Protein AF-A0A835EKC5-F1 (afdb_monomer)

Mean predicted aligned error: 11.79 Å

Structure (mmCIF, N/CA/C/O backbone):
data_AF-A0A835EKC5-F1
#
_entry.id   AF-A0A835EKC5-F1
#
loop_
_atom_site.group_PDB
_atom_site.id
_atom_site.type_symbol
_atom_site.label_atom_id
_atom_site.label_alt_id
_atom_site.label_comp_id
_atom_site.label_asym_id
_atom_site.label_entity_id
_atom_site.label_seq_id
_atom_site.pdbx_PDB_ins_code
_atom_site.Cartn_x
_atom_site.Cartn_y
_atom_site.Cartn_z
_atom_site.occupancy
_atom_site.B_iso_or_equiv
_atom_site.auth_seq_id
_atom_site.auth_comp_id
_atom_site.auth_asym_id
_atom_site.auth_atom_id
_atom_site.pdbx_PDB_model_num
ATOM 1 N N . MET A 1 1 ? -8.102 -3.819 18.911 1.00 23.02 1 MET A N 1
ATOM 2 C CA . MET A 1 1 ? -7.148 -2.745 19.316 1.00 23.02 1 MET A CA 1
ATOM 3 C C . MET A 1 1 ? -5.673 -3.006 18.945 1.00 23.02 1 MET A C 1
ATOM 5 O O . MET A 1 1 ? -4.869 -2.101 19.130 1.00 23.02 1 MET A O 1
ATOM 9 N N . ALA A 1 2 ? -5.313 -4.150 18.342 1.00 20.81 2 ALA A N 1
ATOM 10 C CA . ALA A 1 2 ? -3.938 -4.463 17.910 1.00 20.81 2 ALA A CA 1
ATOM 11 C C . ALA A 1 2 ? -3.620 -4.135 16.427 1.00 20.81 2 ALA A C 1
ATOM 13 O O . ALA A 1 2 ? -2.479 -4.239 16.007 1.00 20.81 2 ALA A O 1
ATOM 14 N N . LEU A 1 3 ? -4.588 -3.659 15.632 1.00 22.91 3 LEU A N 1
ATOM 15 C CA . LEU A 1 3 ? -4.399 -3.320 14.205 1.00 22.91 3 LEU A CA 1
ATOM 16 C C . LEU A 1 3 ? -4.210 -1.813 13.921 1.00 22.91 3 LEU A C 1
ATOM 18 O O . LEU A 1 3 ? -4.180 -1.390 12.771 1.00 22.91 3 LEU A O 1
ATOM 22 N N . ARG A 1 4 ? -4.051 -0.975 14.957 1.00 25.53 4 ARG A N 1
ATOM 23 C CA . ARG A 1 4 ? -3.939 0.497 14.828 1.00 25.53 4 ARG A CA 1
ATOM 24 C C . ARG A 1 4 ? -2.505 1.039 14.668 1.00 25.53 4 ARG A C 1
ATOM 26 O O . ARG A 1 4 ? -2.326 2.252 14.730 1.00 25.53 4 ARG A O 1
ATOM 33 N N . ARG A 1 5 ? -1.469 0.202 14.490 1.00 25.64 5 ARG A N 1
ATOM 34 C CA . ARG A 1 5 ? -0.061 0.672 14.544 1.00 25.64 5 ARG A CA 1
ATOM 35 C C . ARG A 1 5 ? 0.897 0.247 13.416 1.00 25.64 5 ARG A C 1
ATOM 37 O O . ARG A 1 5 ? 2.046 0.669 13.476 1.00 25.64 5 ARG A O 1
ATOM 44 N N . ALA A 1 6 ? 0.468 -0.465 12.369 1.00 24.34 6 ALA A N 1
ATOM 45 C CA . ALA A 1 6 ? 1.415 -1.104 11.433 1.00 24.34 6 ALA A CA 1
ATOM 46 C C . ALA A 1 6 ? 1.415 -0.637 9.955 1.00 24.34 6 ALA A C 1
ATOM 48 O O . ALA A 1 6 ? 2.063 -1.283 9.141 1.00 24.34 6 ALA A O 1
ATOM 49 N N . ALA A 1 7 ? 0.765 0.467 9.569 1.00 26.02 7 ALA A N 1
ATOM 50 C CA . ALA A 1 7 ? 0.668 0.854 8.148 1.00 26.02 7 ALA A CA 1
ATOM 51 C C . ALA A 1 7 ? 1.047 2.322 7.871 1.00 26.02 7 ALA A C 1
ATOM 53 O O . ALA A 1 7 ? 0.206 3.108 7.450 1.00 26.02 7 ALA A O 1
ATOM 54 N N . ALA A 1 8 ? 2.303 2.703 8.134 1.00 26.72 8 ALA A N 1
ATOM 55 C CA . ALA A 1 8 ? 2.851 3.999 7.703 1.00 26.72 8 ALA A CA 1
ATOM 56 C C . ALA A 1 8 ? 4.394 4.008 7.644 1.00 26.72 8 ALA A C 1
ATOM 58 O O . ALA A 1 8 ? 5.026 4.897 8.204 1.00 26.72 8 ALA A O 1
ATOM 59 N N . THR A 1 9 ? 5.019 3.016 6.998 1.00 27.28 9 THR A N 1
ATOM 60 C CA . THR A 1 9 ? 6.425 3.137 6.567 1.00 27.28 9 THR A CA 1
ATOM 61 C C . THR A 1 9 ? 6.725 2.162 5.429 1.00 27.28 9 THR A C 1
ATOM 63 O O . THR A 1 9 ? 7.163 1.052 5.685 1.00 27.28 9 THR A O 1
ATOM 66 N N . LEU A 1 10 ? 6.461 2.544 4.178 1.00 26.44 10 LEU A N 1
ATOM 67 C CA . LEU A 1 10 ? 7.114 2.039 2.955 1.00 26.44 10 LEU A CA 1
ATOM 68 C C . LEU A 1 10 ? 6.325 2.573 1.763 1.00 26.44 10 LEU A C 1
ATOM 70 O O . LEU A 1 10 ? 5.223 2.100 1.531 1.00 26.44 10 LEU A O 1
ATOM 74 N N . LEU A 1 11 ? 6.892 3.549 1.051 1.00 26.02 11 LEU A N 1
ATOM 75 C CA . LEU A 1 11 ? 6.817 3.741 -0.406 1.00 26.02 11 LEU A CA 1
ATOM 76 C C . LEU A 1 11 ? 7.426 5.113 -0.732 1.00 26.02 11 LEU A C 1
ATOM 78 O O . LEU A 1 11 ? 6.771 6.144 -0.713 1.00 26.02 11 LEU A O 1
ATOM 82 N N . LEU A 1 12 ? 8.734 5.138 -0.990 1.00 23.80 12 LEU A N 1
ATOM 83 C CA . LEU A 1 12 ? 9.409 6.295 -1.582 1.00 23.80 12 LEU A CA 1
ATOM 84 C C . LEU A 1 12 ? 10.747 5.824 -2.150 1.00 23.80 12 LEU A C 1
ATOM 86 O O . LEU A 1 12 ? 11.750 5.790 -1.440 1.00 23.80 12 LEU A O 1
ATOM 90 N N . ARG A 1 13 ? 10.757 5.428 -3.429 1.00 24.80 13 ARG A N 1
ATOM 91 C CA . ARG A 1 13 ? 11.954 5.433 -4.289 1.00 24.80 13 ARG A CA 1
ATOM 92 C C . ARG A 1 13 ? 11.572 5.259 -5.762 1.00 24.80 13 ARG A C 1
ATOM 94 O O . ARG A 1 13 ? 11.389 4.152 -6.249 1.00 24.80 13 ARG A O 1
ATOM 101 N N . SER A 1 14 ? 11.594 6.362 -6.503 1.00 23.20 14 SER A N 1
ATOM 102 C CA . SER A 1 14 ? 11.829 6.348 -7.947 1.00 23.20 14 SER A CA 1
ATOM 103 C C . SER A 1 14 ? 13.008 7.270 -8.278 1.00 23.20 14 SER A C 1
ATOM 105 O O . SER A 1 14 ? 12.929 8.485 -8.142 1.00 23.20 14 SER A O 1
ATOM 107 N N . ARG A 1 15 ? 14.118 6.618 -8.645 1.00 27.42 15 ARG A N 1
ATOM 108 C CA . ARG A 1 15 ? 15.220 7.004 -9.550 1.00 27.42 15 ARG A CA 1
ATOM 109 C C . ARG A 1 15 ? 15.561 8.492 -9.735 1.00 27.42 15 ARG A C 1
ATOM 111 O O . ARG A 1 15 ? 14.814 9.215 -10.375 1.00 27.42 15 ARG A O 1
ATOM 118 N N . LEU A 1 16 ? 16.820 8.843 -9.442 1.00 25.20 16 LEU A N 1
ATOM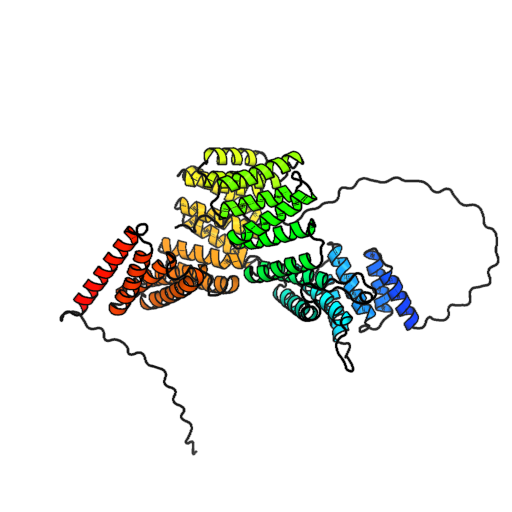 119 C CA . LEU A 1 16 ? 17.586 9.848 -10.197 1.00 25.20 16 LEU A CA 1
ATOM 120 C C . LEU A 1 16 ? 19.064 9.415 -10.306 1.00 25.20 16 LEU A C 1
ATOM 122 O O . LEU A 1 16 ? 19.808 9.459 -9.330 1.00 25.20 16 LEU A O 1
ATOM 126 N N . ARG A 1 17 ? 19.501 9.002 -11.505 1.00 25.27 17 ARG A N 1
ATOM 127 C CA . ARG A 1 17 ? 20.916 9.038 -11.924 1.00 25.27 17 ARG A CA 1
ATOM 128 C C . ARG A 1 17 ? 21.059 10.214 -12.889 1.00 25.27 17 ARG A C 1
ATOM 130 O O . ARG A 1 17 ? 20.517 10.159 -13.986 1.00 25.27 17 ARG A O 1
ATOM 137 N N . GLY A 1 18 ? 21.772 11.259 -12.477 1.00 24.95 18 GLY A N 1
ATOM 138 C CA . GLY A 1 18 ? 22.271 12.306 -13.372 1.00 24.95 18 GLY A CA 1
ATOM 139 C C . GLY A 1 18 ? 23.716 12.001 -13.798 1.00 24.95 18 GLY A C 1
ATOM 140 O O . GLY A 1 18 ? 24.465 11.443 -12.991 1.00 24.95 18 GLY A O 1
ATOM 141 N N . PRO A 1 19 ? 24.129 12.321 -15.037 1.00 28.84 19 PRO A N 1
ATOM 142 C CA . PRO A 1 19 ? 25.491 12.085 -15.501 1.00 28.84 19 PRO A CA 1
ATOM 143 C C . PRO A 1 19 ? 26.436 13.219 -15.075 1.00 28.84 19 PRO A C 1
ATOM 145 O O . PRO A 1 19 ? 26.101 14.398 -15.166 1.00 28.84 19 PRO A O 1
ATOM 148 N N . VAL A 1 20 ? 27.648 12.852 -14.652 1.00 28.61 20 VAL A N 1
ATOM 149 C CA . VAL A 1 20 ? 28.776 13.774 -14.461 1.00 28.61 20 VAL A CA 1
ATOM 150 C C . VAL A 1 20 ? 29.514 13.915 -15.792 1.00 28.61 20 VAL A C 1
ATOM 152 O O . VAL A 1 20 ? 29.957 12.926 -16.371 1.00 28.61 20 VAL A O 1
ATOM 155 N N . SER A 1 21 ? 29.647 15.150 -16.270 1.00 29.41 21 SER A N 1
ATOM 156 C CA . SER A 1 21 ? 30.457 15.535 -17.429 1.00 29.41 21 SER A CA 1
ATOM 157 C C . SER A 1 21 ? 31.794 16.137 -16.994 1.00 29.41 21 SER A C 1
ATOM 159 O O . SER A 1 21 ? 31.787 16.989 -16.108 1.00 29.41 21 SER A O 1
ATOM 161 N N . THR A 1 22 ? 32.887 15.823 -17.697 1.00 27.86 22 THR A N 1
ATOM 162 C CA . THR A 1 22 ? 34.096 16.669 -17.843 1.00 27.86 22 THR A CA 1
ATOM 163 C C . THR A 1 22 ? 34.898 16.270 -19.102 1.00 27.86 22 THR A C 1
ATOM 165 O O . THR A 1 22 ? 34.665 15.191 -19.647 1.00 27.86 22 THR A O 1
ATOM 168 N N . PRO A 1 23 ? 35.763 17.156 -19.647 1.00 30.92 23 PRO A N 1
ATOM 169 C CA . PRO A 1 23 ? 35.868 17.339 -21.097 1.00 30.92 23 PRO A CA 1
ATOM 170 C C . PRO A 1 23 ? 37.191 16.907 -21.767 1.00 30.92 23 PRO A C 1
ATOM 172 O O . PRO A 1 23 ? 38.254 16.885 -21.162 1.00 30.92 23 PRO A O 1
ATOM 175 N N . ALA A 1 24 ? 37.057 16.656 -23.075 1.00 29.17 24 ALA A N 1
ATOM 176 C CA . ALA A 1 24 ? 37.929 16.971 -24.217 1.00 29.17 24 ALA A CA 1
ATOM 177 C C . ALA A 1 24 ? 39.470 16.941 -24.086 1.00 29.17 24 ALA A C 1
ATOM 179 O O . ALA A 1 24 ? 40.084 17.842 -23.520 1.00 29.17 24 ALA A O 1
ATOM 180 N N . HIS A 1 25 ? 40.091 16.064 -24.887 1.00 30.17 25 HIS A N 1
ATOM 181 C CA . HIS A 1 25 ? 41.407 16.307 -25.484 1.00 30.17 25 HIS A CA 1
ATOM 182 C C . HIS A 1 25 ? 41.301 16.397 -27.014 1.00 30.17 25 HIS A C 1
ATOM 184 O O . HIS A 1 25 ? 40.893 15.458 -27.692 1.00 30.17 25 HIS A O 1
ATOM 190 N N . ARG A 1 26 ? 41.678 17.571 -27.538 1.00 32.38 26 ARG A N 1
ATOM 191 C CA . ARG A 1 26 ? 41.994 17.841 -28.946 1.00 32.38 26 ARG A CA 1
ATOM 192 C C . ARG A 1 26 ? 43.358 17.237 -29.280 1.00 32.38 26 ARG A C 1
ATOM 194 O O . ARG A 1 26 ? 44.332 17.567 -28.608 1.00 32.38 26 ARG A O 1
ATOM 201 N N . THR A 1 27 ? 43.458 16.513 -30.388 1.00 32.75 27 THR A N 1
ATOM 202 C CA . THR A 1 27 ? 44.716 16.358 -31.131 1.00 32.75 27 THR A CA 1
ATOM 203 C C . THR A 1 27 ? 44.482 16.652 -32.609 1.00 32.75 27 THR A C 1
ATOM 205 O O . THR A 1 27 ? 43.459 16.309 -33.195 1.00 32.75 27 THR A O 1
ATOM 208 N N . LEU A 1 28 ? 45.414 17.430 -33.154 1.00 32.53 28 LEU A N 1
ATOM 209 C CA . LEU A 1 28 ? 45.394 18.078 -34.458 1.00 32.53 28 LEU A CA 1
ATOM 210 C C . LEU A 1 28 ? 45.849 17.109 -35.559 1.00 32.53 28 LEU A C 1
ATOM 212 O O . LEU A 1 28 ? 46.846 16.409 -35.398 1.00 32.53 28 LEU A O 1
ATOM 216 N N . ASN A 1 29 ? 45.150 17.134 -36.695 1.00 33.31 29 ASN A N 1
ATOM 217 C CA . ASN A 1 29 ? 45.580 16.522 -37.955 1.00 33.31 29 ASN A CA 1
ATOM 218 C C . ASN A 1 29 ? 46.836 17.213 -38.521 1.00 33.31 29 ASN A C 1
ATOM 220 O O . ASN A 1 29 ? 46.896 18.446 -38.498 1.00 33.31 29 ASN A O 1
ATOM 224 N N . PRO A 1 30 ? 47.752 16.481 -39.179 1.00 36.19 30 PRO A N 1
ATOM 225 C CA . PRO A 1 30 ? 48.613 17.034 -40.215 1.00 36.19 30 PRO A CA 1
ATOM 226 C C . PRO A 1 30 ? 47.963 16.936 -41.611 1.00 36.19 30 PRO A C 1
ATOM 228 O O . PRO A 1 30 ? 47.250 15.988 -41.935 1.00 36.19 30 PRO A O 1
ATOM 231 N N . LEU A 1 31 ? 48.230 17.962 -42.420 1.00 37.78 31 LEU A N 1
ATOM 232 C CA . LEU A 1 31 ? 47.764 18.203 -43.792 1.00 37.78 31 LEU A CA 1
ATOM 233 C C . LEU A 1 31 ? 48.396 17.255 -44.847 1.00 37.78 31 LEU A C 1
ATOM 235 O O . LEU A 1 31 ? 49.420 16.629 -44.575 1.00 37.78 31 LEU A O 1
ATOM 239 N N . PRO A 1 32 ? 47.796 17.149 -46.054 1.00 38.78 32 PRO A N 1
ATOM 240 C CA . PRO A 1 32 ? 47.990 16.036 -46.986 1.00 38.78 32 PRO A CA 1
ATOM 241 C C . PRO A 1 32 ? 49.146 16.231 -47.983 1.00 38.78 32 PRO A C 1
ATOM 243 O O . PRO A 1 32 ? 49.516 17.350 -48.333 1.00 38.78 32 PRO A O 1
ATOM 246 N N . ALA A 1 33 ? 49.656 15.114 -48.511 1.00 38.44 33 ALA A N 1
ATOM 247 C CA . ALA A 1 33 ? 50.572 15.070 -49.654 1.00 38.44 33 ALA A CA 1
ATOM 248 C C . ALA A 1 33 ? 49.804 15.071 -51.005 1.00 38.44 33 ALA A C 1
ATOM 250 O O . ALA A 1 33 ? 48.680 14.566 -51.067 1.00 38.44 33 ALA A O 1
ATOM 251 N N . PRO A 1 34 ? 50.380 15.623 -52.095 1.00 39.25 34 PRO A N 1
ATOM 252 C CA . PRO A 1 34 ? 49.678 15.892 -53.356 1.00 39.25 34 PRO A CA 1
ATOM 253 C C . PRO A 1 34 ? 49.490 14.643 -54.250 1.00 39.25 34 PRO A C 1
ATOM 255 O O . PRO A 1 34 ? 50.179 13.634 -54.075 1.00 39.25 34 PRO A O 1
ATOM 258 N N . PRO A 1 35 ? 48.556 14.682 -55.225 1.00 38.09 35 PRO A N 1
ATOM 259 C CA . PRO A 1 35 ? 47.919 13.485 -55.765 1.00 38.09 35 PRO A CA 1
ATOM 260 C C . PRO A 1 35 ? 48.728 12.821 -56.885 1.00 38.09 35 PRO A C 1
ATOM 262 O O . PRO A 1 35 ? 49.204 13.477 -57.813 1.00 38.09 35 PRO A O 1
ATOM 265 N N . ARG A 1 36 ? 48.789 11.485 -56.866 1.00 34.16 36 ARG A N 1
ATOM 266 C CA . ARG A 1 36 ? 49.178 10.681 -58.033 1.00 34.16 36 ARG A CA 1
ATOM 267 C C . ARG A 1 36 ? 47.942 10.400 -58.885 1.00 34.16 36 ARG A C 1
ATOM 269 O O . ARG A 1 36 ? 46.983 9.783 -58.432 1.00 34.16 36 ARG A O 1
ATOM 276 N N . ARG A 1 37 ? 47.967 10.885 -60.128 1.00 37.31 37 ARG A N 1
ATOM 277 C CA . ARG A 1 37 ? 46.933 10.655 -61.145 1.00 37.31 37 ARG A CA 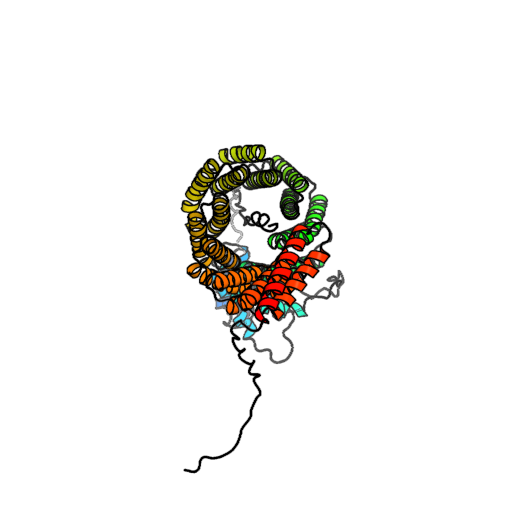1
ATOM 278 C C . ARG A 1 37 ? 46.941 9.183 -61.568 1.00 37.31 37 ARG A C 1
ATOM 280 O O . ARG A 1 37 ? 47.795 8.779 -62.350 1.00 37.31 37 ARG A O 1
ATOM 287 N N . HIS A 1 38 ? 45.966 8.414 -61.097 1.00 36.97 38 HIS A N 1
ATOM 288 C CA . HIS A 1 38 ? 45.602 7.130 -61.690 1.00 36.97 38 HIS A CA 1
ATOM 289 C C . HIS A 1 38 ? 44.312 7.306 -62.493 1.00 36.97 38 HIS A C 1
ATOM 291 O O . HIS A 1 38 ? 43.262 7.647 -61.950 1.00 36.97 38 HIS A O 1
ATOM 297 N N . PHE A 1 39 ? 44.408 7.108 -63.808 1.00 38.94 39 PHE A N 1
ATOM 298 C CA . PHE A 1 39 ? 43.257 7.016 -64.699 1.00 38.94 39 PHE A CA 1
ATOM 299 C C . PHE A 1 39 ? 42.424 5.793 -64.303 1.00 38.94 39 PHE A C 1
ATOM 301 O O . PHE A 1 39 ? 42.841 4.660 -64.522 1.00 38.94 39 PHE A O 1
ATOM 308 N N . SER A 1 40 ? 41.253 6.034 -63.715 1.00 39.66 40 SER A N 1
ATOM 309 C CA . SER A 1 40 ? 40.219 5.015 -63.524 1.00 39.66 40 SER A CA 1
ATOM 310 C C . SER A 1 40 ? 39.203 5.132 -64.666 1.00 39.66 40 SER A C 1
ATOM 312 O O . SER A 1 40 ? 38.829 6.256 -65.020 1.00 39.66 40 SER A O 1
ATOM 314 N N . PRO A 1 41 ? 38.758 4.022 -65.279 1.00 40.50 41 PRO A N 1
ATOM 315 C CA . PRO A 1 41 ? 37.732 4.065 -66.313 1.00 40.50 41 PRO A CA 1
ATOM 316 C C . PRO A 1 41 ? 36.420 4.599 -65.725 1.00 40.50 41 PRO A C 1
ATOM 318 O O . PRO A 1 41 ? 36.080 4.308 -64.579 1.00 40.50 41 PRO A O 1
ATOM 321 N N . ARG A 1 42 ? 35.698 5.411 -66.511 1.00 37.91 42 ARG A N 1
ATOM 322 C CA . ARG A 1 42 ? 34.397 5.997 -66.140 1.00 37.91 42 ARG A CA 1
ATOM 323 C C . ARG A 1 42 ? 33.484 4.930 -65.511 1.00 37.91 42 ARG A C 1
ATOM 325 O O . ARG A 1 42 ? 33.310 3.879 -66.134 1.00 37.91 42 ARG A O 1
ATOM 332 N N . PRO A 1 43 ? 32.858 5.188 -64.347 1.00 42.34 43 PRO A N 1
ATOM 333 C CA . PRO A 1 43 ? 31.826 4.297 -63.844 1.00 42.34 43 PRO A CA 1
ATOM 334 C C . PRO A 1 43 ? 30.677 4.266 -64.856 1.00 42.34 43 PRO A C 1
ATOM 336 O O . PRO A 1 43 ? 30.271 5.300 -65.396 1.00 42.34 43 PRO A O 1
ATOM 339 N N . ARG A 1 44 ? 30.184 3.060 -65.147 1.00 42.50 44 ARG A N 1
ATOM 340 C CA . ARG A 1 44 ? 28.929 2.878 -65.882 1.00 42.50 44 ARG A CA 1
ATOM 341 C C . ARG A 1 44 ? 27.818 3.627 -65.128 1.00 42.50 44 ARG A C 1
ATOM 343 O O . ARG A 1 44 ? 27.865 3.656 -63.897 1.00 42.50 44 ARG A O 1
ATOM 350 N N . PRO A 1 45 ? 26.837 4.228 -65.824 1.00 39.66 45 PRO A N 1
ATOM 351 C CA . PRO A 1 45 ? 25.682 4.806 -65.146 1.00 39.66 45 PRO A CA 1
ATOM 352 C C . PRO A 1 45 ? 25.031 3.720 -64.273 1.00 39.66 45 PRO A C 1
ATOM 354 O O . PRO A 1 45 ? 24.966 2.568 -64.719 1.00 39.66 45 PRO A O 1
ATOM 357 N N . PRO A 1 46 ? 24.605 4.033 -63.036 1.00 44.53 46 PRO A N 1
ATOM 358 C CA . PRO A 1 46 ? 23.984 3.038 -62.180 1.00 44.53 46 PRO A CA 1
ATOM 359 C C . PRO A 1 46 ? 22.724 2.525 -62.876 1.00 44.53 46 PRO A C 1
ATOM 361 O O . PRO A 1 46 ? 21.860 3.301 -63.286 1.00 44.53 46 PRO A O 1
ATOM 364 N N . VAL A 1 47 ? 22.650 1.206 -63.043 1.00 49.25 47 VAL A N 1
ATOM 365 C CA . VAL A 1 47 ? 21.399 0.526 -63.379 1.00 49.25 47 VAL A CA 1
ATOM 366 C C . VAL A 1 47 ? 20.406 0.910 -62.276 1.00 49.25 47 VAL A C 1
ATOM 368 O O . VAL A 1 47 ? 20.800 0.845 -61.108 1.00 49.25 47 VAL A O 1
ATOM 371 N N . PRO A 1 48 ? 19.173 1.355 -62.583 1.00 48.53 48 PRO A N 1
ATOM 372 C CA . PRO A 1 48 ? 18.193 1.622 -61.541 1.00 48.53 48 PRO A CA 1
ATOM 373 C C . PRO A 1 48 ? 18.038 0.348 -60.710 1.00 48.53 48 PRO A C 1
ATOM 375 O O . PRO A 1 48 ? 17.693 -0.707 -61.244 1.00 48.53 48 PRO A O 1
ATOM 378 N N . ALA A 1 49 ? 18.394 0.433 -59.427 1.00 60.91 49 ALA A N 1
ATOM 379 C CA . ALA A 1 49 ? 18.243 -0.675 -58.501 1.00 60.91 49 ALA A CA 1
ATOM 380 C C . ALA A 1 49 ? 16.778 -1.127 -58.539 1.00 60.91 49 ALA A C 1
ATOM 382 O O . ALA A 1 49 ? 15.868 -0.293 -58.560 1.00 60.91 49 ALA A O 1
ATOM 383 N N . SER A 1 50 ? 16.542 -2.438 -58.601 1.00 77.00 50 SER A N 1
ATOM 384 C CA . SER A 1 50 ? 15.183 -2.963 -58.484 1.00 77.00 50 SER A CA 1
ATOM 385 C C . SER A 1 50 ? 14.578 -2.486 -57.159 1.00 77.00 50 SER A C 1
ATOM 387 O O . SER A 1 50 ? 15.303 -2.290 -56.184 1.00 77.00 50 SER A O 1
ATOM 389 N N . ALA A 1 51 ? 13.256 -2.308 -57.098 1.00 77.69 51 ALA A N 1
ATOM 390 C CA . ALA A 1 51 ? 12.585 -1.885 -55.864 1.00 77.69 51 ALA A CA 1
ATOM 391 C C . ALA A 1 51 ? 12.956 -2.779 -54.659 1.00 77.69 51 ALA A C 1
ATOM 393 O O . ALA A 1 51 ? 13.144 -2.277 -53.557 1.00 77.69 51 ALA A O 1
ATOM 394 N N . ALA A 1 52 ? 13.173 -4.079 -54.897 1.00 81.38 52 ALA A N 1
ATOM 395 C CA . ALA A 1 52 ? 13.674 -5.021 -53.897 1.00 81.38 52 ALA A CA 1
ATOM 396 C C . ALA A 1 52 ? 15.091 -4.679 -53.400 1.00 81.38 52 ALA A C 1
ATOM 398 O O . ALA A 1 52 ? 15.314 -4.630 -52.199 1.00 81.38 52 ALA A O 1
ATOM 399 N N . ALA A 1 53 ? 16.029 -4.355 -54.296 1.00 85.81 53 ALA A N 1
ATOM 400 C CA . ALA A 1 53 ? 17.385 -3.969 -53.903 1.00 85.81 53 ALA A CA 1
ATOM 401 C C . ALA A 1 53 ? 17.420 -2.631 -53.139 1.00 85.81 53 ALA A C 1
ATOM 403 O O . ALA A 1 53 ? 18.258 -2.443 -52.260 1.00 85.81 53 ALA A O 1
ATOM 404 N N . VAL A 1 54 ? 16.506 -1.702 -53.451 1.00 87.69 54 VAL A N 1
ATOM 405 C CA . VAL A 1 54 ? 16.342 -0.452 -52.687 1.00 87.69 54 VAL A CA 1
ATOM 406 C C . VAL A 1 54 ? 15.802 -0.739 -51.283 1.00 87.69 54 VAL A C 1
ATOM 408 O O . VAL A 1 54 ? 16.298 -0.160 -50.319 1.00 87.69 54 VAL A O 1
ATOM 411 N N . ALA A 1 55 ? 14.831 -1.648 -51.161 1.00 87.19 55 ALA A N 1
ATOM 412 C CA . ALA A 1 55 ? 14.293 -2.091 -49.879 1.00 87.19 55 ALA A CA 1
ATOM 413 C C . ALA A 1 55 ? 15.345 -2.815 -49.020 1.00 87.19 55 ALA A C 1
ATOM 415 O O . ALA A 1 55 ? 15.492 -2.482 -47.847 1.00 87.19 55 ALA A O 1
ATOM 416 N N . ASP A 1 56 ? 16.113 -3.743 -49.604 1.00 90.19 56 ASP A N 1
ATOM 417 C CA . ASP A 1 56 ? 17.186 -4.476 -48.914 1.00 90.19 56 ASP A CA 1
ATOM 418 C C . ASP A 1 56 ? 18.270 -3.511 -48.403 1.00 90.19 56 ASP A C 1
ATOM 420 O O . ASP A 1 56 ? 18.663 -3.565 -47.240 1.00 90.19 56 ASP A O 1
ATOM 424 N N . ALA A 1 57 ? 18.697 -2.555 -49.237 1.00 90.75 57 ALA A N 1
ATOM 425 C CA . ALA A 1 57 ? 19.686 -1.553 -48.843 1.00 90.75 57 ALA A CA 1
ATOM 426 C C . ALA A 1 57 ? 19.166 -0.595 -47.755 1.00 90.75 57 ALA A C 1
ATOM 428 O O . ALA A 1 57 ? 19.930 -0.147 -46.897 1.00 90.75 57 ALA A O 1
ATOM 429 N N . ALA A 1 58 ? 17.875 -0.248 -47.786 1.00 90.56 58 ALA A N 1
ATOM 430 C CA . ALA A 1 58 ? 17.266 0.599 -46.765 1.00 90.56 58 ALA A CA 1
ATOM 431 C C . ALA A 1 58 ? 17.135 -0.128 -45.416 1.00 90.56 58 ALA A C 1
ATOM 433 O O . ALA A 1 58 ? 17.366 0.483 -44.373 1.00 90.56 58 ALA A O 1
ATOM 434 N N . GLU A 1 59 ? 16.811 -1.422 -45.440 1.00 92.88 59 GLU A N 1
ATOM 435 C CA . GLU A 1 59 ? 16.777 -2.287 -44.259 1.00 92.88 59 GLU A CA 1
ATOM 436 C C . GLU A 1 59 ? 18.176 -2.454 -43.657 1.00 92.88 59 GLU A C 1
ATOM 438 O O . GLU A 1 59 ? 18.358 -2.208 -42.468 1.00 92.88 59 GLU A O 1
ATOM 443 N N . GLU A 1 60 ? 19.190 -2.752 -44.475 1.00 92.56 60 GLU A N 1
ATOM 444 C CA . GLU A 1 60 ? 20.582 -2.863 -44.023 1.00 92.56 60 GLU A CA 1
ATOM 445 C C . GLU A 1 60 ? 21.081 -1.550 -43.392 1.00 92.56 60 GLU A C 1
ATOM 447 O O . GLU A 1 60 ? 21.705 -1.551 -42.327 1.00 92.56 60 GLU A O 1
ATOM 452 N N . ALA A 1 61 ? 20.747 -0.406 -44.001 1.00 91.50 61 ALA A N 1
ATOM 453 C CA . ALA A 1 61 ? 21.082 0.907 -43.457 1.00 91.50 61 ALA A CA 1
ATOM 454 C C . ALA A 1 61 ? 20.398 1.186 -42.107 1.00 91.50 61 ALA A C 1
ATOM 456 O O . ALA A 1 61 ? 20.993 1.843 -41.249 1.00 91.50 61 ALA A O 1
ATOM 457 N N . PHE A 1 62 ? 19.164 0.710 -41.915 1.00 94.56 62 PHE A N 1
ATOM 458 C CA . PHE A 1 62 ? 18.461 0.806 -40.637 1.00 94.56 62 PHE A CA 1
ATOM 459 C C . PHE A 1 62 ? 19.063 -0.133 -39.587 1.00 94.56 62 PHE A C 1
ATOM 461 O O . PHE A 1 62 ? 19.295 0.273 -38.448 1.00 94.56 62 PHE A O 1
ATOM 468 N N . GLU A 1 63 ? 19.403 -1.362 -39.969 1.00 91.69 63 GLU A N 1
ATOM 469 C CA . GLU A 1 63 ? 20.026 -2.334 -39.074 1.00 91.69 63 GLU A CA 1
ATOM 470 C C . GLU A 1 63 ? 21.407 -1.886 -38.574 1.00 91.69 63 GLU A C 1
ATOM 472 O O . GLU A 1 63 ? 21.747 -2.105 -37.405 1.00 91.69 63 GLU A O 1
ATOM 477 N N . ALA A 1 64 ? 22.165 -1.187 -39.423 1.00 92.31 64 ALA A N 1
ATOM 478 C CA . ALA A 1 64 ? 23.471 -0.625 -39.097 1.00 92.31 64 ALA A CA 1
ATOM 479 C C . ALA A 1 64 ? 23.414 0.636 -38.211 1.00 92.31 64 ALA A C 1
ATOM 481 O O . ALA A 1 64 ? 24.430 1.009 -37.614 1.00 92.31 64 ALA A O 1
ATOM 482 N N . ALA A 1 65 ? 22.261 1.304 -38.108 1.00 92.25 65 ALA A N 1
ATOM 483 C CA . ALA A 1 65 ? 22.131 2.543 -37.352 1.00 92.25 65 ALA A CA 1
ATOM 484 C C . ALA A 1 65 ? 22.312 2.312 -35.839 1.00 92.25 65 ALA A C 1
ATOM 486 O O . ALA A 1 65 ? 21.751 1.388 -35.250 1.00 92.25 65 ALA A O 1
ATOM 487 N N . ARG A 1 66 ? 23.108 3.173 -35.189 1.00 87.38 66 ARG A N 1
ATOM 488 C CA . ARG A 1 66 ? 23.422 3.073 -33.747 1.00 87.38 66 ARG A CA 1
ATOM 489 C C . ARG A 1 66 ? 22.960 4.272 -32.930 1.00 87.38 66 ARG A C 1
ATOM 491 O O . ARG A 1 66 ? 22.749 4.134 -31.729 1.00 87.38 66 ARG A O 1
ATOM 498 N N . THR A 1 67 ? 22.812 5.439 -33.554 1.00 90.50 67 THR A N 1
ATOM 499 C CA . THR A 1 67 ? 22.318 6.644 -32.879 1.00 90.50 67 THR A CA 1
ATOM 500 C C . THR A 1 67 ? 20.835 6.846 -33.160 1.00 90.50 67 THR A C 1
ATOM 502 O O . THR A 1 67 ? 20.330 6.430 -34.202 1.00 90.50 67 THR A O 1
ATOM 505 N N . THR A 1 68 ? 20.132 7.537 -32.260 1.00 90.25 68 THR A N 1
ATOM 506 C CA . THR A 1 68 ? 18.706 7.848 -32.440 1.00 90.25 68 THR A CA 1
ATOM 507 C C . THR A 1 68 ? 18.450 8.606 -33.745 1.00 90.25 68 THR A C 1
ATOM 509 O O . THR A 1 68 ? 17.510 8.286 -34.466 1.00 90.25 68 THR A O 1
ATOM 512 N N . ASN A 1 69 ? 19.305 9.574 -34.090 1.00 90.81 69 ASN A N 1
ATOM 513 C CA . ASN A 1 69 ? 19.155 10.362 -35.316 1.00 90.81 69 ASN A CA 1
ATOM 514 C C . ASN A 1 69 ? 19.360 9.508 -36.573 1.00 90.81 69 ASN A C 1
ATOM 516 O O . ASN A 1 69 ? 18.589 9.633 -37.524 1.00 90.81 69 ASN A O 1
ATOM 520 N N . ASP A 1 70 ? 20.351 8.613 -36.560 1.00 92.38 70 ASP A N 1
ATOM 521 C CA . ASP A 1 70 ? 20.605 7.714 -37.687 1.00 92.38 70 ASP A CA 1
ATOM 522 C C . ASP A 1 70 ? 19.469 6.706 -37.856 1.00 92.38 70 ASP A C 1
ATOM 524 O O . ASP A 1 70 ? 19.041 6.460 -38.983 1.00 92.38 70 ASP A O 1
ATOM 528 N N . MET A 1 71 ? 18.939 6.162 -36.753 1.00 91.94 71 MET A N 1
ATOM 529 C CA . MET A 1 71 ? 17.790 5.252 -36.781 1.00 91.94 71 MET A CA 1
ATOM 530 C C . MET A 1 71 ? 16.548 5.949 -37.331 1.00 91.94 71 MET A C 1
ATOM 532 O O . MET A 1 71 ? 15.862 5.391 -38.175 1.00 91.94 71 MET A O 1
ATOM 536 N N . LEU A 1 72 ? 16.277 7.191 -36.921 1.00 92.50 72 LEU A N 1
ATOM 537 C CA . LEU A 1 72 ? 15.157 7.969 -37.455 1.00 92.50 72 LEU A CA 1
ATOM 538 C C . LEU A 1 72 ? 15.317 8.262 -38.952 1.00 92.50 72 LEU A C 1
ATOM 540 O O . LEU A 1 72 ? 14.371 8.087 -39.717 1.00 92.50 72 LEU A O 1
ATOM 544 N N . ALA A 1 73 ? 16.512 8.674 -39.381 1.00 93.88 73 ALA A N 1
ATOM 545 C CA . ALA A 1 73 ? 16.781 8.988 -40.781 1.00 93.88 73 ALA A CA 1
ATOM 546 C C . ALA A 1 73 ? 16.720 7.744 -41.683 1.00 93.88 73 ALA A C 1
ATOM 548 O O . ALA A 1 73 ? 16.174 7.804 -42.784 1.00 93.88 73 ALA A O 1
ATOM 549 N N . SER A 1 74 ? 17.280 6.620 -41.233 1.00 95.06 74 SER A N 1
ATOM 550 C CA . SER A 1 74 ? 17.216 5.342 -41.952 1.00 95.06 74 SER A CA 1
ATOM 551 C C . SER A 1 74 ? 15.805 4.748 -41.943 1.00 95.06 74 SER A C 1
ATOM 553 O O . SER A 1 74 ? 15.371 4.253 -42.978 1.00 95.06 74 SER A O 1
ATOM 555 N N . PHE A 1 75 ? 15.044 4.905 -40.854 1.00 95.00 75 PHE A N 1
ATOM 556 C CA . PHE A 1 75 ? 13.637 4.507 -40.783 1.00 95.00 75 PHE A CA 1
ATOM 557 C C . PHE A 1 75 ? 12.786 5.238 -41.827 1.00 95.00 75 PHE A C 1
ATOM 559 O O . PHE A 1 75 ? 12.048 4.591 -42.562 1.00 95.00 75 PHE A O 1
ATOM 566 N N . SER A 1 76 ? 12.938 6.561 -41.973 1.00 94.62 76 SER A N 1
ATOM 567 C CA . SER A 1 76 ? 12.239 7.321 -43.023 1.00 94.62 76 SER A CA 1
ATOM 568 C C . SER A 1 76 ? 12.589 6.851 -44.439 1.00 94.62 76 SER A C 1
ATOM 570 O O . SER A 1 76 ? 11.740 6.880 -45.327 1.00 94.62 76 SER A O 1
ATOM 572 N N . ARG A 1 77 ? 13.834 6.412 -44.673 1.00 93.75 77 ARG A N 1
ATOM 573 C CA . ARG A 1 77 ? 14.238 5.853 -45.974 1.00 93.75 77 ARG A CA 1
ATOM 574 C C . ARG A 1 77 ? 13.618 4.483 -46.215 1.00 93.75 77 ARG A C 1
ATOM 576 O O . ARG A 1 77 ? 13.151 4.239 -47.321 1.00 93.75 77 ARG A O 1
ATOM 583 N N . LEU A 1 78 ? 13.602 3.620 -45.199 1.00 93.94 78 LEU A N 1
ATOM 584 C CA . LEU A 1 78 ? 12.958 2.311 -45.274 1.00 93.94 78 LEU A CA 1
ATOM 585 C C . LEU A 1 78 ? 11.460 2.462 -45.538 1.00 93.94 78 LEU A C 1
ATOM 587 O O . LEU A 1 78 ? 10.945 1.844 -46.460 1.00 93.94 78 LEU A O 1
ATOM 591 N N . GLU A 1 79 ? 10.791 3.354 -44.812 1.00 93.88 79 GLU A N 1
ATOM 592 C CA . GLU A 1 79 ? 9.374 3.673 -44.999 1.00 93.88 79 GLU A CA 1
ATOM 593 C C . GLU A 1 79 ? 9.047 4.151 -46.422 1.00 93.88 79 GLU A C 1
ATOM 595 O O . GLU A 1 79 ? 7.997 3.808 -46.955 1.00 93.88 79 GLU A O 1
ATOM 600 N N . ALA A 1 80 ? 9.947 4.903 -47.060 1.00 93.69 80 ALA A N 1
ATOM 601 C CA . ALA A 1 80 ? 9.785 5.320 -48.451 1.00 93.69 80 ALA A CA 1
ATOM 602 C C . ALA A 1 80 ? 10.086 4.201 -49.470 1.00 93.69 80 ALA A C 1
ATOM 604 O O . ALA A 1 80 ? 9.668 4.300 -50.624 1.00 93.69 80 ALA A O 1
ATOM 605 N N . ALA A 1 81 ? 10.834 3.169 -49.070 1.00 92.75 81 ALA A N 1
ATOM 606 C CA . ALA A 1 81 ? 11.307 2.098 -49.945 1.00 92.75 81 ALA A CA 1
ATOM 607 C C . ALA A 1 81 ? 10.375 0.876 -49.994 1.00 92.75 81 ALA A C 1
ATOM 609 O O . ALA A 1 81 ? 10.441 0.118 -50.963 1.00 92.75 81 ALA A O 1
ATOM 610 N N . VAL A 1 82 ? 9.521 0.673 -48.983 1.00 91.75 82 VAL A N 1
ATOM 611 C CA . VAL A 1 82 ? 8.671 -0.524 -48.852 1.00 91.75 82 VAL A CA 1
ATOM 612 C C . VAL A 1 82 ? 7.176 -0.191 -48.758 1.00 91.75 82 VAL A C 1
ATOM 614 O O . VAL A 1 82 ? 6.811 0.893 -48.301 1.00 91.75 82 VAL A O 1
ATOM 617 N N . PRO A 1 83 ? 6.273 -1.107 -49.164 1.00 89.88 83 PRO A N 1
ATOM 618 C CA . PRO A 1 83 ? 4.838 -0.950 -48.937 1.00 89.88 83 PRO A CA 1
ATOM 619 C C . PRO A 1 83 ? 4.482 -0.799 -47.451 1.00 89.88 83 PRO A C 1
ATOM 621 O O . PRO A 1 83 ? 5.150 -1.339 -46.574 1.00 89.88 83 PRO A O 1
ATOM 624 N N . ALA A 1 84 ? 3.354 -0.146 -47.157 1.00 87.56 84 ALA A N 1
ATOM 625 C CA . ALA A 1 84 ? 2.916 0.102 -45.778 1.00 87.56 84 ALA A CA 1
ATOM 626 C C . ALA A 1 84 ? 2.678 -1.175 -44.940 1.00 87.56 84 ALA A C 1
ATOM 628 O O . ALA A 1 84 ? 2.779 -1.114 -43.718 1.00 87.56 84 ALA A O 1
ATOM 629 N N . ASN A 1 85 ? 2.398 -2.309 -45.594 1.00 86.88 85 ASN A N 1
ATOM 630 C CA . ASN A 1 85 ? 2.153 -3.611 -44.962 1.00 86.88 85 ASN A CA 1
ATOM 631 C C . ASN A 1 85 ? 3.380 -4.543 -45.023 1.00 86.88 85 ASN A C 1
ATOM 633 O O . ASN A 1 85 ? 3.245 -5.751 -44.845 1.00 86.88 85 ASN A O 1
ATOM 637 N N . ASP A 1 86 ? 4.564 -4.012 -45.335 1.00 89.81 86 ASP A N 1
ATOM 638 C CA . ASP A 1 86 ? 5.785 -4.809 -45.424 1.00 89.81 86 ASP A CA 1
ATOM 639 C C . ASP A 1 86 ? 6.296 -5.218 -44.033 1.00 89.81 86 ASP A C 1
ATOM 641 O O . ASP A 1 86 ? 6.378 -4.410 -43.105 1.00 89.81 86 ASP A O 1
ATOM 645 N N . ARG A 1 87 ? 6.691 -6.486 -43.889 1.00 88.94 87 ARG A N 1
ATOM 646 C CA . ARG A 1 87 ? 7.197 -7.044 -42.630 1.00 88.94 87 ARG A CA 1
ATOM 647 C C . ARG A 1 87 ? 8.448 -6.324 -42.116 1.00 88.94 87 ARG A C 1
ATOM 649 O O . ARG A 1 87 ? 8.589 -6.159 -40.904 1.00 88.94 87 ARG A O 1
ATOM 656 N N . ARG A 1 88 ? 9.344 -5.876 -42.998 1.00 91.69 88 ARG A N 1
ATOM 657 C CA . ARG A 1 88 ? 10.588 -5.179 -42.612 1.00 91.69 88 ARG A CA 1
ATOM 658 C C . ARG A 1 88 ? 10.278 -3.883 -41.880 1.00 91.69 88 ARG A C 1
ATOM 660 O O . ARG A 1 88 ? 10.907 -3.553 -40.879 1.00 91.69 88 ARG A O 1
ATOM 667 N N . LEU A 1 89 ? 9.236 -3.189 -42.337 1.00 93.06 89 LEU A N 1
ATOM 668 C CA . LEU A 1 89 ? 8.733 -1.980 -41.700 1.00 93.06 89 LEU A CA 1
ATOM 669 C C . LEU A 1 89 ? 8.171 -2.271 -40.304 1.00 93.06 89 LEU A C 1
ATOM 671 O O . LEU A 1 89 ? 8.405 -1.489 -39.386 1.00 93.06 89 LEU A O 1
ATOM 675 N N . ALA A 1 90 ? 7.492 -3.407 -40.111 1.00 92.81 90 ALA A N 1
ATOM 676 C CA . ALA A 1 90 ? 7.005 -3.822 -38.795 1.00 92.81 90 ALA A CA 1
ATOM 677 C C . ALA A 1 90 ? 8.152 -4.060 -37.800 1.00 92.81 90 ALA A C 1
ATOM 679 O O . ALA A 1 90 ? 8.109 -3.556 -36.676 1.00 92.81 90 ALA A O 1
ATOM 680 N N . LEU A 1 91 ? 9.193 -4.788 -38.212 1.00 92.69 91 LEU A N 1
ATOM 681 C CA . LEU A 1 91 ? 10.365 -5.050 -37.369 1.00 92.69 91 LEU A CA 1
ATOM 682 C C . LEU A 1 91 ? 11.158 -3.766 -37.092 1.00 92.69 91 LEU A C 1
ATOM 684 O O . LEU A 1 91 ? 11.593 -3.540 -35.961 1.00 92.69 91 LEU A O 1
ATOM 688 N N . ALA A 1 92 ? 11.256 -2.873 -38.080 1.00 94.69 92 ALA A N 1
ATOM 689 C CA . ALA A 1 92 ? 11.859 -1.562 -37.895 1.00 94.69 92 ALA A CA 1
ATOM 690 C C . ALA A 1 92 ? 11.069 -0.687 -36.909 1.00 94.69 92 ALA A C 1
ATOM 692 O O . ALA A 1 92 ? 11.670 -0.025 -36.063 1.00 94.69 92 ALA A O 1
ATOM 693 N N . CYS A 1 93 ? 9.730 -0.724 -36.953 1.00 95.69 93 CYS A N 1
ATOM 694 C CA . CYS A 1 93 ? 8.871 -0.064 -35.968 1.00 95.69 93 CYS A CA 1
ATOM 695 C C . CYS A 1 93 ? 9.138 -0.578 -34.550 1.00 95.69 93 CYS A C 1
ATOM 697 O O . CYS A 1 93 ? 9.292 0.231 -33.634 1.00 95.69 93 CYS A O 1
ATOM 699 N N . LEU A 1 94 ? 9.226 -1.902 -34.374 1.00 94.69 94 LEU A N 1
ATOM 700 C CA . LEU A 1 94 ? 9.519 -2.521 -33.082 1.00 94.69 94 LEU A CA 1
ATOM 701 C C . LEU A 1 94 ? 10.890 -2.086 -32.553 1.00 94.69 94 LEU A C 1
ATOM 703 O O . LEU A 1 94 ? 10.983 -1.578 -31.436 1.00 94.69 94 LEU A O 1
ATOM 707 N N . LYS A 1 95 ? 11.943 -2.229 -33.365 1.00 94.25 95 LYS A N 1
ATOM 708 C CA . LYS A 1 95 ? 13.320 -1.901 -32.972 1.00 94.25 95 LYS A CA 1
ATOM 709 C C . LYS A 1 95 ? 13.493 -0.417 -32.658 1.00 94.25 95 LYS A C 1
ATOM 711 O O . LYS A 1 95 ? 14.088 -0.069 -31.639 1.00 94.25 95 LYS A O 1
ATOM 716 N N . LEU A 1 96 ? 12.942 0.462 -33.499 1.00 94.25 96 LEU A N 1
ATOM 717 C CA . LEU A 1 96 ? 12.962 1.901 -33.247 1.00 94.25 96 LEU A CA 1
ATOM 718 C C . LEU A 1 96 ? 12.201 2.234 -31.961 1.00 94.25 96 LEU A C 1
ATOM 720 O O . LEU A 1 96 ? 12.705 2.987 -31.137 1.00 94.25 96 LEU A O 1
ATOM 724 N N . GLY A 1 97 ? 11.015 1.657 -31.764 1.00 93.88 97 GLY A N 1
ATOM 725 C CA . GLY A 1 97 ? 10.219 1.876 -30.561 1.00 93.88 97 GLY A CA 1
ATOM 726 C C . GLY A 1 97 ? 10.947 1.462 -29.277 1.00 93.88 97 GLY A C 1
ATOM 727 O O . GLY A 1 97 ? 11.004 2.250 -28.337 1.00 93.88 97 GLY A O 1
ATOM 728 N N . GLN A 1 98 ? 11.587 0.290 -29.269 1.00 92.50 98 GLN A N 1
ATOM 729 C CA . GLN A 1 98 ? 12.405 -0.183 -28.143 1.00 92.50 98 GLN A CA 1
ATOM 730 C C . GLN A 1 98 ? 13.616 0.715 -27.874 1.00 92.50 98 GLN A C 1
ATOM 732 O O . GLN A 1 98 ? 13.941 0.992 -26.722 1.00 92.50 98 GLN A O 1
ATOM 737 N N . HIS A 1 99 ? 14.281 1.200 -28.927 1.00 91.56 99 HIS A N 1
ATOM 738 C CA . HIS A 1 99 ? 15.393 2.141 -28.780 1.00 91.56 99 HIS A CA 1
ATOM 739 C C . HIS A 1 99 ? 14.938 3.470 -28.168 1.00 91.56 99 HIS A C 1
ATOM 741 O O . HIS A 1 99 ? 15.600 4.009 -27.281 1.00 91.56 99 HIS A O 1
ATOM 747 N N . LEU A 1 100 ? 13.794 3.992 -28.619 1.00 90.56 100 LEU A N 1
ATOM 748 C CA . LEU A 1 100 ? 13.220 5.228 -28.090 1.00 90.56 100 LEU A CA 1
ATOM 749 C C . LEU A 1 100 ? 12.835 5.071 -26.611 1.00 90.56 100 LEU A C 1
ATOM 751 O O . LEU A 1 100 ? 13.197 5.937 -25.815 1.00 90.56 100 LEU A O 1
ATOM 755 N N . GLU A 1 101 ? 12.207 3.956 -26.232 1.00 89.00 101 GLU A N 1
ATOM 756 C CA . GLU A 1 101 ? 11.903 3.618 -24.834 1.00 89.00 101 GLU A CA 1
ATOM 757 C C . GLU A 1 101 ? 13.182 3.544 -23.980 1.00 89.00 101 GLU A C 1
ATOM 759 O O . GLU A 1 101 ? 13.294 4.219 -22.956 1.00 89.00 101 GLU A O 1
ATOM 764 N N . ALA A 1 102 ? 14.200 2.807 -24.439 1.00 87.31 102 ALA A N 1
ATOM 765 C CA . ALA A 1 102 ? 15.467 2.651 -23.720 1.00 87.31 102 ALA A CA 1
ATOM 766 C C . ALA A 1 102 ? 16.251 3.969 -23.563 1.00 87.31 102 ALA A C 1
ATOM 768 O O . ALA A 1 102 ? 16.974 4.153 -22.582 1.00 87.31 102 ALA A O 1
ATOM 769 N N . SER A 1 103 ? 16.116 4.895 -24.518 1.00 83.75 103 SER A N 1
ATOM 770 C CA . SER A 1 103 ? 16.763 6.213 -24.471 1.00 83.75 103 SER A CA 1
ATOM 771 C C . SER A 1 103 ? 16.132 7.180 -23.459 1.00 83.75 103 SER A C 1
ATOM 773 O O . SER A 1 103 ? 16.756 8.181 -23.107 1.00 83.75 103 SER A O 1
ATOM 775 N N . GLY A 1 104 ? 14.917 6.890 -22.973 1.00 70.12 104 GLY A N 1
ATOM 776 C CA . GLY A 1 104 ? 14.244 7.637 -21.905 1.00 70.12 104 GLY A CA 1
ATOM 777 C C . GLY A 1 104 ? 13.873 9.091 -22.230 1.00 70.12 104 GLY A C 1
ATOM 778 O O . GLY A 1 104 ? 13.462 9.818 -21.330 1.00 70.12 104 GLY A O 1
ATOM 779 N N . SER A 1 105 ? 14.030 9.545 -23.482 1.00 57.41 105 SER A N 1
ATOM 780 C CA . SER A 1 105 ? 13.896 10.960 -23.873 1.00 57.41 105 SER A CA 1
ATOM 781 C C . SER A 1 105 ? 12.808 11.224 -24.924 1.00 57.41 105 SER A C 1
ATOM 783 O O . SER A 1 105 ? 12.933 12.162 -25.714 1.00 57.41 105 SER A O 1
ATOM 785 N N . VAL A 1 106 ? 11.784 10.372 -25.016 1.00 70.06 106 VAL A N 1
ATOM 786 C CA . VAL A 1 106 ? 10.835 10.376 -26.143 1.00 70.06 106 VAL A CA 1
ATOM 787 C C . VAL A 1 106 ? 9.394 10.300 -25.648 1.00 70.06 106 VAL A C 1
ATOM 789 O O . VAL A 1 106 ? 9.104 9.591 -24.694 1.00 70.06 106 VAL A O 1
ATOM 792 N N . ASP A 1 107 ? 8.502 11.031 -26.322 1.00 84.38 107 ASP A N 1
ATOM 793 C CA . ASP A 1 107 ? 7.052 11.019 -26.101 1.00 84.38 107 ASP A CA 1
ATOM 794 C C . ASP A 1 107 ? 6.486 9.580 -26.171 1.00 84.38 107 ASP A C 1
ATOM 796 O O . ASP A 1 107 ? 6.555 8.958 -27.243 1.00 84.38 107 ASP A O 1
ATOM 800 N N . PRO A 1 108 ? 5.899 9.051 -25.076 1.00 91.12 108 PRO A N 1
ATOM 801 C CA . PRO A 1 108 ? 5.278 7.726 -25.042 1.00 91.12 108 PRO A CA 1
ATOM 802 C C . PRO A 1 108 ? 4.224 7.514 -26.136 1.00 91.12 108 PRO A C 1
ATOM 804 O O . PRO A 1 108 ? 4.065 6.404 -26.644 1.00 91.12 108 PRO A O 1
ATOM 807 N N . SER A 1 109 ? 3.558 8.581 -26.590 1.00 93.56 109 SER A N 1
ATOM 808 C CA . SER A 1 109 ? 2.582 8.532 -27.689 1.00 93.56 109 SER A CA 1
ATOM 809 C C . SER A 1 109 ? 3.211 8.059 -29.001 1.00 93.56 109 SER A C 1
ATOM 811 O O . SER A 1 109 ? 2.582 7.347 -29.788 1.00 93.56 109 SER A O 1
ATOM 813 N N . ARG A 1 110 ? 4.478 8.422 -29.235 1.00 93.00 110 ARG A N 1
ATOM 814 C CA . ARG A 1 110 ? 5.240 7.992 -30.411 1.00 93.00 110 ARG A CA 1
ATOM 815 C C . ARG A 1 110 ? 5.669 6.532 -30.307 1.00 93.00 110 ARG A C 1
ATOM 817 O O . ARG A 1 110 ? 5.649 5.820 -31.306 1.00 93.00 110 ARG A O 1
ATOM 824 N N . VAL A 1 111 ? 6.053 6.083 -29.114 1.00 94.62 111 VAL A N 1
ATOM 825 C CA . VAL A 1 111 ? 6.374 4.668 -28.875 1.00 94.62 111 VAL A CA 1
ATOM 826 C C . VAL A 1 111 ? 5.125 3.814 -29.093 1.00 94.62 111 VAL A C 1
ATOM 828 O O . VAL A 1 111 ? 5.180 2.817 -29.814 1.00 94.62 111 VAL A O 1
ATOM 831 N N . LEU A 1 112 ? 3.977 4.260 -28.574 1.00 96.31 112 LEU A N 1
ATOM 832 C CA . LEU A 1 112 ? 2.696 3.593 -28.774 1.00 96.31 112 LEU A CA 1
ATOM 833 C C . LEU A 1 112 ? 2.308 3.526 -30.257 1.00 96.31 112 LEU A C 1
ATOM 835 O O . LEU A 1 112 ? 1.883 2.472 -30.721 1.00 96.31 112 LEU A O 1
ATOM 839 N N . SER A 1 113 ? 2.475 4.606 -31.028 1.00 96.19 113 SER A N 1
ATOM 840 C CA . SER A 1 113 ? 2.122 4.599 -32.455 1.00 96.19 113 SER A CA 1
ATOM 841 C C . SER A 1 113 ? 2.994 3.646 -33.278 1.00 96.19 113 SER A C 1
ATOM 843 O O . SER A 1 113 ? 2.473 2.930 -34.134 1.00 96.19 113 SER A O 1
ATOM 845 N N . LEU A 1 114 ? 4.297 3.570 -32.984 1.00 95.94 114 LEU A N 1
ATOM 846 C CA . LEU A 1 114 ? 5.201 2.590 -33.592 1.00 95.94 114 LEU A CA 1
ATOM 847 C C . LEU A 1 114 ? 4.810 1.156 -33.217 1.00 95.94 114 LEU A C 1
ATOM 849 O O . LEU A 1 114 ? 4.764 0.292 -34.093 1.00 95.94 114 LEU A O 1
ATOM 853 N N . ALA A 1 115 ? 4.477 0.909 -31.948 1.00 96.75 115 ALA A N 1
ATOM 854 C CA . ALA A 1 115 ? 4.039 -0.402 -31.483 1.00 96.75 115 ALA A CA 1
ATOM 855 C C . ALA A 1 115 ? 2.728 -0.836 -32.161 1.00 96.75 115 ALA A C 1
ATOM 857 O O . ALA A 1 115 ? 2.663 -1.923 -32.727 1.00 96.75 115 ALA A O 1
ATOM 858 N N . LEU A 1 116 ? 1.710 0.031 -32.196 1.00 96.81 116 LEU A N 1
ATOM 859 C CA . LEU A 1 116 ? 0.429 -0.248 -32.857 1.00 96.81 116 LEU A CA 1
ATOM 860 C C . LEU A 1 116 ? 0.586 -0.472 -34.365 1.00 96.81 116 LEU A C 1
ATOM 862 O O . LEU A 1 116 ? -0.069 -1.349 -34.924 1.00 96.81 116 LEU A O 1
ATOM 866 N N . ARG A 1 117 ? 1.476 0.277 -35.027 1.00 95.31 117 ARG A N 1
ATOM 867 C CA . ARG A 1 117 ? 1.787 0.064 -36.446 1.00 95.31 117 ARG A CA 1
ATOM 868 C C . ARG A 1 117 ? 2.456 -1.289 -36.681 1.00 95.31 117 ARG A C 1
ATOM 870 O O . ARG A 1 117 ? 2.083 -1.984 -37.619 1.00 95.31 117 ARG A O 1
ATOM 877 N N . CYS A 1 118 ? 3.397 -1.682 -35.821 1.00 95.19 118 CYS A N 1
ATOM 878 C CA . CYS A 1 118 ? 4.002 -3.012 -35.858 1.00 95.19 118 CYS A CA 1
ATOM 879 C C . CYS A 1 118 ? 2.934 -4.111 -35.720 1.00 95.19 118 CYS A C 1
ATOM 881 O O . CYS A 1 118 ? 2.869 -5.003 -36.564 1.00 95.19 118 CYS A O 1
ATOM 883 N N . LEU A 1 119 ? 2.051 -3.999 -34.718 1.00 94.50 119 LEU A N 1
ATOM 884 C CA . LEU A 1 119 ? 0.946 -4.940 -34.497 1.00 94.50 119 LEU A CA 1
ATOM 885 C C . LEU A 1 119 ? 0.030 -5.041 -35.718 1.00 94.50 119 LEU A C 1
ATOM 887 O O . LEU A 1 119 ? -0.233 -6.143 -36.186 1.00 94.50 119 LEU A O 1
ATOM 891 N N . GLY A 1 120 ? -0.394 -3.902 -36.274 1.00 92.75 120 GLY A N 1
ATOM 892 C CA . GLY A 1 120 ? -1.272 -3.871 -37.442 1.00 92.75 120 GLY A CA 1
ATOM 893 C C . GLY A 1 120 ? -0.677 -4.585 -38.657 1.00 92.75 120 GLY A C 1
ATOM 894 O O . GLY A 1 120 ? -1.394 -5.303 -39.345 1.00 92.75 120 GLY A O 1
ATOM 895 N N . ILE A 1 121 ? 0.631 -4.447 -38.896 1.00 91.75 121 ILE A N 1
ATOM 896 C CA . ILE A 1 121 ? 1.305 -5.128 -40.010 1.00 91.75 121 ILE A CA 1
ATOM 897 C C . ILE A 1 121 ? 1.444 -6.635 -39.739 1.00 91.75 121 ILE A C 1
ATOM 899 O O . ILE A 1 121 ? 1.107 -7.435 -40.609 1.00 91.75 121 ILE A O 1
ATOM 903 N N . LEU A 1 122 ? 1.905 -7.029 -38.543 1.00 88.25 122 LEU A N 1
ATOM 904 C CA . LEU A 1 122 ? 2.112 -8.442 -38.184 1.00 88.25 122 LEU A CA 1
ATOM 905 C C . LEU A 1 122 ? 0.800 -9.239 -38.083 1.00 88.25 122 LEU A C 1
ATOM 907 O O . LEU A 1 122 ? 0.797 -10.448 -38.294 1.00 88.25 122 LEU A O 1
ATOM 911 N N . GLU A 1 123 ? -0.312 -8.585 -37.750 1.00 86.19 123 GLU A N 1
ATOM 912 C CA . GLU A 1 123 ? -1.636 -9.217 -37.671 1.00 86.19 123 GLU A CA 1
ATOM 913 C C . GLU A 1 123 ? -2.353 -9.265 -39.023 1.00 86.19 123 GLU A C 1
ATOM 915 O O . GLU A 1 123 ? -3.136 -10.181 -39.269 1.00 86.19 123 GLU A O 1
ATOM 920 N N . ALA A 1 124 ? -2.098 -8.291 -39.904 1.00 80.69 124 ALA A N 1
ATOM 921 C CA . ALA A 1 124 ? -2.716 -8.226 -41.225 1.00 80.69 124 ALA A CA 1
ATOM 922 C C . ALA A 1 124 ? -2.099 -9.202 -42.235 1.00 80.69 124 ALA A C 1
ATOM 924 O O . ALA A 1 124 ? -2.729 -9.479 -43.256 1.00 80.69 124 ALA A O 1
ATOM 925 N N . THR A 1 125 ? -0.895 -9.726 -41.984 1.00 64.69 125 THR A N 1
ATOM 926 C CA . THR A 1 125 ? -0.298 -10.784 -42.808 1.00 64.69 125 THR A CA 1
ATOM 927 C C . THR A 1 125 ? -1.105 -12.080 -42.649 1.00 64.69 125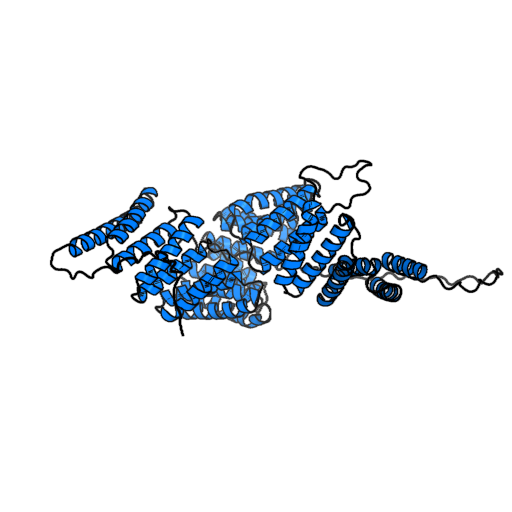 THR A C 1
ATOM 929 O O . THR A 1 125 ? -1.014 -12.722 -41.601 1.00 64.69 125 THR A O 1
ATOM 932 N N . PRO A 1 126 ? -1.915 -12.494 -43.646 1.00 51.06 126 PRO A N 1
ATOM 933 C CA . PRO A 1 126 ? -2.759 -13.672 -43.522 1.00 51.06 126 PRO A CA 1
ATOM 934 C C . PRO A 1 126 ? -1.872 -14.912 -43.641 1.00 51.06 126 PRO A C 1
ATOM 936 O O . PRO A 1 126 ? -1.282 -15.144 -44.698 1.00 51.06 126 PRO A O 1
ATOM 939 N N . ASN A 1 127 ? -1.795 -15.739 -42.597 1.00 46.94 127 ASN A N 1
ATOM 940 C CA . ASN A 1 127 ? -1.219 -17.074 -42.741 1.00 46.94 127 ASN A CA 1
ATOM 941 C C . ASN A 1 127 ? -2.118 -17.899 -43.672 1.00 46.94 127 ASN A C 1
ATOM 943 O O . ASN A 1 127 ? -3.151 -18.433 -43.261 1.00 46.94 127 ASN A O 1
ATOM 947 N N . ALA A 1 128 ? -1.704 -18.043 -44.930 1.00 36.09 128 ALA A N 1
ATOM 948 C CA . ALA A 1 128 ? -2.103 -19.174 -45.748 1.00 36.09 128 ALA A CA 1
ATOM 949 C C . ALA A 1 128 ? -1.509 -20.440 -45.108 1.00 36.09 128 ALA A C 1
ATOM 951 O O . ALA A 1 128 ? -0.378 -20.807 -45.392 1.00 36.09 128 ALA A O 1
ATOM 952 N N . SER A 1 129 ? -2.298 -21.082 -44.240 1.00 42.19 129 SER A N 1
ATOM 953 C CA . SER A 1 129 ? -2.092 -22.414 -43.647 1.00 42.19 129 SER A CA 1
ATOM 954 C C . SER A 1 129 ? -0.832 -22.630 -42.782 1.00 42.19 129 SER A C 1
ATOM 956 O O . SER A 1 129 ? 0.290 -22.423 -43.219 1.00 42.19 129 SER A O 1
ATOM 958 N N . ALA A 1 130 ? -1.053 -23.188 -41.586 1.00 43.78 130 ALA A N 1
ATOM 959 C CA . ALA A 1 130 ? -0.080 -23.617 -40.572 1.00 43.78 130 ALA A CA 1
ATOM 960 C C . ALA A 1 130 ? 0.370 -22.549 -39.550 1.00 43.78 130 ALA A C 1
ATOM 962 O O . ALA A 1 130 ? 0.410 -21.349 -39.809 1.00 43.78 130 ALA A O 1
ATOM 963 N N . SER A 1 131 ? 0.595 -23.039 -38.330 1.00 51.62 131 SER A N 1
ATOM 964 C CA . SER A 1 131 ? 0.976 -22.350 -37.089 1.00 51.62 131 SER A CA 1
ATOM 965 C C . SER A 1 131 ? 1.787 -21.061 -37.266 1.00 51.62 131 SER A C 1
ATOM 967 O O . SER A 1 131 ? 2.790 -21.063 -37.976 1.00 51.62 131 SER A O 1
ATOM 969 N N . VAL A 1 132 ? 1.413 -19.998 -36.540 1.00 58.34 132 VAL A N 1
ATOM 970 C CA . VAL A 1 132 ? 2.284 -18.830 -36.295 1.00 58.34 132 VAL A CA 1
ATOM 971 C C . VAL A 1 132 ? 3.661 -19.349 -35.878 1.00 58.34 132 VAL A C 1
ATOM 973 O O . VAL A 1 132 ? 3.748 -20.136 -34.933 1.00 58.34 132 VAL A O 1
ATOM 976 N N . SER A 1 133 ? 4.721 -18.971 -36.599 1.00 69.69 133 SER A N 1
ATOM 977 C CA . SER A 1 133 ? 6.068 -19.421 -36.244 1.00 69.69 133 SER A CA 1
ATOM 978 C C . SER A 1 133 ? 6.430 -18.905 -34.845 1.00 69.69 133 SER A C 1
ATOM 980 O O . SER A 1 133 ? 5.971 -17.837 -34.432 1.00 69.69 133 SER A O 1
ATOM 982 N N . ALA A 1 134 ? 7.266 -19.630 -34.096 1.00 70.56 134 ALA A N 1
ATOM 983 C CA . ALA A 1 134 ? 7.694 -19.174 -32.769 1.00 70.56 134 ALA A CA 1
ATOM 984 C C . ALA A 1 134 ? 8.345 -17.773 -32.828 1.00 70.56 134 ALA A C 1
ATOM 986 O O . ALA A 1 134 ? 8.130 -16.950 -31.942 1.00 70.56 134 ALA A O 1
ATOM 987 N N . SER A 1 135 ? 9.060 -17.465 -33.918 1.00 76.88 135 SER A N 1
ATOM 988 C CA . SER A 1 135 ? 9.653 -16.146 -34.174 1.00 76.88 135 SER A CA 1
ATOM 989 C C . SER A 1 135 ? 8.602 -15.037 -34.348 1.00 76.88 135 SER A C 1
ATOM 991 O O . SER A 1 135 ? 8.745 -13.947 -33.782 1.00 76.88 135 SER A O 1
ATOM 993 N N . ASP A 1 136 ? 7.511 -15.317 -35.070 1.00 78.56 136 ASP A N 1
ATOM 994 C CA . ASP A 1 136 ? 6.398 -14.375 -35.254 1.00 78.56 136 ASP A CA 1
ATOM 995 C C . ASP A 1 136 ? 5.658 -14.108 -33.948 1.00 78.56 136 ASP A C 1
ATOM 997 O O . ASP A 1 136 ? 5.363 -12.957 -33.621 1.00 78.56 136 ASP A O 1
ATOM 1001 N N . ALA A 1 137 ? 5.406 -15.164 -33.172 1.00 83.38 137 ALA A N 1
ATOM 1002 C CA . ALA A 1 137 ? 4.768 -15.051 -31.868 1.00 83.38 137 ALA A CA 1
ATOM 1003 C C . ALA A 1 137 ? 5.598 -14.186 -30.908 1.00 83.38 137 ALA A C 1
ATOM 1005 O O . ALA A 1 137 ? 5.036 -13.350 -30.199 1.00 83.38 137 ALA A O 1
ATOM 1006 N N . VAL A 1 138 ? 6.928 -14.328 -30.925 1.00 87.06 138 VAL A N 1
ATOM 1007 C CA . VAL A 1 138 ? 7.846 -13.512 -30.116 1.00 87.06 138 VAL A CA 1
ATOM 1008 C C . VAL A 1 138 ? 7.831 -12.049 -30.553 1.00 87.06 138 VAL A C 1
ATOM 1010 O O . VAL A 1 138 ? 7.693 -11.170 -29.705 1.00 87.06 138 VAL A O 1
ATOM 1013 N N . SER A 1 139 ? 7.911 -11.766 -31.857 1.00 89.69 139 SER A N 1
ATOM 1014 C CA . SER A 1 139 ? 7.880 -10.385 -32.367 1.00 89.69 139 SER A CA 1
ATOM 1015 C C . SER A 1 139 ? 6.547 -9.696 -32.053 1.00 89.69 139 SER A C 1
ATOM 1017 O O . SER A 1 139 ? 6.531 -8.549 -31.602 1.00 89.69 139 SER A O 1
ATOM 1019 N N . LEU A 1 140 ? 5.429 -10.417 -32.197 1.00 92.12 140 LEU A N 1
ATOM 1020 C CA . LEU A 1 140 ? 4.103 -9.934 -31.814 1.00 92.12 140 LEU A CA 1
ATOM 1021 C C . LEU A 1 140 ? 4.012 -9.691 -30.299 1.00 92.12 140 LEU A C 1
ATOM 1023 O O . LEU A 1 140 ? 3.504 -8.657 -29.866 1.00 92.12 140 LEU A O 1
ATOM 1027 N N . ALA A 1 141 ? 4.550 -10.598 -29.480 1.00 93.25 141 ALA A N 1
ATOM 1028 C CA . ALA A 1 141 ? 4.598 -10.435 -28.031 1.00 93.25 141 ALA A CA 1
ATOM 1029 C C . ALA A 1 141 ? 5.451 -9.229 -27.600 1.00 93.25 141 ALA A C 1
ATOM 1031 O O . ALA A 1 141 ? 5.042 -8.490 -26.703 1.00 93.25 141 ALA A O 1
ATOM 1032 N N . MET A 1 142 ? 6.593 -8.987 -28.249 1.00 94.88 142 MET A N 1
ATOM 1033 C CA . MET A 1 142 ? 7.455 -7.827 -27.994 1.00 94.88 142 MET A CA 1
ATOM 1034 C C . MET A 1 142 ? 6.781 -6.511 -28.404 1.00 94.88 142 MET A C 1
ATOM 1036 O O . MET A 1 142 ? 6.872 -5.528 -27.669 1.00 94.88 142 MET A O 1
ATOM 1040 N N . ALA A 1 143 ? 6.054 -6.489 -29.524 1.00 96.25 143 ALA A N 1
ATOM 1041 C CA . ALA A 1 143 ? 5.265 -5.328 -29.937 1.00 96.25 143 ALA A CA 1
ATOM 1042 C C . ALA A 1 143 ? 4.099 -5.048 -28.973 1.00 96.25 143 ALA A C 1
ATOM 1044 O O . ALA A 1 143 ? 3.864 -3.897 -28.608 1.00 96.25 143 ALA A O 1
ATOM 1045 N N . LEU A 1 144 ? 3.416 -6.093 -28.489 1.00 97.75 144 LEU A N 1
ATOM 1046 C CA . LEU A 1 144 ? 2.387 -5.971 -27.451 1.00 97.75 144 LEU A CA 1
ATOM 1047 C C . LEU A 1 144 ? 2.974 -5.485 -26.120 1.00 97.75 144 LEU A C 1
ATOM 1049 O O . LEU A 1 144 ? 2.361 -4.660 -25.451 1.00 97.75 144 LEU A O 1
ATOM 1053 N N . HIS A 1 145 ? 4.166 -5.956 -25.744 1.00 97.19 145 HIS A N 1
ATOM 1054 C CA . HIS A 1 145 ? 4.878 -5.460 -24.567 1.00 97.19 145 HIS A CA 1
ATOM 1055 C C . HIS A 1 145 ? 5.174 -3.965 -24.689 1.00 97.19 145 HIS A C 1
ATOM 1057 O O . HIS A 1 145 ? 4.860 -3.208 -23.776 1.00 97.19 145 HIS A O 1
ATOM 1063 N N . LEU A 1 146 ? 5.715 -3.536 -25.832 1.00 96.31 146 LEU A N 1
ATOM 1064 C CA . LEU A 1 146 ? 6.031 -2.135 -26.095 1.00 96.31 146 LEU A CA 1
ATOM 1065 C C . LEU A 1 146 ? 4.772 -1.249 -26.079 1.00 96.31 146 LEU A C 1
ATOM 1067 O O . LEU A 1 146 ? 4.777 -0.183 -25.469 1.00 96.31 146 LEU A O 1
ATOM 1071 N N . ALA A 1 147 ? 3.672 -1.701 -26.694 1.00 97.50 147 ALA A N 1
ATOM 1072 C CA . ALA A 1 147 ? 2.384 -1.004 -26.640 1.00 97.50 147 ALA A CA 1
ATOM 1073 C C . ALA A 1 147 ? 1.842 -0.915 -25.205 1.00 97.50 147 ALA A C 1
ATOM 1075 O O . ALA A 1 147 ? 1.320 0.124 -24.797 1.00 97.50 147 ALA A O 1
ATOM 1076 N N . GLY A 1 148 ? 1.982 -1.997 -24.437 1.00 97.06 148 GLY A N 1
ATOM 1077 C CA . GLY A 1 148 ? 1.611 -2.065 -23.030 1.00 97.06 148 GLY A CA 1
ATOM 1078 C C . GLY A 1 148 ? 2.402 -1.098 -22.153 1.00 97.06 148 GLY A C 1
ATOM 1079 O O . GLY A 1 148 ? 1.805 -0.345 -21.390 1.00 97.06 148 GLY A O 1
ATOM 1080 N N . SER A 1 149 ? 3.724 -1.072 -22.318 1.00 95.25 149 SER A N 1
ATOM 1081 C CA . SER A 1 149 ? 4.639 -0.173 -21.607 1.00 95.25 149 SER A CA 1
ATOM 1082 C C . SER A 1 149 ? 4.352 1.298 -21.938 1.00 95.25 149 SER A C 1
ATOM 1084 O O . SER A 1 149 ? 4.080 2.098 -21.047 1.00 95.25 149 SER A O 1
ATOM 1086 N N . ALA A 1 150 ? 4.227 1.642 -23.224 1.00 94.94 150 ALA A N 1
ATOM 1087 C CA . ALA A 1 150 ? 3.864 2.999 -23.636 1.00 94.94 150 ALA A CA 1
ATOM 1088 C C . ALA A 1 150 ? 2.462 3.424 -23.156 1.00 94.94 150 ALA A C 1
ATOM 1090 O O . ALA A 1 150 ? 2.245 4.582 -22.803 1.00 94.94 150 ALA A O 1
ATOM 1091 N N . SER A 1 151 ? 1.498 2.498 -23.112 1.00 95.44 151 SER A N 1
ATOM 1092 C CA . SER A 1 151 ? 0.168 2.769 -22.546 1.00 95.44 151 SER A CA 1
ATOM 1093 C C . SER A 1 151 ? 0.228 2.997 -21.034 1.00 95.44 151 SER A C 1
ATOM 1095 O O . SER A 1 151 ? -0.492 3.856 -20.531 1.00 95.44 151 SER A O 1
ATOM 1097 N N . PHE A 1 152 ? 1.092 2.276 -20.312 1.00 92.75 152 PHE A N 1
ATOM 1098 C CA . PHE A 1 152 ? 1.337 2.495 -18.886 1.00 92.75 152 PHE A CA 1
ATOM 1099 C C . PHE A 1 152 ? 1.914 3.893 -18.627 1.00 92.75 152 PHE A C 1
ATOM 1101 O O . PHE A 1 152 ? 1.381 4.611 -17.782 1.00 92.75 152 PHE A O 1
ATOM 1108 N N . ASP A 1 153 ? 2.906 4.325 -19.410 1.00 90.25 153 ASP A N 1
ATOM 1109 C CA . ASP A 1 153 ? 3.487 5.672 -19.306 1.00 90.25 153 ASP A CA 1
ATOM 1110 C C . ASP A 1 153 ? 2.465 6.783 -19.617 1.00 90.25 153 ASP A C 1
ATOM 1112 O O . ASP A 1 153 ? 2.502 7.862 -19.027 1.00 90.25 153 ASP A O 1
ATOM 1116 N N . LEU A 1 154 ? 1.494 6.506 -20.495 1.00 90.88 154 LEU A N 1
ATOM 1117 C CA . LEU A 1 154 ? 0.350 7.386 -20.781 1.00 90.88 154 LEU A CA 1
ATOM 1118 C C . LEU A 1 154 ? -0.784 7.284 -19.747 1.00 90.88 154 LEU A C 1
ATOM 1120 O O . LEU A 1 154 ? -1.841 7.882 -19.944 1.00 90.88 154 LEU A O 1
ATOM 1124 N N . SER A 1 155 ? -0.607 6.515 -18.668 1.00 89.75 155 SER A N 1
ATOM 1125 C CA . SER A 1 155 ? -1.637 6.228 -17.655 1.00 89.75 155 SER A CA 1
ATOM 1126 C C . SER A 1 155 ? -2.914 5.569 -18.209 1.00 89.75 155 SER A C 1
ATOM 1128 O O . SER A 1 155 ? -3.981 5.624 -17.599 1.00 89.75 155 SER A O 1
ATOM 1130 N N . ARG A 1 156 ? -2.822 4.893 -19.360 1.00 92.19 156 ARG A N 1
ATOM 1131 C CA . ARG A 1 156 ? -3.898 4.099 -19.976 1.00 92.19 156 ARG A CA 1
ATOM 1132 C C . ARG A 1 156 ? -3.836 2.655 -19.472 1.00 92.19 156 ARG A C 1
ATOM 1134 O O . ARG A 1 156 ? -3.554 1.724 -20.225 1.00 92.19 156 ARG A O 1
ATOM 1141 N N . PHE A 1 157 ? -4.075 2.461 -18.175 1.00 89.38 157 PHE A N 1
ATOM 1142 C CA . PHE A 1 157 ? -3.824 1.184 -17.491 1.00 89.38 157 PHE A CA 1
ATOM 1143 C C . PHE A 1 157 ? -4.645 0.001 -18.015 1.00 89.38 157 PHE A C 1
ATOM 1145 O O . PHE A 1 157 ? -4.117 -1.105 -18.108 1.00 89.38 157 PHE A O 1
ATOM 1152 N N . HIS A 1 158 ? -5.907 0.211 -18.401 1.00 90.06 158 HIS A N 1
ATOM 1153 C CA . HIS A 1 158 ? -6.731 -0.860 -18.975 1.00 90.06 158 HIS A CA 1
ATOM 1154 C C . HIS A 1 158 ? -6.211 -1.327 -20.342 1.00 90.06 158 HIS A C 1
ATOM 1156 O O . HIS A 1 158 ? -6.154 -2.532 -20.596 1.00 90.06 158 HIS A O 1
ATOM 1162 N N . ASP A 1 159 ? -5.762 -0.395 -21.187 1.00 94.56 159 ASP A N 1
ATOM 1163 C CA . ASP A 1 159 ? -5.137 -0.724 -22.471 1.00 94.56 159 ASP A CA 1
ATOM 1164 C C . ASP A 1 159 ? -3.811 -1.457 -22.248 1.00 94.56 159 ASP A C 1
ATOM 1166 O O . ASP A 1 159 ? -3.572 -2.507 -22.847 1.00 94.56 159 ASP A O 1
ATOM 1170 N N . ALA A 1 160 ? -2.986 -0.956 -21.320 1.00 96.31 160 ALA A N 1
ATOM 1171 C CA . ALA A 1 160 ? -1.730 -1.591 -20.934 1.00 96.31 160 ALA A CA 1
ATOM 1172 C C . ALA A 1 160 ? -1.946 -3.042 -20.482 1.00 96.31 160 ALA A C 1
ATOM 1174 O O . ALA A 1 160 ? -1.288 -3.959 -20.977 1.00 96.31 160 ALA A O 1
ATOM 1175 N N . LEU A 1 161 ? -2.920 -3.262 -19.595 1.00 95.06 161 LEU A N 1
ATOM 1176 C CA . LEU A 1 161 ? -3.284 -4.586 -19.101 1.00 95.06 161 LEU A CA 1
ATOM 1177 C C . LEU A 1 161 ? -3.730 -5.510 -20.243 1.00 95.06 161 LEU A C 1
ATOM 1179 O O . LEU A 1 161 ? -3.303 -6.664 -20.294 1.00 95.06 161 LEU A O 1
ATOM 1183 N N . SER A 1 162 ? -4.548 -5.009 -21.173 1.00 96.31 162 SER A N 1
ATOM 1184 C CA . SER A 1 162 ? -5.026 -5.770 -22.333 1.00 96.31 162 SER A CA 1
ATOM 1185 C C . SER A 1 162 ? -3.873 -6.225 -23.237 1.00 96.31 162 SER A C 1
ATOM 1187 O O . SER A 1 162 ? -3.753 -7.421 -23.540 1.00 96.31 162 SER A O 1
ATOM 1189 N N . PHE A 1 163 ? -2.976 -5.303 -23.611 1.00 98.06 163 PHE A N 1
ATOM 1190 C CA . PHE A 1 163 ? -1.812 -5.616 -24.442 1.00 98.06 163 PHE A CA 1
ATOM 1191 C C . PHE A 1 163 ? -0.875 -6.615 -23.762 1.00 98.06 163 PHE A C 1
ATOM 1193 O O . PHE A 1 163 ? -0.504 -7.626 -24.363 1.00 98.06 163 PHE A O 1
ATOM 1200 N N . LEU A 1 164 ? -0.533 -6.382 -22.495 1.00 98.06 164 LEU A N 1
ATOM 1201 C CA . LEU A 1 164 ? 0.401 -7.228 -21.757 1.00 98.06 164 LEU A CA 1
ATOM 1202 C C . LEU A 1 164 ? -0.171 -8.622 -21.472 1.00 98.06 164 LEU A C 1
ATOM 1204 O O . LEU A 1 164 ? 0.537 -9.616 -21.628 1.00 98.06 164 LEU A O 1
ATOM 1208 N N . ALA A 1 165 ? -1.459 -8.730 -21.133 1.00 96.75 165 ALA A N 1
ATOM 1209 C CA . ALA A 1 165 ? -2.113 -10.025 -20.955 1.00 96.75 165 ALA A CA 1
ATOM 1210 C C . ALA A 1 165 ? -2.116 -10.828 -22.263 1.00 96.75 165 ALA A C 1
ATOM 1212 O O . ALA A 1 165 ? -1.904 -12.041 -22.254 1.00 96.75 165 ALA A O 1
ATOM 1213 N N . ARG A 1 166 ? -2.321 -10.160 -23.406 1.00 96.44 166 ARG A N 1
ATOM 1214 C CA . ARG A 1 166 ? -2.218 -10.799 -24.721 1.00 96.44 166 ARG A CA 1
ATOM 1215 C C . ARG A 1 166 ? -0.783 -11.219 -25.044 1.00 96.44 166 ARG A C 1
ATOM 1217 O O . ARG A 1 166 ? -0.600 -12.330 -25.532 1.00 96.44 166 ARG A O 1
ATOM 1224 N N . SER A 1 167 ? 0.207 -10.384 -24.727 1.00 95.88 167 SER A N 1
ATOM 1225 C CA . SER A 1 167 ? 1.630 -10.715 -24.885 1.00 95.88 167 SER A CA 1
ATOM 1226 C C . SER A 1 167 ? 1.991 -11.978 -24.097 1.00 95.88 167 SER A C 1
ATOM 1228 O O . SER A 1 167 ? 2.516 -12.939 -24.658 1.00 95.88 167 SER A O 1
ATOM 1230 N N . LEU A 1 168 ? 1.597 -12.041 -22.821 1.00 95.00 168 LEU A N 1
ATOM 1231 C CA . LEU A 1 168 ? 1.870 -13.193 -21.966 1.00 95.00 168 LEU A CA 1
ATOM 1232 C C . LEU A 1 168 ? 1.197 -14.477 -22.477 1.00 95.00 168 LEU A C 1
ATOM 1234 O O . LEU A 1 168 ? 1.811 -15.543 -22.425 1.00 95.00 168 LEU A O 1
ATOM 1238 N N . ARG A 1 169 ? -0.030 -14.397 -23.015 1.00 93.62 169 ARG A N 1
ATOM 1239 C CA . ARG A 1 169 ? -0.710 -15.558 -23.625 1.00 93.62 169 ARG A CA 1
ATOM 1240 C C . ARG A 1 169 ? 0.049 -16.130 -24.823 1.00 93.62 169 ARG A C 1
ATOM 1242 O O . ARG A 1 169 ? 0.050 -17.343 -24.985 1.00 93.62 169 ARG A O 1
ATOM 1249 N N . LEU A 1 170 ? 0.687 -15.285 -25.636 1.00 90.12 170 LEU A N 1
ATOM 1250 C CA . LEU A 1 170 ? 1.508 -15.737 -26.768 1.00 90.12 170 LEU A CA 1
ATOM 1251 C C . LEU A 1 170 ? 2.812 -16.395 -26.308 1.00 90.12 170 LEU A C 1
ATOM 1253 O O . LEU A 1 170 ? 3.266 -17.349 -26.930 1.00 90.12 170 LEU A O 1
ATOM 1257 N N . LEU A 1 171 ? 3.403 -15.895 -25.221 1.00 89.00 171 LEU A N 1
ATOM 1258 C CA . LEU A 1 171 ? 4.679 -16.394 -24.707 1.00 89.00 171 LEU A CA 1
ATOM 1259 C C . LEU A 1 171 ? 4.535 -17.669 -23.876 1.00 89.00 171 LEU A C 1
ATOM 1261 O O . LEU A 1 171 ? 5.434 -18.498 -23.902 1.00 89.00 171 LEU A O 1
ATOM 1265 N N . THR A 1 172 ? 3.430 -17.842 -23.145 1.00 89.69 172 THR A N 1
ATOM 1266 C CA . THR A 1 172 ? 3.254 -18.951 -22.185 1.00 89.69 172 THR A CA 1
ATOM 1267 C C . THR A 1 172 ? 3.534 -20.338 -22.787 1.00 89.69 172 THR A C 1
ATOM 1269 O O . THR A 1 172 ? 4.283 -21.083 -22.161 1.00 89.69 172 THR A O 1
ATOM 1272 N N . PRO A 1 173 ? 3.037 -20.690 -23.992 1.00 87.81 173 PRO A N 1
ATOM 1273 C CA . PRO A 1 173 ? 3.324 -21.989 -24.611 1.00 87.81 173 PRO A CA 1
ATOM 1274 C C . PRO A 1 173 ? 4.785 -22.177 -25.050 1.00 87.81 173 PRO A C 1
ATOM 1276 O O . PRO A 1 173 ? 5.183 -23.296 -25.353 1.00 87.81 173 PRO A O 1
ATOM 1279 N N . LEU A 1 174 ? 5.563 -21.094 -25.139 1.00 85.12 174 LEU A N 1
ATOM 1280 C CA . LEU A 1 174 ? 6.953 -21.095 -25.605 1.00 85.12 174 LEU A CA 1
ATOM 1281 C C . LEU A 1 174 ? 7.964 -21.148 -24.450 1.00 85.12 174 LEU A C 1
ATOM 1283 O O . LEU A 1 174 ? 9.157 -21.313 -24.696 1.00 85.12 174 LEU A O 1
ATOM 1287 N N . ILE A 1 175 ? 7.518 -20.964 -23.202 1.00 82.75 175 ILE A N 1
ATOM 1288 C CA . ILE A 1 175 ? 8.392 -21.001 -22.026 1.00 82.75 175 ILE A CA 1
ATOM 1289 C C . ILE A 1 175 ? 8.739 -22.471 -21.731 1.00 82.75 175 ILE A C 1
ATOM 1291 O O . ILE A 1 175 ? 7.823 -23.255 -21.482 1.00 82.75 175 ILE A O 1
ATOM 1295 N N . PRO A 1 176 ? 10.030 -22.856 -21.726 1.00 73.62 176 PRO A N 1
ATOM 1296 C CA . PRO A 1 176 ? 10.437 -24.220 -21.397 1.00 73.62 176 PRO A CA 1
ATOM 1297 C C . PRO A 1 176 ? 10.004 -24.619 -19.981 1.00 73.62 176 PRO A C 1
ATOM 1299 O O . PRO A 1 176 ? 9.994 -23.784 -19.071 1.00 73.62 176 PRO A O 1
ATOM 1302 N N . GLU A 1 177 ? 9.698 -25.901 -19.768 1.00 66.62 177 GLU A N 1
ATOM 1303 C CA . GLU A 1 177 ? 9.419 -26.420 -18.425 1.00 66.62 177 GLU A CA 1
ATOM 1304 C C . GLU A 1 177 ? 10.632 -26.261 -17.487 1.00 66.62 177 GLU A C 1
ATOM 1306 O O . GLU A 1 177 ? 11.795 -26.261 -17.911 1.00 66.62 177 GLU A O 1
ATOM 1311 N N . ARG A 1 178 ? 10.359 -26.115 -16.180 1.00 55.44 178 ARG A N 1
ATOM 1312 C CA . ARG A 1 178 ? 11.389 -25.944 -15.139 1.00 55.44 178 ARG A CA 1
ATOM 1313 C C . ARG A 1 178 ? 12.443 -27.057 -15.232 1.00 55.44 178 ARG A C 1
ATOM 1315 O O . ARG A 1 178 ? 12.114 -28.232 -15.124 1.00 55.44 178 ARG A O 1
ATOM 1322 N N . GLY A 1 179 ? 13.717 -26.671 -15.338 1.00 50.22 179 GLY A N 1
ATOM 1323 C CA . GLY A 1 179 ? 14.863 -27.591 -15.300 1.00 50.22 179 GLY A CA 1
ATOM 1324 C C . GLY A 1 179 ? 15.489 -27.918 -16.658 1.00 50.22 179 GLY A C 1
ATOM 1325 O O . GLY A 1 179 ? 16.560 -28.520 -16.685 1.00 50.22 179 GLY A O 1
ATOM 1326 N N . VAL A 1 180 ? 14.893 -27.479 -17.771 1.00 49.28 180 VAL A N 1
ATOM 1327 C CA . VAL A 1 180 ? 15.539 -27.550 -19.088 1.00 49.28 180 VAL A CA 1
ATOM 1328 C C . VAL A 1 180 ? 16.456 -26.336 -19.237 1.00 49.28 180 VAL A C 1
ATOM 1330 O O . VAL A 1 180 ? 15.996 -25.212 -19.445 1.00 49.28 180 VAL A O 1
ATOM 1333 N N . SER A 1 181 ? 17.767 -26.532 -19.083 1.00 46.62 181 SER A N 1
ATOM 1334 C CA . SER A 1 181 ? 18.730 -25.511 -19.494 1.00 46.62 181 SER A CA 1
ATOM 1335 C C . SER A 1 181 ? 18.666 -25.361 -21.015 1.00 46.62 181 SER A C 1
ATOM 1337 O O . SER A 1 181 ? 18.559 -26.351 -21.740 1.00 46.62 181 SER A O 1
ATOM 1339 N N . PHE A 1 182 ? 18.754 -24.127 -21.519 1.00 46.06 182 PHE A N 1
ATOM 1340 C CA . PHE A 1 182 ? 19.141 -23.924 -22.914 1.00 46.06 182 PHE A CA 1
ATOM 1341 C C . PHE A 1 182 ? 20.571 -24.470 -23.029 1.00 46.06 182 PHE A C 1
ATOM 1343 O O . PHE A 1 182 ? 21.511 -23.901 -22.471 1.00 46.06 182 PHE A O 1
ATOM 1350 N N . GLY A 1 183 ? 20.685 -25.674 -23.588 1.00 40.69 183 GLY A N 1
ATOM 1351 C CA . GLY A 1 183 ? 21.880 -26.501 -23.498 1.00 40.69 183 GLY A CA 1
ATOM 1352 C C . GLY A 1 183 ? 23.074 -25.888 -24.219 1.00 40.69 183 GLY A C 1
ATOM 1353 O O . GLY A 1 183 ? 22.953 -25.284 -25.275 1.00 40.69 183 GLY A O 1
ATOM 1354 N N . THR A 1 184 ? 24.264 -26.113 -23.675 1.00 37.91 184 THR A N 1
ATOM 1355 C CA . THR A 1 184 ? 25.566 -25.813 -24.288 1.00 37.91 184 THR A CA 1
ATOM 1356 C C . THR A 1 184 ? 25.935 -26.821 -25.393 1.00 37.91 184 THR A C 1
ATOM 1358 O O . THR A 1 184 ? 27.086 -27.244 -25.481 1.00 37.91 184 THR A O 1
ATOM 1361 N N . GLY A 1 185 ? 24.961 -27.273 -26.188 1.00 36.66 185 GLY A N 1
ATOM 1362 C CA . GLY A 1 185 ? 25.125 -28.292 -27.230 1.00 36.66 185 GLY A CA 1
ATOM 1363 C C . GLY A 1 185 ? 24.710 -27.782 -28.609 1.00 36.66 185 GLY A C 1
ATOM 1364 O O . GLY A 1 185 ? 23.919 -26.850 -28.715 1.00 36.66 185 GLY A O 1
ATOM 1365 N N . GLU A 1 186 ? 25.227 -28.414 -29.663 1.00 34.03 186 GLU A N 1
ATOM 1366 C CA . GLU A 1 186 ? 25.024 -28.031 -31.073 1.00 34.03 186 GLU A CA 1
ATOM 1367 C C . GLU A 1 186 ? 23.551 -28.078 -31.549 1.00 34.03 186 GLU A C 1
ATOM 1369 O O . GLU A 1 186 ? 23.242 -27.537 -32.604 1.00 34.03 186 GLU A O 1
ATOM 1374 N N . GLU A 1 187 ? 22.616 -28.616 -30.752 1.00 38.41 187 GLU A N 1
ATOM 1375 C CA . GLU A 1 187 ? 21.160 -28.557 -31.004 1.00 38.41 187 GLU A CA 1
ATOM 1376 C C . GLU A 1 187 ? 20.465 -27.304 -30.422 1.00 38.41 187 GLU A C 1
ATOM 1378 O O . GLU A 1 187 ? 19.300 -27.049 -30.713 1.00 38.41 187 GLU A O 1
ATOM 1383 N N . ALA A 1 188 ? 21.162 -26.472 -29.638 1.00 40.00 188 ALA A N 1
ATOM 1384 C CA . ALA A 1 188 ? 20.631 -25.204 -29.116 1.00 40.00 188 ALA A CA 1
ATOM 1385 C C . ALA A 1 188 ? 20.738 -24.029 -30.113 1.00 40.00 188 ALA A C 1
ATOM 1387 O O . ALA A 1 188 ? 20.399 -22.893 -29.780 1.00 40.00 188 ALA A O 1
ATOM 1388 N N . ALA A 1 189 ? 21.226 -24.286 -31.329 1.00 34.62 189 ALA A N 1
ATOM 1389 C CA . ALA A 1 189 ? 21.728 -23.264 -32.243 1.00 34.62 189 ALA A CA 1
ATOM 1390 C C . ALA A 1 189 ? 20.669 -22.479 -33.050 1.00 34.62 189 ALA A C 1
ATOM 1392 O O . ALA A 1 189 ? 21.061 -21.618 -33.832 1.00 34.62 189 ALA A O 1
ATOM 1393 N N . GLU A 1 190 ? 19.358 -22.683 -32.858 1.00 45.34 190 GLU A N 1
ATOM 1394 C CA . GLU A 1 190 ? 18.330 -21.934 -33.622 1.00 45.34 190 GLU A CA 1
ATOM 1395 C C . GLU A 1 190 ? 17.132 -21.405 -32.796 1.00 45.34 190 GLU A C 1
ATOM 1397 O O . GLU A 1 190 ? 16.137 -20.951 -33.360 1.00 45.34 190 GLU A O 1
ATOM 1402 N N . GLY A 1 191 ? 17.203 -21.401 -31.457 1.00 58.50 191 GLY A N 1
ATOM 1403 C CA . GLY A 1 191 ? 16.094 -20.964 -30.592 1.00 58.50 191 GLY A CA 1
ATOM 1404 C C . GLY A 1 191 ? 16.339 -19.636 -29.864 1.00 58.50 191 GLY A C 1
ATOM 1405 O O . GLY A 1 191 ? 17.285 -19.516 -29.094 1.00 58.50 191 GLY A O 1
ATOM 1406 N N . PHE A 1 192 ? 15.458 -18.645 -30.044 1.00 71.50 192 PHE A N 1
ATOM 1407 C CA . PHE A 1 192 ? 15.415 -17.439 -29.204 1.00 71.50 192 PHE A CA 1
ATOM 1408 C C . PHE A 1 192 ? 14.855 -17.791 -27.815 1.00 71.50 192 PHE A C 1
ATOM 1410 O O . PHE A 1 192 ? 13.711 -18.237 -27.710 1.00 71.50 192 PHE A O 1
ATOM 1417 N N . ASP A 1 193 ? 15.631 -17.582 -26.747 1.00 82.06 193 ASP A N 1
ATOM 1418 C CA . ASP A 1 193 ? 15.142 -17.778 -25.378 1.00 82.06 193 ASP A CA 1
ATOM 1419 C C . ASP A 1 193 ? 14.079 -16.723 -25.040 1.00 82.06 193 ASP A C 1
ATOM 1421 O O . ASP A 1 193 ? 14.365 -15.532 -24.916 1.00 82.06 193 ASP A O 1
ATOM 1425 N N . VAL A 1 194 ? 12.831 -17.165 -24.886 1.00 88.31 194 VAL A N 1
ATOM 1426 C CA . VAL A 1 194 ? 11.681 -16.290 -24.626 1.00 88.31 194 VAL A CA 1
ATOM 1427 C C . VAL A 1 194 ? 11.585 -15.823 -23.173 1.00 88.31 194 VAL A C 1
ATOM 1429 O O . VAL A 1 194 ? 10.836 -14.888 -22.879 1.00 88.31 194 VAL A O 1
ATOM 1432 N N . ARG A 1 195 ? 12.321 -16.449 -22.244 1.00 90.69 195 ARG A N 1
ATOM 1433 C CA . ARG A 1 195 ? 12.192 -16.197 -20.800 1.00 90.69 195 ARG A CA 1
ATOM 1434 C C . ARG A 1 195 ? 12.508 -14.745 -20.401 1.00 90.69 195 ARG A C 1
ATOM 1436 O O . ARG A 1 195 ? 11.740 -14.199 -19.607 1.00 90.69 195 ARG A O 1
ATOM 1443 N N . PRO A 1 196 ? 13.529 -14.058 -20.960 1.00 91.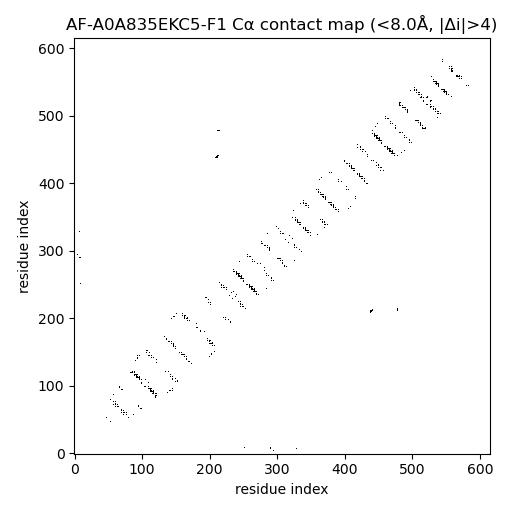38 196 PRO A N 1
ATOM 1444 C CA . PRO A 1 196 ? 13.753 -12.632 -20.705 1.00 91.38 196 PRO A CA 1
ATOM 1445 C C . PRO A 1 196 ? 12.587 -11.735 -21.148 1.00 91.38 196 PRO A C 1
ATOM 1447 O O . PRO A 1 196 ? 12.236 -10.789 -20.443 1.00 91.38 196 PRO A O 1
ATOM 1450 N N . VAL A 1 197 ? 11.949 -12.047 -22.284 1.00 91.19 197 VAL A N 1
ATOM 1451 C CA . VAL A 1 197 ? 10.775 -11.300 -22.772 1.00 91.19 197 VAL A CA 1
ATOM 1452 C C . VAL A 1 197 ? 9.575 -11.557 -21.863 1.00 91.19 197 VAL A C 1
ATOM 1454 O O . VAL A 1 197 ? 8.907 -10.614 -21.444 1.00 91.19 197 VAL A O 1
ATOM 1457 N N . ALA A 1 198 ? 9.339 -12.817 -21.486 1.00 94.00 198 ALA A N 1
ATOM 1458 C CA . ALA A 1 198 ? 8.288 -13.176 -20.538 1.00 94.00 198 ALA A CA 1
ATOM 1459 C C . ALA A 1 198 ? 8.481 -12.486 -19.179 1.00 94.00 198 ALA A C 1
ATOM 1461 O O . ALA A 1 198 ? 7.510 -12.008 -18.593 1.00 94.00 198 ALA A O 1
ATOM 1462 N N . HIS A 1 199 ? 9.726 -12.371 -18.705 1.00 94.88 199 HIS A N 1
ATOM 1463 C CA . HIS A 1 199 ? 10.056 -11.634 -17.489 1.00 94.88 199 HIS A CA 1
ATOM 1464 C C . HIS A 1 199 ? 9.702 -10.148 -17.628 1.00 94.88 199 HIS A C 1
ATOM 1466 O O . HIS A 1 199 ? 9.040 -9.602 -16.749 1.00 94.88 199 HIS A O 1
ATOM 1472 N N . ALA A 1 200 ? 10.097 -9.492 -18.725 1.00 94.62 200 ALA A N 1
ATOM 1473 C CA . ALA A 1 200 ? 9.771 -8.083 -18.957 1.00 94.62 200 ALA A CA 1
ATOM 1474 C C . ALA A 1 200 ? 8.249 -7.840 -18.969 1.00 94.62 200 ALA A C 1
ATOM 1476 O O . ALA A 1 200 ? 7.761 -6.943 -18.284 1.00 94.62 200 ALA A O 1
ATOM 1477 N N . VAL A 1 201 ? 7.491 -8.707 -19.653 1.00 96.94 201 VAL A N 1
ATOM 1478 C CA . VAL A 1 201 ? 6.020 -8.653 -19.694 1.00 96.94 201 VAL A CA 1
ATOM 1479 C C . VAL A 1 201 ? 5.402 -8.817 -18.312 1.00 96.94 201 VAL A C 1
ATOM 1481 O O . VAL A 1 201 ? 4.526 -8.036 -17.943 1.00 96.94 201 VAL A O 1
ATOM 1484 N N . ARG A 1 202 ? 5.852 -9.802 -17.530 1.00 96.94 202 ARG A N 1
ATOM 1485 C CA . ARG A 1 202 ? 5.343 -10.025 -16.170 1.00 96.94 202 ARG A CA 1
ATOM 1486 C C . ARG A 1 202 ? 5.684 -8.879 -15.230 1.00 96.94 202 ARG A C 1
ATOM 1488 O O . ARG A 1 202 ? 4.828 -8.468 -14.455 1.00 96.94 202 ARG A O 1
ATOM 1495 N N . LEU A 1 203 ? 6.884 -8.314 -15.337 1.00 96.12 203 LEU A N 1
ATOM 1496 C CA . LEU A 1 203 ? 7.272 -7.155 -14.541 1.00 96.12 203 LEU A CA 1
ATOM 1497 C C . LEU A 1 203 ? 6.377 -5.950 -14.856 1.00 96.12 203 LEU A C 1
ATOM 1499 O O . LEU A 1 203 ? 5.897 -5.293 -13.937 1.00 96.12 203 LEU A O 1
ATOM 1503 N N . GLN A 1 204 ? 6.081 -5.697 -16.134 1.00 96.44 204 GLN A N 1
ATOM 1504 C CA . GLN A 1 204 ? 5.158 -4.622 -16.499 1.00 96.44 204 GLN A CA 1
ATOM 1505 C C . GLN A 1 204 ? 3.708 -4.913 -16.100 1.00 96.44 204 GLN A C 1
ATOM 1507 O O . GLN A 1 204 ? 3.006 -3.998 -15.676 1.00 96.44 204 GLN A O 1
ATOM 1512 N N . LEU A 1 205 ? 3.253 -6.171 -16.147 1.00 96.94 205 LEU A N 1
ATOM 1513 C CA . LEU A 1 205 ? 1.950 -6.551 -15.586 1.00 96.94 205 LEU A CA 1
ATOM 1514 C C . LEU A 1 205 ? 1.883 -6.264 -14.087 1.00 96.94 205 LEU A C 1
ATOM 1516 O O . LEU A 1 205 ? 0.895 -5.688 -13.636 1.00 96.94 205 LEU A O 1
ATOM 1520 N N . ALA A 1 206 ? 2.931 -6.608 -13.334 1.00 94.56 206 ALA A N 1
ATOM 1521 C CA . ALA A 1 206 ? 3.019 -6.299 -11.913 1.00 94.56 206 ALA A CA 1
ATOM 1522 C C . ALA A 1 206 ? 2.956 -4.784 -11.662 1.00 94.56 206 ALA A C 1
ATOM 1524 O O . ALA A 1 206 ? 2.207 -4.347 -10.789 1.00 94.56 206 ALA A O 1
ATOM 1525 N N . ASN A 1 207 ? 3.659 -3.974 -12.461 1.00 92.06 207 ASN A N 1
ATOM 1526 C CA . ASN A 1 207 ? 3.617 -2.510 -12.363 1.00 92.06 207 ASN A CA 1
ATOM 1527 C C . ASN A 1 207 ? 2.215 -1.951 -12.647 1.00 92.06 207 ASN A C 1
ATOM 1529 O O . ASN A 1 207 ? 1.690 -1.177 -11.849 1.00 92.06 207 ASN A O 1
ATOM 1533 N N . VAL A 1 208 ? 1.578 -2.373 -13.748 1.00 91.94 208 VAL A N 1
ATOM 1534 C CA . VAL A 1 208 ? 0.215 -1.950 -14.124 1.00 91.94 208 VAL A CA 1
ATOM 1535 C C . VAL A 1 208 ? -0.793 -2.350 -13.050 1.00 91.94 208 VAL A C 1
ATOM 1537 O O . VAL A 1 208 ? -1.632 -1.545 -12.658 1.00 91.94 208 VAL A O 1
ATOM 1540 N N . LYS A 1 209 ? -0.712 -3.583 -12.543 1.00 90.06 209 LYS A N 1
ATOM 1541 C CA . LYS A 1 209 ? -1.595 -4.073 -11.479 1.00 90.06 209 LYS A CA 1
ATOM 1542 C C . LYS A 1 209 ? -1.368 -3.334 -10.164 1.00 90.06 209 LYS A C 1
ATOM 1544 O O . LYS A 1 209 ? -2.341 -2.999 -9.501 1.00 90.06 209 LYS A O 1
ATOM 1549 N N . THR A 1 210 ? -0.118 -3.028 -9.816 1.00 86.94 210 THR A N 1
ATOM 1550 C CA . THR A 1 210 ? 0.219 -2.222 -8.631 1.00 86.94 210 THR A CA 1
ATOM 1551 C C . THR A 1 210 ? -0.356 -0.815 -8.746 1.00 86.94 210 THR A C 1
ATOM 1553 O O . THR A 1 210 ? -0.976 -0.346 -7.795 1.00 86.94 210 THR A O 1
ATOM 1556 N N . ALA A 1 211 ? -0.219 -0.177 -9.914 1.00 83.75 211 ALA A N 1
ATOM 1557 C CA . ALA A 1 211 ? -0.847 1.109 -10.204 1.00 83.75 211 ALA A CA 1
ATOM 1558 C C . ALA A 1 211 ? -2.377 1.023 -10.068 1.00 83.75 211 ALA A C 1
ATOM 1560 O O . ALA A 1 211 ? -2.980 1.826 -9.378 1.00 83.75 211 ALA A O 1
ATOM 1561 N N . LEU A 1 212 ? -3.015 -0.015 -10.605 1.00 80.31 212 LEU A N 1
ATOM 1562 C CA . LEU A 1 212 ? -4.457 -0.241 -10.432 1.00 80.31 212 LEU A CA 1
ATOM 1563 C C . LEU A 1 212 ? -4.872 -0.649 -9.002 1.00 80.31 212 LEU A C 1
ATOM 1565 O O . LEU A 1 212 ? -6.022 -1.007 -8.782 1.00 80.31 212 LEU A O 1
ATOM 1569 N N . GLY A 1 213 ? -3.953 -0.686 -8.033 1.00 76.25 213 GLY A N 1
ATOM 1570 C CA . GLY A 1 213 ? -4.242 -1.115 -6.663 1.00 76.25 213 GLY A CA 1
ATOM 1571 C C . GLY A 1 213 ? -4.361 -2.631 -6.462 1.00 76.25 213 GLY A C 1
ATOM 1572 O O . GLY A 1 213 ? -4.375 -3.078 -5.318 1.00 76.25 213 GLY A O 1
ATOM 1573 N N . ARG A 1 214 ? -4.334 -3.431 -7.537 1.00 82.94 214 ARG A N 1
ATOM 1574 C CA . ARG A 1 214 ? -4.443 -4.905 -7.570 1.00 82.94 214 ARG A CA 1
ATOM 1575 C C . ARG A 1 214 ? -3.138 -5.587 -7.138 1.00 82.94 214 ARG A C 1
ATOM 1577 O O . ARG A 1 214 ? -2.551 -6.389 -7.870 1.00 82.94 214 ARG A O 1
ATOM 1584 N N . ARG A 1 215 ? -2.641 -5.237 -5.950 1.00 82.62 215 ARG A N 1
ATOM 1585 C CA . ARG A 1 215 ? -1.312 -5.636 -5.452 1.00 82.62 215 ARG A CA 1
ATOM 1586 C C . ARG A 1 215 ? -1.157 -7.136 -5.222 1.00 82.62 215 ARG A C 1
ATOM 1588 O O . ARG A 1 215 ? -0.074 -7.662 -5.457 1.00 82.62 215 ARG A O 1
ATOM 1595 N N . GLU A 1 216 ? -2.215 -7.842 -4.832 1.00 83.44 216 GLU A N 1
ATOM 1596 C CA . GLU A 1 216 ? -2.165 -9.305 -4.688 1.00 83.44 216 GLU A CA 1
ATOM 1597 C C . GLU A 1 216 ? -1.917 -10.001 -6.034 1.00 83.44 216 GLU A C 1
ATOM 1599 O O . GLU A 1 216 ? -1.098 -10.915 -6.140 1.00 83.44 216 GLU A O 1
ATOM 1604 N N . GLU A 1 217 ? -2.563 -9.525 -7.100 1.00 88.94 217 GLU A N 1
ATOM 1605 C CA . GLU A 1 217 ? -2.310 -10.036 -8.446 1.00 88.94 217 GLU A CA 1
ATOM 1606 C C . GLU A 1 217 ? -0.931 -9.635 -8.969 1.00 88.94 217 GLU A C 1
ATOM 1608 O O . GLU A 1 217 ? -0.312 -10.406 -9.706 1.00 88.94 217 GLU A O 1
ATOM 1613 N N . ALA A 1 218 ? -0.452 -8.440 -8.610 1.00 91.62 218 ALA A N 1
ATOM 1614 C CA . ALA A 1 218 ? 0.904 -8.007 -8.929 1.00 91.62 218 ALA A CA 1
ATOM 1615 C C . ALA A 1 218 ? 1.946 -8.904 -8.247 1.00 91.62 218 ALA A C 1
ATOM 1617 O O . ALA A 1 218 ? 2.942 -9.270 -8.868 1.00 91.62 218 ALA A O 1
ATOM 1618 N N . LEU A 1 219 ? 1.688 -9.330 -7.006 1.00 91.88 219 LEU A N 1
ATOM 1619 C CA . LEU A 1 219 ? 2.562 -10.234 -6.263 1.00 91.88 219 LEU A CA 1
ATOM 1620 C C . LEU A 1 219 ? 2.729 -11.584 -6.975 1.00 91.88 219 LEU A C 1
ATOM 1622 O O . LEU A 1 219 ? 3.835 -12.123 -7.017 1.00 91.88 219 LEU A O 1
ATOM 1626 N N . ALA A 1 220 ? 1.660 -12.119 -7.575 1.00 94.06 220 ALA A N 1
ATOM 1627 C CA . ALA A 1 220 ? 1.736 -13.346 -8.369 1.00 94.06 220 ALA A CA 1
ATOM 1628 C C . ALA A 1 220 ? 2.666 -13.190 -9.586 1.00 94.06 220 ALA A C 1
ATOM 1630 O O . ALA A 1 220 ? 3.470 -14.081 -9.867 1.00 94.06 220 ALA A O 1
ATOM 1631 N N . ASP A 1 221 ? 2.609 -12.045 -10.271 1.00 95.75 221 ASP A N 1
ATOM 1632 C CA . ASP A 1 221 ? 3.528 -11.745 -11.372 1.00 95.75 221 ASP A CA 1
ATOM 1633 C C . ASP A 1 221 ? 4.967 -11.527 -10.886 1.00 95.75 221 ASP A C 1
ATOM 1635 O O . ASP A 1 221 ? 5.894 -12.011 -11.532 1.00 95.75 221 ASP A O 1
ATOM 1639 N N . MET A 1 222 ? 5.176 -10.894 -9.725 1.00 96.06 222 MET A N 1
ATOM 1640 C CA . MET A 1 222 ? 6.515 -10.728 -9.141 1.00 96.06 222 MET A CA 1
ATOM 1641 C C . MET A 1 222 ? 7.156 -12.057 -8.735 1.00 96.06 222 MET A C 1
ATOM 1643 O O . MET A 1 222 ? 8.352 -12.245 -8.960 1.00 96.06 222 MET A O 1
ATOM 1647 N N . ARG A 1 223 ? 6.378 -13.009 -8.203 1.00 96.50 223 ARG A N 1
ATOM 1648 C CA . ARG A 1 223 ? 6.860 -14.379 -7.944 1.00 96.50 223 ARG A CA 1
ATOM 1649 C C . ARG A 1 223 ? 7.307 -15.057 -9.235 1.00 96.50 223 ARG A C 1
ATOM 1651 O O . ARG A 1 223 ? 8.416 -15.574 -9.302 1.00 96.50 223 ARG A O 1
ATOM 1658 N N . ALA A 1 224 ? 6.493 -14.967 -10.284 1.00 95.06 224 ALA A N 1
ATOM 1659 C CA . ALA A 1 224 ? 6.844 -15.521 -11.586 1.00 95.06 224 ALA A CA 1
ATOM 1660 C C . ALA A 1 224 ? 8.055 -14.812 -12.233 1.00 95.06 224 ALA A C 1
ATOM 1662 O O . ALA A 1 224 ? 8.828 -15.446 -12.950 1.00 95.06 224 ALA A O 1
ATOM 1663 N N . CYS A 1 225 ? 8.269 -13.516 -11.974 1.00 95.56 225 CYS A N 1
ATOM 1664 C CA . CYS A 1 225 ? 9.498 -12.820 -12.367 1.00 95.56 225 CYS A CA 1
ATOM 1665 C C . CYS A 1 225 ? 10.733 -13.392 -11.662 1.00 95.56 225 CYS A C 1
ATOM 1667 O O . CYS A 1 225 ? 11.759 -13.591 -12.317 1.00 95.56 225 CYS A O 1
ATOM 1669 N N . LEU A 1 226 ? 10.645 -13.669 -10.356 1.00 95.56 226 LEU A N 1
ATOM 1670 C CA . LEU A 1 226 ? 11.728 -14.316 -9.616 1.00 95.56 226 LEU A CA 1
ATOM 1671 C C . LEU A 1 226 ? 12.018 -15.713 -10.183 1.00 95.56 226 LEU A C 1
ATOM 1673 O O . LEU A 1 226 ? 13.168 -15.987 -10.512 1.00 95.56 226 LEU A O 1
ATOM 1677 N N . ASP A 1 227 ? 10.984 -16.531 -10.409 1.00 93.94 227 ASP A N 1
ATOM 1678 C CA . ASP A 1 227 ? 11.117 -17.869 -11.009 1.00 93.94 227 ASP A CA 1
ATOM 1679 C C . ASP A 1 227 ? 11.838 -17.830 -12.368 1.00 93.94 227 ASP A C 1
ATOM 1681 O O . ASP A 1 227 ? 12.725 -18.639 -12.655 1.00 93.94 227 ASP A O 1
ATOM 1685 N N . LEU A 1 228 ? 11.478 -16.866 -13.224 1.00 92.44 228 LEU A N 1
ATOM 1686 C CA . LEU A 1 228 ? 12.133 -16.686 -14.518 1.00 92.44 228 LEU A CA 1
ATOM 1687 C C . LEU A 1 228 ? 13.596 -16.275 -14.344 1.00 92.44 228 LEU A C 1
ATOM 1689 O O . LEU A 1 228 ? 14.461 -16.847 -15.007 1.00 92.44 228 LEU A O 1
ATOM 1693 N N . LYS A 1 229 ? 13.896 -15.338 -13.438 1.00 93.31 229 LYS A N 1
ATOM 1694 C CA . LYS A 1 229 ? 15.276 -14.926 -13.147 1.00 93.31 229 LYS A CA 1
ATOM 1695 C C . LYS A 1 229 ? 16.125 -16.076 -12.612 1.00 93.31 229 LYS A C 1
ATOM 1697 O O . LYS A 1 229 ? 17.255 -16.214 -13.064 1.00 93.31 229 LYS A O 1
ATOM 1702 N N . GLU A 1 230 ? 15.592 -16.923 -11.736 1.00 93.50 230 GLU A N 1
ATOM 1703 C CA . GLU A 1 230 ? 16.282 -18.130 -11.254 1.00 93.50 230 GLU A CA 1
ATOM 1704 C C . GLU A 1 230 ? 16.604 -19.113 -12.382 1.00 93.50 230 GLU A C 1
ATOM 1706 O O . GLU A 1 230 ? 17.634 -19.781 -12.348 1.00 93.50 230 GLU A O 1
ATOM 1711 N N . SER A 1 231 ? 15.752 -19.184 -13.408 1.00 90.25 231 SER A N 1
ATOM 1712 C CA . SER A 1 231 ? 15.972 -20.066 -14.560 1.00 90.25 231 SER A CA 1
ATOM 1713 C C . SER A 1 231 ? 16.976 -19.527 -15.593 1.00 90.25 231 SER A C 1
ATOM 1715 O O . SER A 1 231 ? 17.489 -20.304 -16.403 1.00 90.25 231 SER A O 1
ATOM 1717 N N . ILE A 1 232 ? 17.217 -18.209 -15.606 1.00 89.44 232 ILE A N 1
ATOM 1718 C CA . ILE A 1 232 ? 18.075 -17.519 -16.587 1.00 89.44 232 ILE A CA 1
ATOM 1719 C C . ILE A 1 232 ? 19.455 -17.214 -15.992 1.00 89.44 232 ILE A C 1
ATOM 1721 O O . ILE A 1 232 ? 20.469 -17.337 -16.678 1.00 89.44 232 ILE A O 1
ATOM 1725 N N . LEU A 1 233 ? 19.498 -16.755 -14.740 1.00 90.56 233 LEU A N 1
ATOM 1726 C CA . LEU A 1 233 ? 20.701 -16.207 -14.124 1.00 90.56 233 LEU A CA 1
ATOM 1727 C C . LEU A 1 233 ? 21.507 -17.285 -13.389 1.00 90.56 233 LEU A C 1
ATOM 1729 O O . LEU A 1 233 ? 20.927 -18.203 -12.808 1.00 90.56 233 LEU A O 1
ATOM 1733 N N . PRO A 1 234 ? 22.845 -17.150 -13.327 1.00 90.25 234 PRO A N 1
ATOM 1734 C CA . PRO A 1 234 ? 23.664 -18.020 -12.498 1.00 90.25 234 PRO A CA 1
ATOM 1735 C C . PRO A 1 234 ? 23.248 -17.961 -11.017 1.00 90.25 234 PRO A C 1
ATOM 1737 O O . PRO A 1 234 ? 22.912 -16.874 -10.514 1.00 90.25 234 PRO A O 1
ATOM 1740 N N . PRO A 1 235 ? 23.327 -19.094 -10.291 1.00 88.62 235 PRO A N 1
ATOM 1741 C CA . PRO A 1 235 ? 23.099 -19.101 -8.854 1.00 88.62 235 PRO A CA 1
ATOM 1742 C C . PRO A 1 235 ? 24.119 -18.184 -8.176 1.00 88.62 235 PRO A C 1
ATOM 1744 O O . PRO A 1 235 ? 25.297 -18.179 -8.531 1.00 88.62 235 PRO A O 1
ATOM 1747 N N . GLY A 1 236 ? 23.670 -17.390 -7.204 1.00 88.06 236 GLY A N 1
ATOM 1748 C CA . GLY A 1 236 ? 24.551 -16.451 -6.508 1.00 88.06 236 GLY A CA 1
ATOM 1749 C C . GLY A 1 236 ? 24.719 -15.087 -7.184 1.00 88.06 236 GLY A C 1
ATOM 1750 O O . GLY A 1 236 ? 25.484 -14.277 -6.679 1.00 88.06 236 GLY A O 1
ATOM 1751 N N . SER A 1 237 ? 24.056 -14.804 -8.313 1.00 92.56 237 SER A N 1
ATOM 1752 C CA . SER A 1 237 ? 24.209 -13.510 -8.999 1.00 92.56 237 SER A CA 1
ATOM 1753 C C . SER A 1 237 ? 23.647 -12.328 -8.193 1.00 92.56 237 SER A C 1
ATOM 1755 O O . SER A 1 237 ? 22.668 -12.452 -7.451 1.00 92.56 237 SER A O 1
ATOM 1757 N N . ARG A 1 238 ? 24.242 -11.142 -8.380 1.00 93.81 238 ARG A N 1
ATOM 1758 C CA . ARG A 1 238 ? 23.774 -9.886 -7.768 1.00 93.81 238 ARG A CA 1
ATOM 1759 C C . ARG A 1 238 ? 22.348 -9.550 -8.208 1.00 93.81 238 ARG A C 1
ATOM 1761 O O . ARG A 1 238 ? 21.535 -9.098 -7.412 1.00 93.81 238 ARG A O 1
ATOM 1768 N N . GLU A 1 239 ? 22.035 -9.778 -9.478 1.00 93.56 239 GLU A N 1
ATOM 1769 C CA . GLU A 1 239 ? 20.728 -9.504 -10.074 1.00 93.56 239 GLU A CA 1
ATOM 1770 C C . GLU A 1 239 ? 19.625 -10.388 -9.478 1.00 93.56 239 GLU A C 1
ATOM 1772 O O . GLU A 1 239 ? 18.468 -9.960 -9.399 1.00 93.56 239 GLU A O 1
ATOM 1777 N N . LEU A 1 240 ? 19.983 -11.597 -9.029 1.00 95.38 240 LEU A N 1
ATOM 1778 C CA . LEU A 1 240 ? 19.085 -12.472 -8.288 1.00 95.38 240 LEU A CA 1
ATOM 1779 C C . LEU A 1 240 ? 18.844 -11.942 -6.868 1.00 95.38 240 LEU A C 1
ATOM 1781 O O . LEU A 1 240 ? 17.696 -11.903 -6.435 1.00 95.38 240 LEU A O 1
ATOM 1785 N N . GLY A 1 241 ? 19.879 -11.439 -6.182 1.00 96.44 241 GLY A N 1
ATOM 1786 C CA . GLY A 1 241 ? 19.726 -10.748 -4.893 1.00 96.44 241 GLY A CA 1
ATOM 1787 C C . GLY A 1 241 ? 18.747 -9.571 -4.970 1.00 96.44 241 GLY A C 1
ATOM 1788 O O . GLY A 1 241 ? 17.833 -9.465 -4.151 1.00 96.44 241 GLY A O 1
ATOM 1789 N N . ALA A 1 242 ? 18.853 -8.748 -6.018 1.00 95.94 242 ALA A N 1
ATOM 1790 C CA . ALA A 1 242 ? 17.908 -7.661 -6.269 1.00 95.94 242 ALA A CA 1
ATOM 1791 C C . ALA A 1 242 ? 16.472 -8.175 -6.481 1.00 95.94 242 ALA A C 1
ATOM 1793 O O . ALA A 1 242 ? 15.540 -7.609 -5.925 1.00 95.94 242 ALA A O 1
ATOM 1794 N N . ALA A 1 243 ? 16.289 -9.280 -7.211 1.00 95.75 243 ALA A N 1
ATOM 1795 C CA . ALA A 1 243 ? 14.969 -9.874 -7.435 1.00 95.75 243 ALA A CA 1
ATOM 1796 C C . ALA A 1 243 ? 14.314 -10.396 -6.146 1.00 95.75 243 ALA A C 1
ATOM 1798 O O . ALA A 1 243 ? 13.116 -10.203 -5.942 1.00 95.75 243 ALA A O 1
ATOM 1799 N N . TYR A 1 244 ? 15.100 -11.025 -5.267 1.00 98.19 244 TYR A N 1
ATOM 1800 C CA . TYR A 1 244 ? 14.636 -11.447 -3.946 1.00 98.19 244 TYR A CA 1
ATOM 1801 C C . TYR A 1 244 ? 14.211 -10.252 -3.090 1.00 98.19 244 TYR A C 1
ATOM 1803 O O . TYR A 1 244 ? 13.165 -10.311 -2.442 1.00 98.19 244 TYR A O 1
ATOM 1811 N N . ARG A 1 245 ? 14.978 -9.152 -3.118 1.00 97.88 245 ARG A N 1
ATOM 1812 C CA . ARG A 1 245 ? 14.598 -7.916 -2.424 1.00 97.88 245 ARG A CA 1
ATOM 1813 C C . ARG A 1 245 ? 13.307 -7.333 -2.990 1.00 97.88 245 ARG A C 1
ATOM 1815 O O . ARG A 1 245 ? 12.436 -6.989 -2.202 1.00 97.88 245 ARG A O 1
ATOM 1822 N N . ASP A 1 246 ? 13.176 -7.236 -4.311 1.00 95.62 246 ASP A N 1
ATOM 1823 C CA . ASP A 1 246 ? 11.984 -6.670 -4.952 1.00 95.62 246 ASP A CA 1
ATOM 1824 C C . ASP A 1 246 ? 10.724 -7.452 -4.531 1.00 95.62 246 ASP A C 1
ATOM 1826 O O . ASP A 1 246 ? 9.711 -6.864 -4.156 1.00 95.62 246 ASP A O 1
ATOM 1830 N N . LEU A 1 247 ? 10.794 -8.791 -4.510 1.00 97.00 247 LEU A N 1
ATOM 1831 C CA . LEU A 1 247 ? 9.685 -9.626 -4.043 1.00 97.00 247 LEU A CA 1
ATOM 1832 C C . LEU A 1 247 ? 9.432 -9.479 -2.530 1.00 97.00 247 LEU A C 1
ATOM 1834 O O . LEU A 1 247 ? 8.276 -9.470 -2.102 1.00 97.00 247 LEU A O 1
ATOM 1838 N N . ALA A 1 248 ? 10.483 -9.338 -1.718 1.00 97.75 248 ALA A N 1
ATOM 1839 C CA . ALA A 1 248 ? 10.347 -9.066 -0.288 1.00 97.75 248 ALA A CA 1
ATOM 1840 C C . ALA A 1 248 ? 9.669 -7.710 -0.024 1.00 97.75 248 ALA A C 1
ATOM 1842 O O . ALA A 1 248 ? 8.802 -7.620 0.842 1.00 97.75 248 ALA A O 1
ATOM 1843 N N . GLU A 1 249 ? 10.021 -6.672 -0.786 1.00 95.56 249 GLU A N 1
ATOM 1844 C CA . GLU A 1 249 ? 9.397 -5.347 -0.715 1.00 95.56 249 GLU A CA 1
ATOM 1845 C C . GLU A 1 249 ? 7.920 -5.411 -1.120 1.00 95.56 249 GLU A C 1
ATOM 1847 O O . GLU A 1 249 ? 7.072 -4.839 -0.437 1.00 95.56 249 GLU A O 1
ATOM 1852 N N . ALA A 1 250 ? 7.586 -6.187 -2.154 1.00 91.81 250 ALA A N 1
ATOM 1853 C CA . ALA A 1 250 ? 6.201 -6.417 -2.555 1.00 91.81 250 ALA A CA 1
ATOM 1854 C C . ALA A 1 250 ? 5.374 -7.089 -1.448 1.00 91.81 250 ALA A C 1
ATOM 1856 O O . ALA A 1 250 ? 4.287 -6.611 -1.121 1.00 91.81 250 ALA A O 1
ATOM 1857 N N . HIS A 1 251 ? 5.904 -8.139 -0.813 1.00 91.31 251 HIS A N 1
ATOM 1858 C CA . HIS A 1 251 ? 5.269 -8.767 0.349 1.00 91.31 251 HIS A CA 1
ATOM 1859 C C . HIS A 1 251 ? 5.130 -7.797 1.533 1.00 91.31 251 HIS A C 1
ATOM 1861 O O . HIS A 1 251 ? 4.060 -7.712 2.133 1.00 91.31 251 HIS A O 1
ATOM 1867 N N . ALA A 1 252 ? 6.175 -7.024 1.846 1.00 90.00 252 ALA A N 1
ATOM 1868 C CA . ALA A 1 252 ? 6.140 -6.036 2.924 1.00 90.00 252 ALA A CA 1
ATOM 1869 C C . ALA A 1 252 ? 5.112 -4.920 2.661 1.00 90.00 252 ALA A C 1
ATOM 1871 O O . ALA A 1 252 ? 4.440 -4.483 3.592 1.00 90.00 252 ALA A O 1
ATOM 1872 N N . SER A 1 253 ? 4.931 -4.503 1.402 1.00 84.44 253 SER A N 1
ATOM 1873 C CA . SER A 1 253 ? 3.914 -3.514 1.009 1.00 84.44 253 SER A CA 1
ATOM 1874 C C . SER A 1 253 ? 2.475 -4.008 1.214 1.00 84.44 253 SER A C 1
ATOM 1876 O O . SER A 1 253 ? 1.568 -3.206 1.414 1.00 84.44 253 SER A O 1
ATOM 1878 N N . LEU A 1 254 ? 2.279 -5.329 1.208 1.00 81.62 254 LEU A N 1
ATOM 1879 C CA . LEU A 1 254 ? 1.022 -6.008 1.532 1.00 81.62 254 LEU A CA 1
ATOM 1880 C C . LEU A 1 254 ? 0.916 -6.379 3.019 1.00 81.62 254 LEU A C 1
ATOM 1882 O O . LEU A 1 254 ? 0.006 -7.106 3.405 1.00 81.62 254 LEU A O 1
ATOM 1886 N N . LEU A 1 255 ? 1.848 -5.901 3.853 1.00 83.38 255 LEU A N 1
ATOM 1887 C CA . LEU A 1 255 ? 1.955 -6.221 5.280 1.00 83.38 255 LEU A CA 1
ATOM 1888 C C . LEU A 1 255 ? 2.160 -7.724 5.571 1.00 83.38 255 LEU A C 1
ATOM 1890 O O . LEU A 1 255 ? 2.046 -8.166 6.714 1.00 83.38 255 LEU A O 1
ATOM 1894 N N . ASP A 1 256 ? 2.534 -8.519 4.563 1.00 86.38 256 ASP A N 1
ATOM 1895 C CA . ASP A 1 256 ? 2.869 -9.939 4.703 1.00 86.38 256 ASP A CA 1
ATOM 1896 C C . ASP A 1 256 ? 4.341 -10.104 5.113 1.00 86.38 256 ASP A C 1
ATOM 1898 O O . ASP A 1 256 ? 5.194 -10.647 4.401 1.00 86.38 256 ASP A O 1
ATOM 1902 N N . PHE A 1 257 ? 4.659 -9.583 6.298 1.00 91.19 257 PHE A N 1
ATOM 1903 C CA . PHE A 1 257 ? 6.025 -9.535 6.816 1.00 91.19 257 PHE A CA 1
ATOM 1904 C C . PHE A 1 257 ? 6.618 -10.926 7.072 1.00 91.19 257 PHE A C 1
ATOM 1906 O O . PHE A 1 257 ? 7.834 -11.106 6.991 1.00 91.19 257 PHE A O 1
ATOM 1913 N N . LYS A 1 258 ? 5.767 -11.926 7.344 1.00 92.50 258 LYS A N 1
ATOM 1914 C CA . LYS A 1 258 ? 6.193 -13.314 7.572 1.00 92.50 258 LYS A CA 1
ATOM 1915 C C . LYS A 1 258 ? 6.809 -13.924 6.316 1.00 92.50 258 LYS A C 1
ATOM 1917 O O . LYS A 1 258 ? 7.833 -14.592 6.428 1.00 92.50 258 LYS A O 1
ATOM 1922 N N . GLN A 1 259 ? 6.225 -13.670 5.145 1.00 94.12 259 GLN A N 1
ATOM 1923 C CA . GLN A 1 259 ? 6.790 -14.126 3.874 1.00 94.12 259 GLN A CA 1
ATOM 1924 C C . GLN A 1 259 ? 7.896 -13.202 3.353 1.00 94.12 259 GLN A C 1
ATOM 1926 O O . GLN A 1 259 ? 8.847 -13.677 2.734 1.00 94.12 259 GLN A O 1
ATOM 1931 N N . ALA A 1 260 ? 7.834 -11.897 3.644 1.00 97.12 260 ALA A N 1
ATOM 1932 C CA . ALA A 1 260 ? 8.888 -10.954 3.263 1.00 97.12 260 ALA A CA 1
ATOM 1933 C C . ALA A 1 260 ? 10.245 -11.278 3.919 1.00 97.12 260 ALA A C 1
ATOM 1935 O O . ALA A 1 260 ? 11.294 -11.149 3.286 1.00 97.12 260 ALA A O 1
ATOM 1936 N N . LEU A 1 261 ? 10.234 -11.708 5.186 1.00 98.12 261 LEU A N 1
ATOM 1937 C CA . LEU A 1 261 ? 11.440 -11.935 5.984 1.00 98.12 261 LEU A CA 1
ATOM 1938 C C . LEU A 1 261 ? 12.442 -12.933 5.360 1.00 98.12 261 LEU A C 1
ATOM 1940 O O . LEU A 1 261 ? 13.600 -12.547 5.176 1.00 98.12 261 LEU A O 1
ATOM 1944 N N . PRO A 1 262 ? 12.069 -14.186 5.019 1.00 98.44 262 PRO A N 1
ATOM 1945 C CA . PRO A 1 262 ? 13.010 -15.138 4.425 1.00 98.44 262 PRO A CA 1
ATOM 1946 C C . PRO A 1 262 ? 13.543 -14.674 3.062 1.00 98.44 262 PRO A C 1
ATOM 1948 O O . PRO A 1 262 ? 14.718 -14.886 2.764 1.00 98.44 262 PRO A O 1
ATOM 1951 N N . LEU A 1 263 ? 12.718 -13.992 2.261 1.00 98.38 263 LEU A N 1
ATOM 1952 C CA . LEU A 1 263 ? 13.126 -13.439 0.967 1.00 98.38 263 LEU A CA 1
ATOM 1953 C C . LEU A 1 263 ? 14.178 -12.336 1.134 1.00 98.38 263 LEU A C 1
ATOM 1955 O O . LEU A 1 263 ? 15.193 -12.335 0.439 1.00 98.38 263 LEU A O 1
ATOM 1959 N N . CYS A 1 264 ? 13.977 -11.432 2.095 1.00 98.44 264 CYS A N 1
ATOM 1960 C CA . CYS A 1 264 ? 14.923 -10.355 2.372 1.00 98.44 264 CYS A CA 1
ATOM 1961 C C . CYS A 1 264 ? 16.250 -10.881 2.943 1.00 98.44 264 CYS A C 1
ATOM 1963 O O . CYS A 1 264 ? 17.313 -10.377 2.584 1.00 98.44 264 CYS A O 1
ATOM 1965 N N . HIS A 1 265 ? 16.215 -11.922 3.784 1.00 98.44 265 HIS A N 1
ATOM 1966 C CA . HIS A 1 265 ? 17.436 -12.606 4.232 1.00 98.44 265 HIS A CA 1
ATOM 1967 C C . HIS A 1 265 ? 18.186 -13.254 3.071 1.00 98.44 265 HIS A C 1
ATOM 1969 O O . HIS A 1 265 ? 19.411 -13.157 3.015 1.00 98.44 265 HIS A O 1
ATOM 1975 N N . LYS A 1 266 ? 17.472 -13.855 2.111 1.00 98.00 266 LYS A N 1
ATOM 1976 C CA . LYS A 1 266 ? 18.101 -14.422 0.913 1.00 98.00 266 LYS A CA 1
ATOM 1977 C C . LYS A 1 266 ? 18.749 -13.348 0.038 1.00 98.00 266 LYS A C 1
ATOM 1979 O O . LYS A 1 266 ? 19.871 -13.547 -0.423 1.00 98.00 266 LYS A O 1
ATOM 1984 N N . ALA A 1 267 ? 18.084 -12.206 -0.149 1.00 98.19 267 ALA A N 1
ATOM 1985 C CA . ALA A 1 267 ? 18.658 -11.056 -0.850 1.00 98.19 267 ALA A CA 1
ATOM 1986 C C . ALA A 1 267 ? 19.960 -10.583 -0.188 1.00 98.19 267 ALA A C 1
ATOM 1988 O O . ALA A 1 267 ? 20.988 -10.462 -0.855 1.00 98.19 267 ALA A O 1
ATOM 1989 N N . LEU A 1 268 ? 19.926 -10.416 1.137 1.00 98.06 268 LEU A N 1
ATOM 1990 C CA . LEU A 1 268 ? 21.072 -9.998 1.934 1.00 98.06 268 LEU A CA 1
ATOM 1991 C C . LEU A 1 268 ? 22.239 -10.991 1.841 1.00 98.06 268 LEU A C 1
ATOM 1993 O O . LEU A 1 268 ? 23.377 -10.573 1.652 1.00 98.06 268 LEU A O 1
ATOM 1997 N N . GLU A 1 269 ? 21.977 -12.297 1.937 1.00 97.62 269 GLU A N 1
ATOM 1998 C CA . GLU A 1 269 ? 22.995 -13.349 1.788 1.00 97.62 269 GLU A CA 1
ATOM 1999 C C . GLU A 1 269 ? 23.684 -13.277 0.412 1.00 97.62 269 GLU A C 1
ATOM 2001 O O . GLU A 1 269 ? 24.915 -13.341 0.305 1.00 97.62 269 GLU A O 1
ATOM 2006 N N . LEU A 1 270 ? 22.899 -13.099 -0.655 1.00 97.00 270 LEU A N 1
ATOM 2007 C CA . LEU A 1 270 ? 23.404 -12.986 -2.025 1.00 97.00 270 LEU A CA 1
ATOM 2008 C C . LEU A 1 270 ? 24.233 -11.710 -2.224 1.00 97.00 270 LEU A C 1
ATOM 2010 O O . LEU A 1 270 ? 25.323 -11.762 -2.796 1.00 97.00 270 LEU A O 1
ATOM 2014 N N . HIS A 1 271 ? 23.772 -10.563 -1.726 1.00 97.25 271 HIS A N 1
ATOM 2015 C CA . HIS A 1 271 ? 24.528 -9.317 -1.836 1.00 97.25 271 HIS A CA 1
ATOM 2016 C C . HIS A 1 271 ? 25.778 -9.303 -0.945 1.00 97.25 271 HIS A C 1
ATOM 2018 O O . HIS A 1 271 ? 26.822 -8.826 -1.385 1.00 97.25 271 HIS A O 1
ATOM 2024 N N . GLU A 1 272 ? 25.739 -9.865 0.267 1.00 96.62 272 GLU A N 1
ATOM 2025 C CA . GLU A 1 272 ? 26.929 -9.960 1.124 1.00 96.62 272 GLU A CA 1
ATOM 2026 C C . GLU A 1 272 ? 27.992 -10.890 0.530 1.00 96.62 272 GLU A C 1
ATOM 2028 O O . GLU A 1 272 ? 29.177 -10.557 0.568 1.00 96.62 272 GLU A O 1
ATOM 2033 N N . SER A 1 273 ? 27.590 -12.031 -0.038 1.00 96.06 273 SER A N 1
ATOM 2034 C CA . SER A 1 273 ? 28.531 -12.980 -0.650 1.00 96.06 273 SER A CA 1
ATOM 2035 C C . SER A 1 273 ? 29.182 -12.443 -1.930 1.00 96.06 273 SER A C 1
ATOM 2037 O O . SER A 1 273 ? 30.338 -12.764 -2.199 1.00 96.06 273 SER A O 1
ATOM 2039 N N . THR A 1 274 ? 28.483 -11.595 -2.692 1.00 95.00 274 THR A N 1
ATOM 2040 C CA . THR A 1 274 ? 28.985 -11.036 -3.962 1.00 95.00 274 THR A CA 1
ATOM 2041 C C . THR A 1 274 ? 29.685 -9.686 -3.820 1.00 95.00 274 THR A C 1
ATOM 2043 O O . THR A 1 274 ? 30.674 -9.436 -4.508 1.00 95.00 274 THR A O 1
ATOM 2046 N N . LEU A 1 275 ? 29.186 -8.803 -2.951 1.00 94.06 275 LEU A N 1
ATOM 2047 C CA . LEU A 1 275 ? 29.629 -7.406 -2.832 1.00 94.06 275 LEU A CA 1
ATOM 2048 C C . LEU A 1 275 ? 30.312 -7.101 -1.491 1.00 94.06 275 LEU A C 1
ATOM 2050 O O . LEU A 1 275 ? 30.873 -6.018 -1.312 1.00 94.06 275 LEU A O 1
ATOM 2054 N N . GLY A 1 276 ? 30.263 -8.032 -0.538 1.00 93.94 276 GLY A N 1
ATOM 2055 C CA . GLY A 1 276 ? 30.697 -7.809 0.835 1.00 93.94 276 GLY A CA 1
ATOM 2056 C C . GLY A 1 276 ? 29.713 -6.961 1.648 1.00 93.94 276 GLY A C 1
ATOM 2057 O O . GLY A 1 276 ? 28.737 -6.405 1.145 1.00 93.94 276 GLY A O 1
ATOM 2058 N N . LYS A 1 277 ? 29.999 -6.830 2.948 1.00 93.56 277 LYS A N 1
ATOM 2059 C CA . LYS A 1 277 ? 29.112 -6.172 3.930 1.00 93.56 277 LYS A CA 1
ATOM 2060 C C . LYS A 1 277 ? 29.018 -4.650 3.791 1.00 93.56 277 LYS A C 1
ATOM 2062 O O . LYS A 1 277 ? 28.120 -4.041 4.361 1.00 93.56 277 LYS A O 1
ATOM 2067 N N . ASN A 1 278 ? 29.958 -4.026 3.081 1.00 92.44 278 ASN A N 1
ATOM 2068 C CA . ASN A 1 278 ? 30.038 -2.574 2.934 1.00 92.44 278 ASN A CA 1
ATOM 2069 C C . ASN A 1 278 ? 29.630 -2.140 1.518 1.00 92.44 278 ASN A C 1
ATOM 2071 O O . ASN A 1 278 ? 30.424 -1.524 0.810 1.00 92.44 278 ASN A O 1
ATOM 2075 N N . SER A 1 279 ? 28.409 -2.482 1.104 1.00 92.69 279 SER A N 1
ATOM 2076 C CA . SER A 1 279 ? 27.821 -2.100 -0.186 1.00 92.69 279 SER A CA 1
ATOM 2077 C C . SER A 1 279 ? 26.470 -1.405 0.003 1.00 92.69 279 SER A C 1
ATOM 2079 O O . SER A 1 279 ? 25.781 -1.607 1.007 1.00 92.69 279 SER A O 1
ATOM 2081 N N . MET A 1 280 ? 26.075 -0.576 -0.967 1.00 90.31 280 MET A N 1
ATOM 2082 C CA . MET A 1 280 ? 24.786 0.125 -0.913 1.00 90.31 280 MET A CA 1
ATOM 2083 C C . MET A 1 280 ? 23.601 -0.841 -1.025 1.00 90.31 280 MET A C 1
ATOM 2085 O O . MET A 1 280 ? 22.552 -0.586 -0.441 1.00 90.31 280 MET A O 1
ATOM 2089 N N . GLU A 1 281 ? 23.773 -1.964 -1.720 1.00 92.12 281 GLU A N 1
ATOM 2090 C CA . GLU A 1 281 ? 22.797 -3.048 -1.805 1.00 92.12 281 GLU A CA 1
ATOM 2091 C C . GLU A 1 281 ? 22.550 -3.674 -0.433 1.00 92.12 281 GLU A C 1
ATOM 2093 O O . GLU A 1 281 ? 21.402 -3.752 -0.005 1.00 92.12 281 GLU A O 1
ATOM 2098 N N . VAL A 1 282 ? 23.616 -4.007 0.302 1.00 94.94 282 VAL A N 1
ATOM 2099 C CA . VAL A 1 282 ? 23.502 -4.533 1.669 1.00 94.94 282 VAL A CA 1
ATOM 2100 C C . VAL A 1 282 ? 22.840 -3.514 2.594 1.00 94.94 282 VAL A C 1
ATOM 2102 O O . VAL A 1 282 ? 21.987 -3.884 3.398 1.00 94.94 282 VAL A O 1
ATOM 2105 N N . ALA A 1 283 ? 23.160 -2.222 2.470 1.00 94.00 283 ALA A N 1
ATOM 2106 C CA . ALA A 1 283 ? 22.479 -1.186 3.248 1.00 94.00 283 ALA A CA 1
ATOM 2107 C C . ALA A 1 283 ? 20.966 -1.142 2.950 1.00 94.00 283 ALA A C 1
ATOM 2109 O O . ALA A 1 283 ? 20.153 -1.047 3.868 1.00 94.00 283 ALA A O 1
ATOM 2110 N N . GLN A 1 284 ? 20.571 -1.262 1.679 1.00 93.31 284 GLN A N 1
ATOM 2111 C CA . GLN A 1 284 ? 19.162 -1.308 1.276 1.00 93.31 284 GLN A CA 1
ATOM 2112 C C . GLN A 1 284 ? 18.438 -2.536 1.840 1.00 93.31 284 GLN A C 1
ATOM 2114 O O . GLN A 1 284 ? 17.336 -2.386 2.370 1.00 93.31 284 GLN A O 1
ATOM 2119 N N . ASP A 1 285 ? 19.060 -3.714 1.791 1.00 96.94 285 ASP A N 1
ATOM 2120 C CA . ASP A 1 285 ? 18.481 -4.947 2.335 1.00 96.94 285 ASP A CA 1
ATOM 2121 C C . ASP A 1 285 ? 18.321 -4.860 3.858 1.00 96.94 285 ASP A C 1
ATOM 2123 O O . ASP A 1 285 ? 17.274 -5.197 4.404 1.00 96.94 285 ASP A O 1
ATOM 2127 N N . ARG A 1 286 ? 19.334 -4.333 4.560 1.00 97.00 286 ARG A N 1
ATOM 2128 C CA . ARG A 1 286 ? 19.292 -4.102 6.015 1.00 97.00 286 ARG A CA 1
ATOM 2129 C C . ARG A 1 286 ? 18.201 -3.099 6.394 1.00 97.00 286 ARG A C 1
ATOM 2131 O O . ARG A 1 286 ? 17.498 -3.298 7.382 1.00 97.00 286 ARG A O 1
ATOM 2138 N N . ARG A 1 287 ? 18.004 -2.046 5.596 1.00 94.56 287 ARG A N 1
ATOM 2139 C CA . ARG A 1 287 ? 16.896 -1.103 5.798 1.00 94.56 287 ARG A CA 1
ATOM 2140 C C . ARG A 1 287 ? 15.539 -1.788 5.622 1.00 94.56 287 ARG A C 1
ATOM 2142 O O . ARG A 1 287 ? 14.659 -1.572 6.451 1.00 94.56 287 ARG A O 1
ATOM 2149 N N . LEU A 1 288 ? 15.379 -2.625 4.593 1.00 95.62 288 LEU A N 1
ATOM 2150 C CA . LEU A 1 288 ? 14.149 -3.391 4.373 1.00 95.62 288 LEU A CA 1
ATOM 2151 C C . LEU A 1 288 ? 13.890 -4.382 5.517 1.00 95.62 288 LEU A C 1
ATOM 2153 O O . LEU A 1 288 ? 12.769 -4.431 6.018 1.00 95.62 288 LEU A O 1
ATOM 2157 N N . LEU A 1 289 ? 14.917 -5.083 6.013 1.00 97.81 289 LEU A N 1
ATOM 2158 C CA . LEU A 1 289 ? 14.811 -5.895 7.232 1.00 97.81 289 LEU A CA 1
ATOM 2159 C C . LEU A 1 289 ? 14.353 -5.059 8.430 1.00 97.81 289 LEU A C 1
ATOM 2161 O O . LEU A 1 289 ? 13.506 -5.513 9.189 1.00 97.81 289 LEU A O 1
ATOM 2165 N N . GLY A 1 290 ? 14.858 -3.831 8.582 1.00 95.50 290 GLY A N 1
ATOM 2166 C CA . GLY A 1 290 ? 14.388 -2.893 9.603 1.00 95.50 290 GLY A CA 1
ATOM 2167 C C . GLY A 1 290 ? 12.877 -2.647 9.534 1.00 95.50 290 GLY A C 1
ATOM 2168 O O . GLY A 1 290 ? 12.193 -2.669 10.559 1.00 95.50 290 GLY A O 1
ATOM 2169 N N . VAL A 1 291 ? 12.329 -2.482 8.328 1.00 92.75 291 VAL A N 1
ATOM 2170 C CA . VAL A 1 291 ? 10.880 -2.326 8.144 1.00 92.75 291 VAL A CA 1
ATOM 2171 C C . VAL A 1 291 ? 10.126 -3.624 8.432 1.00 92.75 291 VAL A C 1
ATOM 2173 O O . VAL A 1 291 ? 9.152 -3.605 9.181 1.00 92.75 291 VAL A O 1
ATOM 2176 N N . ILE A 1 292 ? 10.596 -4.758 7.906 1.00 95.31 292 ILE A N 1
ATOM 2177 C CA . ILE A 1 292 ? 9.972 -6.071 8.122 1.00 95.31 292 ILE A CA 1
ATOM 2178 C C . ILE A 1 292 ? 9.920 -6.404 9.618 1.00 95.31 292 ILE A C 1
ATOM 2180 O O . ILE A 1 292 ? 8.866 -6.770 10.132 1.00 95.31 292 ILE A O 1
ATOM 2184 N N . TYR A 1 293 ? 11.023 -6.213 10.345 1.00 97.00 293 TYR A N 1
ATOM 2185 C CA . TYR A 1 293 ? 11.069 -6.424 11.791 1.00 97.00 293 TYR A CA 1
ATOM 2186 C C . TYR A 1 293 ? 10.174 -5.453 12.560 1.00 97.00 293 TYR A C 1
ATOM 2188 O O . TYR A 1 293 ? 9.589 -5.843 13.566 1.00 97.00 293 TYR A O 1
ATOM 2196 N N . THR A 1 294 ? 10.004 -4.217 12.081 1.00 92.31 294 THR A N 1
ATOM 2197 C CA . THR A 1 294 ? 9.032 -3.282 12.667 1.00 92.31 294 THR A CA 1
ATOM 2198 C C . THR A 1 294 ? 7.605 -3.807 12.518 1.00 92.31 294 THR A C 1
ATOM 2200 O O . THR A 1 294 ? 6.854 -3.779 13.488 1.00 92.31 294 THR A O 1
ATOM 2203 N N . GLY A 1 295 ? 7.252 -4.326 11.338 1.00 88.06 295 GLY A N 1
ATOM 2204 C CA . GLY A 1 295 ? 5.947 -4.934 11.067 1.00 88.06 295 GLY A CA 1
ATOM 2205 C C . GLY A 1 295 ? 5.688 -6.237 11.832 1.00 88.06 295 GLY A C 1
ATOM 2206 O O . GLY A 1 295 ? 4.546 -6.547 12.150 1.00 88.06 295 GLY A O 1
ATOM 2207 N N . LEU A 1 296 ? 6.747 -6.973 12.181 1.00 90.50 296 LEU A N 1
ATOM 2208 C CA . LEU A 1 296 ? 6.698 -8.146 13.064 1.00 90.50 296 LEU A CA 1
ATOM 2209 C C . LEU A 1 296 ? 6.744 -7.791 14.560 1.00 90.50 296 LEU A C 1
ATOM 2211 O O . LEU A 1 296 ? 6.857 -8.695 15.385 1.00 90.50 296 LEU A O 1
ATOM 2215 N N . GLU A 1 297 ? 6.710 -6.500 14.909 1.00 90.81 297 GLU A N 1
ATOM 2216 C CA . GLU A 1 297 ? 6.822 -5.984 16.284 1.00 90.81 297 GLU A CA 1
ATOM 2217 C C . GLU A 1 297 ? 8.148 -6.349 16.993 1.00 90.81 297 GLU A C 1
ATOM 2219 O O . GLU A 1 297 ? 8.297 -6.237 18.208 1.00 90.81 297 GLU A O 1
ATOM 2224 N N . GLN A 1 298 ? 9.176 -6.720 16.225 1.00 95.62 298 GLN A N 1
ATOM 2225 C CA . GLN A 1 298 ? 10.533 -7.028 16.690 1.00 95.62 298 GLN A CA 1
ATOM 2226 C C . GLN A 1 298 ? 11.402 -5.762 16.663 1.00 95.62 298 GLN A C 1
ATOM 2228 O O . GLN A 1 298 ? 12.411 -5.668 15.962 1.00 95.62 298 GLN A O 1
ATOM 2233 N N . HIS A 1 299 ? 10.989 -4.744 17.422 1.00 94.75 299 HIS A N 1
ATOM 2234 C CA . HIS A 1 299 ? 11.535 -3.386 17.314 1.00 94.75 299 HIS A CA 1
ATOM 2235 C C . HIS A 1 299 ? 13.029 -3.256 17.664 1.00 94.75 299 HIS A C 1
ATOM 2237 O O . HIS A 1 299 ? 13.711 -2.392 17.116 1.00 94.75 299 HIS A O 1
ATOM 2243 N N . GLU A 1 300 ? 13.570 -4.110 18.537 1.00 97.50 300 GLU A N 1
ATOM 2244 C CA . GLU A 1 300 ? 15.008 -4.108 18.846 1.00 97.50 300 GLU A CA 1
ATOM 2245 C C . GLU A 1 300 ? 15.846 -4.570 17.648 1.00 97.50 300 GLU A C 1
ATOM 2247 O O . GLU A 1 300 ? 16.802 -3.897 17.263 1.00 97.50 300 GLU A O 1
ATOM 2252 N N . GLN A 1 301 ? 15.433 -5.666 17.002 1.00 97.06 301 GLN A N 1
ATOM 2253 C CA . GLN A 1 301 ? 16.074 -6.164 15.783 1.00 97.06 301 GLN A CA 1
ATOM 2254 C C . GLN A 1 301 ? 15.924 -5.155 14.644 1.00 97.06 301 GLN A C 1
ATOM 2256 O O . GLN A 1 301 ? 16.884 -4.890 13.923 1.00 97.06 301 GLN A O 1
ATOM 2261 N N . ALA A 1 302 ? 14.749 -4.533 14.517 1.00 97.12 302 ALA A N 1
ATOM 2262 C CA . ALA A 1 302 ? 14.519 -3.479 13.537 1.00 97.12 302 ALA A CA 1
ATOM 2263 C C . ALA A 1 302 ? 15.526 -2.327 13.680 1.00 97.12 302 ALA A C 1
ATOM 2265 O O . ALA A 1 302 ? 16.111 -1.882 12.687 1.00 97.12 302 ALA A O 1
ATOM 2266 N N . LEU A 1 303 ? 15.748 -1.868 14.918 1.00 97.50 303 LEU A N 1
ATOM 2267 C CA . LEU A 1 303 ? 16.687 -0.791 15.211 1.00 97.50 303 LEU A CA 1
ATOM 2268 C C . LEU A 1 303 ? 18.125 -1.204 14.886 1.00 97.50 303 LEU A C 1
ATOM 2270 O O . LEU A 1 303 ? 18.834 -0.443 14.234 1.00 97.50 303 LEU A O 1
ATOM 2274 N N . GLU A 1 304 ? 18.534 -2.416 15.268 1.00 97.94 304 GLU A N 1
ATOM 2275 C CA . GLU A 1 304 ? 19.868 -2.946 14.966 1.00 97.94 304 GLU A CA 1
ATOM 2276 C C . GLU A 1 304 ? 20.141 -2.968 13.453 1.00 97.94 304 GLU A C 1
ATOM 2278 O O . GLU A 1 304 ? 21.165 -2.456 12.991 1.00 97.94 304 GLU A O 1
ATOM 2283 N N . GLN A 1 305 ? 19.209 -3.508 12.659 1.00 97.62 305 GLN A N 1
ATOM 2284 C CA . GLN A 1 305 ? 19.357 -3.568 11.202 1.00 97.62 305 GLN A CA 1
ATOM 2285 C C . GLN A 1 305 ? 19.438 -2.169 10.577 1.00 97.62 305 GLN A C 1
ATOM 2287 O O . GLN A 1 305 ? 20.283 -1.916 9.711 1.00 97.62 305 GLN A O 1
ATOM 2292 N N . ASN A 1 306 ? 18.606 -1.236 11.047 1.00 96.44 306 ASN A N 1
ATOM 2293 C CA . ASN A 1 306 ? 18.634 0.147 10.585 1.00 96.44 306 ASN A CA 1
ATOM 2294 C C . ASN A 1 306 ? 19.969 0.838 10.932 1.00 96.44 306 ASN A C 1
ATOM 2296 O O . ASN A 1 306 ? 20.573 1.475 10.069 1.00 96.44 306 ASN A O 1
ATOM 2300 N N . GLU A 1 307 ? 20.490 0.660 12.147 1.00 96.06 307 GLU A N 1
ATOM 2301 C CA . GLU A 1 307 ? 21.779 1.225 12.561 1.00 96.06 307 GLU A CA 1
ATOM 2302 C C . GLU A 1 307 ? 22.955 0.668 11.747 1.00 96.06 307 GLU A C 1
ATOM 2304 O O . GLU A 1 307 ? 23.870 1.418 11.391 1.00 96.06 307 GLU A O 1
ATOM 2309 N N . ILE A 1 308 ? 22.936 -0.627 11.409 1.00 95.88 308 ILE A N 1
ATOM 2310 C CA . ILE A 1 308 ? 23.921 -1.230 10.499 1.00 95.88 308 ILE A CA 1
ATOM 2311 C C . ILE A 1 308 ? 23.830 -0.573 9.116 1.00 95.88 308 ILE A C 1
ATOM 2313 O O . ILE A 1 308 ? 24.853 -0.139 8.584 1.00 95.88 308 ILE A O 1
ATOM 2317 N N . SER A 1 309 ? 22.621 -0.424 8.566 1.00 95.06 309 SER A N 1
ATOM 2318 C CA . SER A 1 309 ? 22.397 0.277 7.294 1.00 95.06 309 SER A CA 1
ATOM 2319 C C . SER A 1 309 ? 22.964 1.701 7.323 1.00 95.06 309 SER A C 1
ATOM 2321 O O . SER A 1 309 ? 23.709 2.092 6.424 1.00 95.06 309 SER A O 1
ATOM 2323 N N . GLN A 1 310 ? 22.679 2.474 8.374 1.00 94.31 310 GLN A N 1
ATOM 2324 C CA . GLN A 1 310 ? 23.200 3.837 8.515 1.00 94.31 310 GLN A CA 1
ATOM 2325 C C . GLN A 1 310 ? 24.730 3.881 8.573 1.00 94.31 310 GLN A C 1
ATOM 2327 O O . GLN A 1 310 ? 25.333 4.778 7.985 1.00 94.31 310 GLN A O 1
ATOM 2332 N N . LYS A 1 311 ? 25.376 2.934 9.270 1.00 94.19 311 LYS A N 1
ATOM 2333 C CA . LYS A 1 311 ? 26.846 2.846 9.333 1.00 94.19 311 LYS A CA 1
ATOM 2334 C C . LYS A 1 311 ? 27.448 2.626 7.945 1.00 94.19 311 LYS A C 1
ATOM 2336 O O . LYS A 1 311 ? 28.419 3.300 7.605 1.00 94.19 311 LYS A O 1
ATOM 2341 N N . VAL A 1 312 ? 26.852 1.743 7.140 1.00 92.00 312 VAL A N 1
ATOM 2342 C CA . VAL A 1 312 ? 27.281 1.497 5.752 1.00 92.00 312 VAL A CA 1
ATOM 2343 C C . VAL A 1 312 ? 27.052 2.734 4.875 1.00 92.00 312 VAL A C 1
ATOM 2345 O O . VAL A 1 312 ? 27.941 3.142 4.139 1.00 92.00 312 VAL A O 1
ATOM 2348 N N . MET A 1 313 ? 25.905 3.405 4.992 1.00 91.88 313 MET A N 1
ATOM 2349 C CA . MET A 1 313 ? 25.648 4.643 4.239 1.00 91.88 313 MET A CA 1
ATOM 2350 C C . MET A 1 313 ? 26.650 5.754 4.601 1.00 91.88 313 MET A C 1
ATOM 2352 O O . MET A 1 313 ? 27.201 6.416 3.720 1.00 91.88 313 MET A O 1
ATOM 2356 N N . LYS A 1 314 ? 26.942 5.927 5.897 1.00 91.44 314 LYS A N 1
ATOM 2357 C CA . LYS A 1 314 ? 27.917 6.910 6.398 1.00 91.44 314 LYS A CA 1
ATOM 2358 C C . LYS A 1 314 ? 29.339 6.610 5.909 1.00 91.44 314 LYS A C 1
ATOM 2360 O O . LYS A 1 314 ? 30.049 7.544 5.544 1.00 91.44 314 LYS A O 1
ATOM 2365 N N . SER A 1 315 ? 29.749 5.338 5.852 1.00 88.81 315 SER A N 1
ATOM 2366 C CA . SER A 1 315 ? 31.084 4.946 5.362 1.00 88.81 315 SER A CA 1
ATOM 2367 C C . SER A 1 315 ? 31.285 5.266 3.874 1.00 88.81 315 SER A C 1
ATOM 2369 O O . SER A 1 315 ? 32.390 5.614 3.465 1.00 88.81 315 SER A O 1
ATOM 2371 N N . TRP A 1 316 ? 30.210 5.227 3.084 1.00 83.94 316 TRP A N 1
ATOM 2372 C CA . TRP A 1 316 ? 30.192 5.606 1.668 1.00 83.94 316 TRP A CA 1
ATOM 2373 C C . TRP A 1 316 ? 30.068 7.120 1.430 1.00 83.94 316 TRP A C 1
ATOM 2375 O O . TRP A 1 316 ? 29.900 7.559 0.293 1.00 83.94 316 TRP A O 1
ATOM 2385 N N . GLY A 1 317 ? 30.142 7.937 2.486 1.00 80.12 317 GLY A N 1
ATOM 2386 C CA . GLY A 1 317 ? 30.008 9.391 2.385 1.00 80.12 317 GLY A CA 1
ATOM 2387 C C . GLY A 1 317 ? 28.598 9.846 2.000 1.00 80.12 317 GLY A C 1
ATOM 2388 O O . GLY A 1 317 ? 28.420 10.985 1.566 1.00 80.12 317 GLY A O 1
ATOM 2389 N N . ALA A 1 318 ? 27.586 8.982 2.148 1.00 67.75 318 ALA A N 1
ATOM 2390 C CA . ALA A 1 318 ? 26.209 9.334 1.844 1.00 67.75 318 ALA A CA 1
ATOM 2391 C C . ALA A 1 318 ? 25.657 10.276 2.927 1.00 67.75 318 ALA A C 1
ATOM 2393 O O . ALA A 1 318 ? 25.044 9.845 3.897 1.00 67.75 318 ALA A O 1
ATOM 2394 N N . ALA A 1 319 ? 25.840 11.583 2.737 1.00 63.31 319 ALA A N 1
ATOM 2395 C CA . ALA A 1 319 ? 25.146 12.643 3.479 1.00 63.31 319 ALA A CA 1
ATOM 2396 C C . ALA A 1 319 ? 23.820 13.046 2.793 1.00 63.31 319 ALA A C 1
ATOM 2398 O O . ALA A 1 319 ? 23.403 14.201 2.838 1.00 63.31 319 ALA A O 1
ATOM 2399 N N . GLY A 1 320 ? 23.199 12.108 2.071 1.00 79.38 320 GLY A N 1
ATOM 2400 C CA . GLY A 1 320 ? 22.053 12.364 1.200 1.00 79.38 320 GLY A CA 1
ATOM 2401 C C . GLY A 1 320 ? 20.690 12.079 1.845 1.00 79.38 320 GLY A C 1
ATOM 2402 O O . GLY A 1 320 ? 20.616 11.568 2.965 1.00 79.38 320 GLY A O 1
ATOM 2403 N N . PRO A 1 321 ? 19.591 12.324 1.105 1.00 84.00 321 PRO A N 1
ATOM 2404 C CA . PRO A 1 321 ? 18.222 12.091 1.573 1.00 84.00 321 PRO A CA 1
ATOM 2405 C C . PRO A 1 321 ? 17.971 10.670 2.089 1.00 84.00 321 PRO A C 1
ATOM 2407 O O . PRO A 1 321 ? 17.152 10.477 2.980 1.00 84.00 321 PRO A O 1
ATOM 2410 N N . GLU A 1 322 ? 18.666 9.666 1.550 1.00 84.56 322 GLU A N 1
ATOM 2411 C CA . GLU A 1 322 ? 18.512 8.266 1.956 1.00 84.56 322 GLU A CA 1
ATOM 2412 C C . GLU A 1 322 ? 18.928 8.013 3.410 1.00 84.56 322 GLU A C 1
ATOM 2414 O O . GLU A 1 322 ? 18.237 7.286 4.123 1.00 84.56 322 GLU A O 1
ATOM 2419 N N . LEU A 1 323 ? 20.022 8.641 3.857 1.00 91.06 323 LEU A N 1
ATOM 2420 C CA . LEU A 1 323 ? 20.485 8.525 5.237 1.00 91.06 323 LEU A CA 1
ATOM 2421 C C . LEU A 1 323 ? 19.508 9.217 6.193 1.00 91.06 323 LEU A C 1
ATOM 2423 O O . LEU A 1 323 ? 19.170 8.657 7.230 1.00 91.06 323 LEU A O 1
ATOM 2427 N N . LEU A 1 324 ? 19.017 10.403 5.824 1.00 92.62 324 LEU A N 1
ATOM 2428 C CA . LEU A 1 324 ? 18.053 11.143 6.641 1.00 92.62 324 LEU A CA 1
ATOM 2429 C C . LEU A 1 324 ? 16.728 10.381 6.794 1.00 92.62 324 LEU A C 1
ATOM 2431 O O . LEU A 1 324 ? 16.173 10.357 7.888 1.00 92.62 324 LEU A O 1
ATOM 2435 N N . HIS A 1 325 ? 16.253 9.698 5.745 1.00 91.44 325 HIS A N 1
ATOM 2436 C CA . HIS A 1 325 ? 15.108 8.787 5.870 1.00 91.44 325 HIS A CA 1
ATOM 2437 C C . HIS A 1 325 ? 15.405 7.638 6.837 1.00 91.44 325 HIS A C 1
ATOM 2439 O O . HIS A 1 325 ? 14.590 7.370 7.710 1.00 91.44 325 HIS A O 1
ATOM 2445 N N . ALA A 1 326 ? 16.580 7.004 6.748 1.00 92.19 326 ALA A N 1
ATOM 2446 C CA . ALA A 1 326 ? 16.951 5.941 7.683 1.00 92.19 326 ALA A CA 1
ATOM 2447 C C . ALA A 1 326 ? 17.021 6.439 9.143 1.00 92.19 326 ALA A C 1
ATOM 2449 O O . ALA A 1 326 ? 16.650 5.703 10.055 1.00 92.19 326 ALA A O 1
ATOM 2450 N N . GLU A 1 327 ? 17.442 7.687 9.375 1.00 95.38 327 GLU A N 1
ATOM 2451 C CA . GLU A 1 327 ? 17.431 8.318 10.703 1.00 95.38 327 GLU A CA 1
ATOM 2452 C C . GLU A 1 327 ? 16.006 8.608 11.209 1.00 95.38 327 GLU A C 1
ATOM 2454 O O . GLU A 1 327 ? 15.729 8.411 12.395 1.00 95.38 327 GLU A O 1
ATOM 2459 N N . ILE A 1 328 ? 15.083 9.013 10.328 1.00 95.62 328 ILE A N 1
ATOM 2460 C CA . ILE A 1 328 ? 13.650 9.139 10.654 1.00 95.62 328 ILE A CA 1
ATOM 2461 C C . ILE A 1 328 ? 13.050 7.761 10.973 1.00 95.62 328 ILE A C 1
ATOM 2463 O O . ILE A 1 328 ? 12.361 7.622 11.983 1.00 95.62 328 ILE A O 1
ATOM 2467 N N . ASP A 1 329 ? 13.364 6.732 10.181 1.00 94.00 329 ASP A N 1
ATOM 2468 C CA . ASP A 1 329 ? 12.936 5.349 10.423 1.00 94.00 329 ASP A CA 1
ATOM 2469 C C . ASP A 1 329 ? 13.420 4.868 11.804 1.00 94.00 329 ASP A C 1
ATOM 2471 O O . ASP A 1 329 ? 12.632 4.349 12.595 1.00 94.00 329 ASP A O 1
ATOM 2475 N N . ALA A 1 330 ? 14.687 5.123 12.156 1.00 96.56 330 ALA A N 1
ATOM 2476 C CA . ALA A 1 330 ? 15.224 4.813 13.482 1.00 96.56 330 ALA A CA 1
ATOM 2477 C C . ALA A 1 330 ? 14.488 5.558 14.604 1.00 96.56 330 ALA A C 1
ATOM 2479 O O . ALA A 1 330 ? 14.216 4.975 15.654 1.00 96.56 330 ALA A O 1
ATOM 2480 N N . ALA A 1 331 ? 14.139 6.832 14.402 1.00 97.50 331 ALA A N 1
ATOM 2481 C CA . ALA A 1 331 ? 13.338 7.577 15.369 1.00 97.50 331 ALA A CA 1
ATOM 2482 C C . ALA A 1 331 ? 11.939 6.962 15.538 1.00 97.50 331 ALA A C 1
ATOM 2484 O O . ALA A 1 331 ? 11.483 6.801 16.668 1.00 97.50 331 ALA A O 1
ATOM 2485 N N . ASN A 1 332 ? 11.290 6.545 14.450 1.00 96.19 332 ASN A N 1
ATOM 2486 C CA . ASN A 1 332 ? 9.993 5.870 14.496 1.00 96.19 332 ASN A CA 1
ATOM 2487 C C . ASN A 1 332 ? 10.057 4.513 15.213 1.00 96.19 332 ASN A C 1
ATOM 2489 O O . ASN A 1 332 ? 9.178 4.211 16.022 1.00 96.19 332 ASN A O 1
ATOM 2493 N N . ILE A 1 333 ? 11.126 3.739 15.009 1.00 96.00 333 ILE A N 1
ATOM 2494 C CA . ILE A 1 333 ? 11.375 2.497 15.758 1.00 96.00 333 ILE A CA 1
ATOM 2495 C C . ILE A 1 333 ? 11.591 2.798 17.250 1.00 96.00 333 ILE A C 1
ATOM 2497 O O . ILE A 1 333 ? 11.040 2.119 18.115 1.00 96.00 333 ILE A O 1
ATOM 2501 N N . LYS A 1 334 ? 12.329 3.864 17.586 1.00 97.38 334 LYS A N 1
ATOM 2502 C CA . LYS A 1 334 ? 12.509 4.310 18.978 1.00 97.38 334 LYS A CA 1
ATOM 2503 C C . LYS A 1 334 ? 11.199 4.743 19.637 1.00 97.38 334 LYS A C 1
ATOM 2505 O O . LYS A 1 334 ? 11.008 4.447 20.812 1.00 97.38 334 LYS A O 1
ATOM 2510 N N . ILE A 1 335 ? 10.288 5.391 18.905 1.00 95.94 335 ILE A N 1
ATOM 2511 C CA . ILE A 1 335 ? 8.932 5.695 19.395 1.00 95.94 335 ILE A CA 1
ATOM 2512 C C . ILE A 1 335 ? 8.194 4.397 19.737 1.00 95.94 335 ILE A C 1
ATOM 2514 O O . ILE A 1 335 ? 7.591 4.318 20.804 1.00 95.94 335 ILE A O 1
ATOM 2518 N N . ALA A 1 336 ? 8.273 3.373 18.881 1.00 93.50 336 ALA A N 1
ATOM 2519 C CA . ALA A 1 336 ? 7.655 2.072 19.149 1.00 93.50 336 ALA A CA 1
ATOM 2520 C C . ALA A 1 336 ? 8.249 1.377 20.392 1.00 93.50 336 ALA A C 1
ATOM 2522 O O . ALA A 1 336 ? 7.516 0.770 21.165 1.00 93.50 336 ALA A O 1
ATOM 2523 N N . LEU A 1 337 ? 9.551 1.554 20.645 1.00 94.81 337 LEU A N 1
ATOM 2524 C CA . LEU A 1 337 ? 10.243 1.095 21.860 1.00 94.81 337 LEU A CA 1
ATOM 2525 C C . LEU A 1 337 ? 9.962 1.950 23.114 1.00 94.81 337 LEU A C 1
ATOM 2527 O O . LEU A 1 337 ? 10.546 1.695 24.165 1.00 94.81 337 LEU A O 1
ATOM 2531 N N . GLY A 1 338 ? 9.150 3.009 23.020 1.00 95.38 338 GLY A N 1
ATOM 2532 C CA . GLY A 1 338 ? 8.908 3.947 24.125 1.00 95.38 338 GLY A CA 1
ATOM 2533 C C . GLY A 1 338 ? 10.069 4.908 24.422 1.00 95.38 338 GLY A C 1
ATOM 2534 O O . GLY A 1 338 ? 10.013 5.685 25.374 1.00 95.38 338 GLY A O 1
ATOM 2535 N N . LYS A 1 339 ? 11.123 4.917 23.596 1.00 97.56 339 LYS A N 1
ATOM 2536 C CA . LYS A 1 339 ? 12.311 5.784 23.721 1.00 97.56 339 LYS A CA 1
ATOM 2537 C C . LYS A 1 339 ? 12.064 7.157 23.088 1.00 97.56 339 LYS A C 1
ATOM 2539 O O . LYS A 1 339 ? 12.774 7.597 22.182 1.00 97.56 339 LYS A O 1
ATOM 2544 N N . PHE A 1 340 ? 11.016 7.835 23.546 1.00 97.12 340 PHE A N 1
ATOM 2545 C CA . PHE A 1 340 ? 10.490 9.046 22.913 1.00 97.12 340 PHE A CA 1
ATOM 2546 C C . PHE A 1 340 ? 11.478 10.224 22.902 1.00 97.12 340 PHE A C 1
ATOM 2548 O O . PHE A 1 340 ? 11.599 10.908 21.887 1.00 97.12 340 PHE A O 1
ATOM 2555 N N . ASP A 1 341 ? 12.214 10.456 23.992 1.00 96.75 341 ASP A N 1
ATOM 2556 C CA . ASP A 1 341 ? 13.145 11.590 24.075 1.00 96.75 341 ASP A CA 1
ATOM 2557 C C . ASP A 1 341 ? 14.357 11.405 23.152 1.00 96.75 341 ASP A C 1
ATOM 2559 O O . ASP A 1 341 ? 14.792 12.354 22.494 1.00 96.75 341 ASP A O 1
ATOM 2563 N N . GLU A 1 342 ? 14.853 10.170 23.022 1.00 97.69 342 GLU A N 1
ATOM 2564 C CA . GLU A 1 342 ? 15.881 9.834 22.036 1.00 97.69 342 GLU A CA 1
ATOM 2565 C C . GLU A 1 342 ? 15.375 10.041 20.605 1.00 97.69 342 GLU A C 1
ATOM 2567 O O . GLU A 1 342 ? 16.088 10.618 19.782 1.00 97.69 342 GLU A O 1
ATOM 2572 N N . ALA A 1 343 ? 14.147 9.601 20.308 1.00 98.00 343 ALA A N 1
ATOM 2573 C CA . ALA A 1 343 ? 13.528 9.795 19.000 1.00 98.00 343 ALA A CA 1
ATOM 2574 C C . ALA A 1 343 ? 13.407 11.287 18.655 1.00 98.00 343 ALA A C 1
ATOM 2576 O O . ALA A 1 343 ? 13.838 11.716 17.586 1.00 98.00 343 ALA A O 1
ATOM 2577 N N . ILE A 1 344 ? 12.908 12.106 19.587 1.00 98.00 344 ILE A N 1
ATOM 2578 C CA . ILE A 1 344 ? 12.815 13.563 19.425 1.00 98.00 344 ILE A CA 1
ATOM 2579 C C . ILE A 1 344 ? 14.207 14.185 19.234 1.00 98.00 344 ILE A C 1
ATOM 2581 O O . ILE A 1 344 ? 14.358 15.111 18.436 1.00 98.00 344 ILE A O 1
ATOM 2585 N N . GLY A 1 345 ? 15.229 13.690 19.938 1.00 97.94 345 GLY A N 1
ATOM 2586 C CA . GLY A 1 345 ? 16.617 14.120 19.765 1.00 97.94 345 GLY A CA 1
ATOM 2587 C C . GLY A 1 345 ? 17.133 13.894 18.341 1.00 97.94 345 GLY A C 1
ATOM 2588 O O . GLY A 1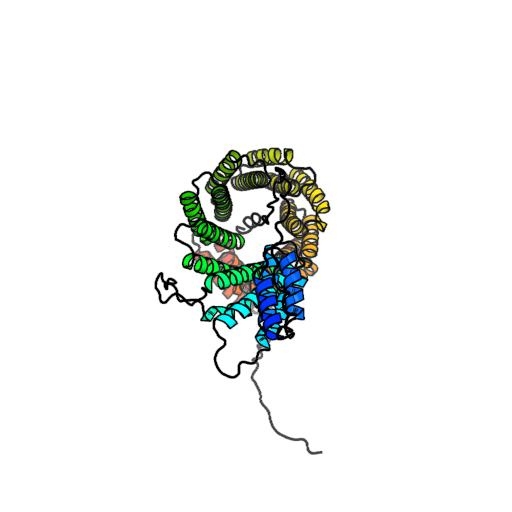 345 ? 17.658 14.825 17.725 1.00 97.94 345 GLY A O 1
ATOM 2589 N N . VAL A 1 346 ? 16.920 12.692 17.795 1.00 97.50 346 VAL A N 1
ATOM 2590 C CA . VAL A 1 346 ? 17.265 12.352 16.402 1.00 97.50 346 VAL A CA 1
ATOM 2591 C C . VAL A 1 346 ? 16.503 13.250 15.425 1.00 97.50 346 VAL A C 1
ATOM 2593 O O . VAL A 1 346 ? 17.115 13.915 14.591 1.00 97.50 346 VAL A O 1
ATOM 2596 N N . LEU A 1 347 ? 15.183 13.366 15.585 1.00 98.06 347 LEU A N 1
ATOM 2597 C CA . LEU A 1 347 ? 14.322 14.164 14.707 1.00 98.06 347 LEU A CA 1
ATOM 2598 C C . LEU A 1 347 ? 14.702 15.651 14.698 1.00 98.06 347 LEU A C 1
ATOM 2600 O O . LEU A 1 347 ? 14.742 16.274 13.639 1.00 98.06 347 LEU A O 1
ATOM 2604 N N . LYS A 1 348 ? 15.078 16.225 15.849 1.00 97.50 348 LYS A N 1
ATOM 2605 C CA . LYS A 1 348 ? 15.599 17.602 15.928 1.00 97.50 348 LYS A CA 1
ATOM 2606 C C . LYS A 1 348 ? 16.906 17.782 15.157 1.00 97.50 348 LYS A C 1
ATOM 2608 O O . LYS A 1 348 ? 17.136 18.863 14.615 1.00 97.50 348 LYS A O 1
ATOM 2613 N N . ASN A 1 349 ? 17.770 16.769 15.118 1.00 95.44 349 ASN A N 1
ATOM 2614 C CA . ASN A 1 349 ? 19.012 16.826 14.347 1.00 95.44 349 ASN A CA 1
ATOM 2615 C C . ASN A 1 349 ? 18.745 16.724 12.843 1.00 95.44 349 ASN A C 1
ATOM 2617 O O . ASN A 1 349 ? 19.348 17.478 12.079 1.00 95.44 349 ASN A O 1
ATOM 2621 N N . VAL A 1 350 ? 17.801 15.880 12.420 1.00 95.94 350 VAL A N 1
ATOM 2622 C CA . VAL A 1 350 ? 17.352 15.820 11.018 1.00 95.94 350 VAL A CA 1
ATOM 2623 C C . VAL A 1 350 ? 16.708 17.151 10.605 1.00 95.94 350 VAL A C 1
ATOM 2625 O O . VAL A 1 350 ? 17.088 17.724 9.587 1.00 95.94 350 VAL A O 1
ATOM 2628 N N . ALA A 1 351 ? 15.832 17.730 11.438 1.00 95.69 351 ALA A N 1
ATOM 2629 C CA . ALA A 1 351 ? 15.158 19.011 11.180 1.00 95.69 351 ALA A CA 1
ATOM 2630 C C . ALA A 1 351 ? 16.115 20.189 10.899 1.00 95.69 351 ALA A C 1
ATOM 2632 O O . ALA A 1 351 ? 15.738 21.143 10.213 1.00 95.69 351 ALA A O 1
ATOM 2633 N N . LYS A 1 352 ? 17.336 20.153 11.454 1.00 94.69 352 LYS A N 1
ATOM 2634 C CA . LYS A 1 352 ? 18.378 21.175 11.237 1.00 94.69 352 LYS A CA 1
ATOM 2635 C C . LYS A 1 352 ? 19.070 21.046 9.880 1.00 94.69 352 LYS A C 1
ATOM 2637 O O . LYS A 1 352 ? 19.602 22.037 9.395 1.00 94.69 352 LYS A O 1
ATOM 2642 N N . GLN A 1 353 ? 19.081 19.847 9.303 1.00 93.00 353 GLN A N 1
ATOM 2643 C CA . GLN A 1 353 ? 19.765 19.536 8.046 1.00 93.00 353 GLN A CA 1
ATOM 2644 C C . GLN A 1 353 ? 18.856 19.716 6.823 1.00 93.00 353 GLN A C 1
ATOM 2646 O O . GLN A 1 353 ? 19.350 19.867 5.712 1.00 93.00 353 GLN A O 1
ATOM 2651 N N . VAL A 1 354 ? 17.534 19.715 7.022 1.00 94.12 354 VAL A N 1
ATOM 2652 C CA . VAL A 1 354 ? 16.543 19.780 5.939 1.00 94.12 354 VAL A CA 1
ATOM 2653 C C . VAL A 1 354 ? 15.974 21.185 5.738 1.00 94.12 354 VAL A C 1
ATOM 2655 O O . VAL A 1 354 ? 15.719 21.936 6.690 1.00 94.12 354 VAL A O 1
ATOM 2658 N N . GLU A 1 355 ? 15.715 21.534 4.478 1.00 93.31 355 GLU A N 1
ATOM 2659 C CA . GLU A 1 355 ? 15.118 22.818 4.102 1.00 93.31 355 GLU A CA 1
ATOM 2660 C C . GLU A 1 355 ? 13.742 23.028 4.747 1.00 93.31 355 GLU A C 1
ATOM 2662 O O . GLU A 1 355 ? 12.985 22.080 4.977 1.00 93.31 355 GLU A O 1
ATOM 2667 N N . LYS A 1 356 ? 13.406 24.294 5.031 1.00 92.06 356 LYS A N 1
ATOM 2668 C CA . LYS A 1 356 ? 12.195 24.683 5.777 1.00 92.06 356 LYS A CA 1
ATOM 2669 C C . LYS A 1 356 ? 10.881 24.266 5.114 1.00 92.06 356 LYS A C 1
ATOM 2671 O O . LYS A 1 356 ? 9.941 23.955 5.833 1.00 92.06 356 LYS A O 1
ATOM 2676 N N . ASP A 1 357 ? 10.840 24.224 3.788 1.00 90.56 357 ASP A N 1
ATOM 2677 C CA . ASP A 1 357 ? 9.641 23.890 3.010 1.00 90.56 357 ASP A CA 1
ATOM 2678 C C . ASP A 1 357 ? 9.758 22.514 2.314 1.00 90.56 357 ASP A C 1
ATOM 2680 O O . ASP A 1 357 ? 9.097 22.258 1.306 1.00 90.56 357 ASP A O 1
ATOM 2684 N N . SER A 1 358 ? 10.628 21.623 2.812 1.00 91.88 358 SER A N 1
ATOM 2685 C CA . SER A 1 358 ? 10.818 20.278 2.243 1.00 91.88 358 SER A CA 1
ATOM 2686 C C . SER A 1 358 ? 9.804 19.255 2.771 1.00 91.88 358 SER A C 1
ATOM 2688 O O . SER A 1 358 ? 9.441 19.277 3.946 1.00 91.88 358 SER A O 1
ATOM 2690 N N . GLU A 1 359 ? 9.412 18.298 1.921 1.00 91.00 359 GLU A N 1
ATOM 2691 C CA . GLU A 1 359 ? 8.559 17.149 2.294 1.00 91.00 359 GLU A CA 1
ATOM 2692 C C . GLU A 1 359 ? 9.144 16.375 3.484 1.00 91.00 359 GLU A C 1
ATOM 2694 O O . GLU A 1 359 ? 8.445 16.034 4.435 1.00 91.00 359 GLU A O 1
ATOM 2699 N N . MET A 1 360 ? 10.465 16.182 3.481 1.00 92.12 360 MET A N 1
ATOM 2700 C CA . MET A 1 360 ? 11.180 15.514 4.565 1.00 92.12 360 MET A CA 1
ATOM 2701 C C . MET A 1 360 ? 11.011 16.238 5.903 1.00 92.12 360 MET A C 1
ATOM 2703 O O . MET A 1 360 ? 10.892 15.598 6.945 1.00 92.12 360 MET A O 1
ATOM 2707 N N . ARG A 1 361 ? 10.954 17.574 5.901 1.00 95.50 361 ARG A N 1
ATOM 2708 C CA . ARG A 1 361 ? 10.711 18.337 7.125 1.00 95.50 361 ARG A CA 1
ATOM 2709 C C . ARG A 1 361 ? 9.290 18.155 7.643 1.00 95.50 361 ARG A C 1
ATOM 2711 O O . ARG A 1 361 ? 9.123 18.079 8.857 1.00 95.50 361 ARG A O 1
ATOM 2718 N N . ALA A 1 362 ? 8.294 18.040 6.763 1.00 96.50 362 ALA A N 1
ATOM 2719 C CA . ALA A 1 362 ? 6.940 17.681 7.179 1.00 96.50 362 ALA A CA 1
ATOM 2720 C C . ALA A 1 362 ? 6.932 16.306 7.868 1.00 96.50 362 ALA A C 1
ATOM 2722 O O . ALA A 1 362 ? 6.446 16.204 8.992 1.00 96.50 362 ALA A O 1
ATOM 2723 N N . LEU A 1 363 ? 7.576 15.294 7.272 1.00 95.75 363 LEU A N 1
ATOM 2724 C CA . LEU A 1 363 ? 7.686 13.946 7.849 1.00 95.75 363 LEU A CA 1
ATOM 2725 C C . LEU A 1 363 ? 8.365 13.941 9.231 1.00 95.75 363 LEU A C 1
ATOM 2727 O O . LEU A 1 363 ? 7.928 13.239 10.147 1.00 95.75 363 LEU A O 1
ATOM 2731 N N . VAL A 1 364 ? 9.399 14.769 9.416 1.00 97.75 364 VAL A N 1
ATOM 2732 C CA . VAL A 1 364 ? 10.049 14.954 10.722 1.00 97.75 364 VAL A CA 1
ATOM 2733 C C . VAL A 1 364 ? 9.060 15.481 11.762 1.00 97.75 364 VAL A C 1
ATOM 2735 O O . VAL A 1 364 ? 8.988 14.931 12.860 1.00 97.75 364 VAL A O 1
ATOM 2738 N N . PHE A 1 365 ? 8.275 16.512 11.439 1.00 98.25 365 PHE A N 1
ATOM 2739 C CA . PHE A 1 365 ? 7.288 17.064 12.374 1.00 98.25 365 PHE A CA 1
ATOM 2740 C C . PHE A 1 365 ? 6.122 16.108 12.648 1.00 98.25 365 PHE A C 1
ATOM 2742 O O . PHE A 1 365 ? 5.659 16.056 13.786 1.00 98.25 365 PHE A O 1
ATOM 2749 N N . ILE A 1 366 ? 5.702 15.308 11.666 1.00 98.19 366 ILE A N 1
ATOM 2750 C CA . ILE A 1 366 ? 4.720 14.227 11.856 1.00 98.19 366 ILE A CA 1
ATOM 2751 C C . ILE A 1 366 ? 5.263 13.190 12.849 1.00 98.19 366 ILE A C 1
ATOM 2753 O O . ILE A 1 366 ? 4.611 12.877 13.845 1.00 98.19 366 ILE A O 1
ATOM 2757 N N . SER A 1 367 ? 6.507 12.743 12.659 1.00 97.88 367 SER A N 1
ATOM 2758 C CA . SER A 1 367 ? 7.165 11.783 13.558 1.00 97.88 367 SER A CA 1
ATOM 2759 C C . SER A 1 367 ? 7.366 12.361 14.970 1.00 97.88 367 SER A C 1
ATOM 2761 O O . SER A 1 367 ? 7.165 11.674 15.972 1.00 97.88 367 SER A O 1
ATOM 2763 N N . MET A 1 368 ? 7.696 13.655 15.085 1.00 98.31 368 MET A N 1
ATOM 2764 C CA . MET A 1 368 ? 7.782 14.344 16.381 1.00 98.31 368 MET A CA 1
ATOM 2765 C C . MET A 1 368 ? 6.414 14.427 17.063 1.00 98.31 368 MET A C 1
ATOM 2767 O O . MET A 1 368 ? 6.317 14.161 18.260 1.00 98.31 368 MET A O 1
ATOM 2771 N N . ALA A 1 369 ? 5.359 14.762 16.315 1.00 98.06 369 ALA A N 1
ATOM 2772 C CA . ALA A 1 369 ? 3.993 14.782 16.823 1.00 98.06 369 ALA A CA 1
ATOM 2773 C C . ALA A 1 369 ? 3.570 13.395 17.323 1.00 98.06 369 ALA A C 1
ATOM 2775 O O . ALA A 1 369 ? 3.004 13.292 18.406 1.00 98.06 369 ALA A O 1
ATOM 2776 N N . LYS A 1 370 ? 3.924 12.322 16.606 1.00 97.25 370 LYS A N 1
ATOM 2777 C CA . LYS A 1 370 ? 3.693 10.937 17.038 1.00 97.25 370 LYS A CA 1
ATOM 2778 C C . LYS A 1 370 ? 4.377 10.625 18.373 1.00 97.25 370 LYS A C 1
ATOM 2780 O O . LYS A 1 370 ? 3.740 10.058 19.260 1.00 97.25 370 LYS A O 1
ATOM 2785 N N . ALA A 1 371 ? 5.640 11.021 18.551 1.00 97.00 371 ALA A N 1
ATOM 2786 C CA . ALA A 1 371 ? 6.354 10.847 19.821 1.00 97.00 371 ALA A CA 1
ATOM 2787 C C . ALA A 1 371 ? 5.675 11.614 20.970 1.00 97.00 371 ALA A C 1
ATOM 2789 O O . ALA A 1 371 ? 5.460 11.064 22.046 1.00 97.00 371 ALA A O 1
ATOM 2790 N N . LEU A 1 372 ? 5.302 12.874 20.727 1.00 97.25 372 LEU A N 1
ATOM 2791 C CA . LEU A 1 372 ? 4.674 13.753 21.717 1.00 97.25 372 LEU A CA 1
ATOM 2792 C C . LEU A 1 372 ? 3.251 13.315 22.084 1.00 97.25 372 LEU A C 1
ATOM 2794 O O . LEU A 1 372 ? 2.873 13.418 23.250 1.00 97.25 372 LEU A O 1
ATOM 2798 N N . ALA A 1 373 ? 2.490 12.782 21.126 1.00 94.38 373 ALA A N 1
ATOM 2799 C CA . ALA A 1 373 ? 1.159 12.234 21.361 1.00 94.38 373 ALA A CA 1
ATOM 2800 C C . ALA A 1 373 ? 1.217 11.029 22.309 1.00 94.38 373 ALA A C 1
ATOM 2802 O O . ALA A 1 373 ? 0.414 10.943 23.232 1.00 94.38 373 ALA A O 1
ATOM 2803 N N . ASN A 1 374 ? 2.215 10.148 22.149 1.00 92.94 374 ASN A N 1
ATOM 2804 C CA . ASN A 1 374 ? 2.441 9.028 23.072 1.00 92.94 374 ASN A CA 1
ATOM 2805 C C . ASN A 1 374 ? 2.933 9.477 24.463 1.00 92.94 374 ASN A C 1
ATOM 2807 O O . ASN A 1 374 ? 2.811 8.718 25.417 1.00 92.94 374 ASN A O 1
ATOM 2811 N N . GLN A 1 375 ? 3.464 10.697 24.594 1.00 94.31 375 GLN A N 1
ATOM 2812 C CA . GLN A 1 375 ? 3.766 11.331 25.884 1.00 94.31 375 GLN A CA 1
ATOM 2813 C C . GLN A 1 375 ? 2.582 12.147 26.445 1.00 94.31 375 GLN A C 1
ATOM 2815 O O . GLN A 1 375 ? 2.774 12.908 27.392 1.00 94.31 375 GLN A O 1
ATOM 2820 N N . GLU A 1 376 ? 1.394 12.074 25.831 1.00 93.56 376 GLU A N 1
ATOM 2821 C CA . GLU A 1 376 ? 0.196 12.850 26.199 1.00 93.56 376 GLU A CA 1
ATOM 2822 C C . GLU A 1 376 ? 0.392 14.383 26.148 1.00 93.56 376 GLU A C 1
ATOM 2824 O O . GLU A 1 376 ? -0.378 15.167 26.708 1.00 93.56 376 GLU A O 1
ATOM 2829 N N . LYS A 1 377 ? 1.399 14.863 25.406 1.00 95.50 377 LYS A N 1
ATOM 2830 C CA . LYS A 1 377 ? 1.686 16.295 25.224 1.00 95.50 377 LYS A CA 1
ATOM 2831 C C . LYS A 1 377 ? 0.843 16.874 24.091 1.00 95.50 377 LYS A C 1
ATOM 2833 O O . LYS A 1 377 ? 1.358 17.238 23.030 1.00 95.50 377 LYS A O 1
ATOM 2838 N N . ALA A 1 378 ? -0.469 16.975 24.308 1.00 94.81 378 ALA A N 1
ATOM 2839 C CA . ALA A 1 378 ? -1.428 17.391 23.279 1.00 94.81 378 ALA A CA 1
ATOM 2840 C C . ALA A 1 378 ? -1.113 18.772 22.668 1.00 94.81 378 ALA A C 1
ATOM 2842 O O . ALA A 1 378 ? -1.213 18.949 21.455 1.00 94.81 378 ALA A O 1
ATOM 2843 N N . GLY A 1 379 ? -0.681 19.746 23.480 1.00 96.31 379 GLY A N 1
ATOM 2844 C CA . GLY A 1 379 ? -0.334 21.089 22.999 1.00 96.31 379 GLY A CA 1
ATOM 2845 C C . GLY A 1 379 ? 0.855 21.100 22.032 1.00 96.31 379 GLY A C 1
ATOM 2846 O O . GLY A 1 379 ? 0.773 21.692 20.959 1.00 96.31 379 GLY A O 1
ATOM 2847 N N . ASP A 1 380 ? 1.942 20.406 22.376 1.00 96.81 380 ASP A N 1
ATOM 2848 C CA . ASP A 1 380 ? 3.132 20.329 21.518 1.00 96.81 380 ASP A CA 1
ATOM 2849 C C . ASP A 1 380 ? 2.890 19.451 20.282 1.00 96.81 380 ASP A C 1
ATOM 2851 O O . ASP A 1 380 ? 3.401 19.754 19.201 1.00 96.81 380 ASP A O 1
ATOM 2855 N N . THR A 1 381 ? 2.058 18.411 20.421 1.00 97.50 381 THR A N 1
ATOM 2856 C CA . THR A 1 381 ? 1.582 17.585 19.302 1.00 97.50 381 THR A CA 1
ATOM 2857 C C . THR A 1 381 ? 0.890 18.463 18.265 1.00 97.50 381 THR A C 1
ATOM 2859 O O . THR A 1 381 ? 1.316 18.490 17.113 1.00 97.50 381 THR A O 1
ATOM 2862 N N . LYS A 1 382 ? -0.109 19.260 18.676 1.00 97.56 382 LYS A N 1
ATOM 2863 C CA . LYS A 1 382 ? -0.851 20.159 17.776 1.00 97.56 382 LYS A CA 1
ATOM 2864 C C . LYS A 1 382 ? 0.070 21.138 17.048 1.00 97.56 382 LYS A C 1
ATOM 2866 O O . LYS A 1 382 ? -0.047 21.262 15.834 1.00 97.56 382 LYS A O 1
ATOM 2871 N N . ARG A 1 383 ? 1.037 21.748 17.746 1.00 97.88 383 ARG A N 1
ATOM 2872 C CA . ARG A 1 383 ? 2.020 22.650 17.113 1.00 97.88 383 ARG A CA 1
ATOM 2873 C C . ARG A 1 383 ? 2.846 21.945 16.036 1.00 97.88 383 ARG A C 1
ATOM 2875 O O . ARG A 1 383 ? 3.077 22.516 14.976 1.00 97.88 383 ARG A O 1
ATOM 2882 N N . CYS A 1 384 ? 3.299 20.715 16.289 1.00 98.12 384 CYS A N 1
ATOM 2883 C CA . CYS A 1 384 ? 4.044 19.946 15.290 1.00 98.12 384 CYS A CA 1
ATOM 2884 C C . CYS A 1 384 ? 3.170 19.616 14.069 1.00 98.12 384 CYS A C 1
ATOM 2886 O O . CYS A 1 384 ? 3.628 19.780 12.939 1.00 98.12 384 CYS A O 1
ATOM 2888 N N . LEU A 1 385 ? 1.908 19.225 14.286 1.00 98.19 385 LEU A N 1
ATOM 2889 C CA . LEU A 1 385 ? 0.960 18.953 13.200 1.00 98.19 385 LEU A CA 1
ATOM 2890 C C . LEU A 1 385 ? 0.647 20.205 12.373 1.00 98.19 385 LEU A C 1
ATOM 2892 O O . LEU A 1 385 ? 0.592 20.119 11.151 1.00 98.19 385 LEU A O 1
ATOM 2896 N N . GLU A 1 386 ? 0.502 21.369 13.006 1.00 98.00 386 GLU A N 1
ATOM 2897 C CA . GLU A 1 386 ? 0.273 22.646 12.316 1.00 98.00 386 GLU A CA 1
ATOM 2898 C C . GLU A 1 386 ? 1.459 23.030 11.420 1.00 98.00 386 GLU A C 1
ATOM 2900 O O . GLU A 1 386 ? 1.260 23.441 10.277 1.00 98.00 386 GLU A O 1
ATOM 2905 N N . ILE A 1 387 ? 2.695 22.828 11.895 1.00 97.88 387 ILE A N 1
ATOM 2906 C CA . ILE A 1 387 ? 3.899 23.046 11.079 1.00 97.88 387 ILE A CA 1
ATOM 2907 C C . ILE A 1 387 ? 3.931 22.074 9.894 1.00 97.88 387 ILE A C 1
ATOM 2909 O O . ILE A 1 387 ? 4.193 22.500 8.769 1.00 97.88 387 ILE A O 1
ATOM 2913 N N . ALA A 1 388 ? 3.658 20.786 10.125 1.00 97.81 388 ALA A N 1
ATOM 2914 C CA . ALA A 1 388 ? 3.616 19.791 9.057 1.00 97.81 388 ALA A CA 1
ATOM 2915 C C . ALA A 1 388 ? 2.549 20.140 8.006 1.00 97.81 388 ALA A C 1
ATOM 2917 O O . ALA A 1 388 ? 2.866 20.183 6.819 1.00 97.81 388 ALA A O 1
ATOM 2918 N N . CYS A 1 389 ? 1.325 20.475 8.430 1.00 97.56 389 CYS A N 1
ATOM 2919 C CA . CYS A 1 389 ? 0.240 20.879 7.533 1.00 97.56 389 CYS A CA 1
ATOM 2920 C C . CYS A 1 389 ? 0.625 22.100 6.695 1.00 97.56 389 CYS A C 1
ATOM 2922 O O . CYS A 1 389 ? 0.479 22.057 5.480 1.00 97.56 389 CYS A O 1
ATOM 2924 N N . GLY A 1 390 ? 1.190 23.145 7.309 1.00 97.38 390 GLY A N 1
ATOM 2925 C CA . GLY A 1 390 ? 1.592 24.353 6.582 1.00 97.38 390 GLY A CA 1
ATOM 2926 C C . GLY A 1 390 ? 2.683 24.118 5.528 1.00 97.38 390 GLY A C 1
ATOM 2927 O O . GLY A 1 390 ? 2.767 24.865 4.553 1.00 97.38 390 GLY A O 1
ATOM 2928 N N . ILE A 1 391 ? 3.517 23.083 5.689 1.00 97.00 391 ILE A N 1
ATOM 2929 C CA . ILE A 1 391 ? 4.471 22.651 4.654 1.00 97.00 391 ILE A CA 1
ATOM 2930 C C . ILE A 1 391 ? 3.740 21.871 3.554 1.00 97.00 391 ILE A C 1
ATOM 2932 O O . ILE A 1 391 ? 3.923 22.167 2.373 1.00 97.00 391 ILE A O 1
ATOM 2936 N N . LEU A 1 392 ? 2.907 20.897 3.934 1.00 96.81 392 LEU A N 1
ATOM 2937 C CA . LEU A 1 392 ? 2.177 20.022 3.009 1.00 96.81 392 LEU A CA 1
ATOM 2938 C C . LEU A 1 392 ? 1.209 20.796 2.103 1.00 96.81 392 LEU A C 1
ATOM 2940 O O . LEU A 1 392 ? 1.142 20.521 0.909 1.00 96.81 392 LEU A O 1
ATOM 2944 N N . GLU A 1 393 ? 0.543 21.826 2.628 1.00 96.19 393 GLU A N 1
ATOM 2945 C CA . GLU A 1 393 ? -0.362 22.695 1.862 1.00 96.19 393 GLU A CA 1
ATOM 2946 C C . GLU A 1 393 ? 0.325 23.372 0.670 1.00 96.19 393 GLU A C 1
ATOM 2948 O O . GLU A 1 393 ? -0.279 23.573 -0.379 1.00 96.19 393 GLU A O 1
ATOM 2953 N N . LYS A 1 394 ? 1.618 23.690 0.786 1.00 95.62 394 LYS A N 1
ATOM 2954 C CA . LYS A 1 394 ? 2.393 24.278 -0.318 1.00 95.62 394 LYS A CA 1
ATOM 2955 C C . LYS A 1 394 ? 2.797 23.245 -1.375 1.00 95.62 394 LYS A C 1
ATOM 2957 O O . LYS A 1 394 ? 3.333 23.621 -2.417 1.00 95.62 394 LYS A O 1
ATOM 2962 N N . LYS A 1 395 ? 2.617 21.951 -1.095 1.00 94.31 395 LYS A N 1
ATOM 2963 C CA . LYS A 1 395 ? 3.088 20.825 -1.915 1.00 94.31 395 LYS A CA 1
ATOM 2964 C C . LYS A 1 395 ? 1.967 20.047 -2.593 1.00 94.31 395 LYS A C 1
ATOM 2966 O O . LYS A 1 395 ? 2.272 19.187 -3.409 1.00 94.31 395 LYS A O 1
ATOM 2971 N N . GLU A 1 396 ? 0.705 20.391 -2.348 1.00 93.94 396 GLU A N 1
ATOM 2972 C CA . GLU A 1 396 ? -0.457 19.674 -2.894 1.00 93.94 396 GLU A CA 1
ATOM 2973 C C . GLU A 1 396 ? -0.437 19.531 -4.413 1.00 93.94 396 GLU A C 1
ATOM 2975 O O . GLU A 1 396 ? -0.767 18.477 -4.935 1.00 93.94 396 GLU A O 1
ATOM 2980 N N . LEU A 1 397 ? -0.027 20.578 -5.132 1.00 90.81 397 LEU A N 1
ATOM 2981 C CA . LEU A 1 397 ? 0.054 20.535 -6.593 1.00 90.81 397 LEU A CA 1
ATOM 2982 C C . LEU A 1 397 ? 1.311 19.814 -7.097 1.00 90.81 397 LEU A C 1
ATOM 2984 O O . LEU A 1 397 ? 1.319 19.320 -8.218 1.00 90.81 397 LEU A O 1
ATOM 2988 N N . ALA A 1 398 ? 2.382 19.794 -6.301 1.00 91.19 398 ALA A N 1
ATOM 2989 C CA . ALA A 1 398 ? 3.680 19.266 -6.713 1.00 91.19 398 ALA A CA 1
ATOM 2990 C C . ALA A 1 398 ? 3.816 17.755 -6.466 1.00 91.19 398 ALA A C 1
ATOM 2992 O O . ALA A 1 398 ? 4.483 17.078 -7.243 1.00 91.19 398 ALA A O 1
ATOM 2993 N N . ALA A 1 399 ? 3.213 17.246 -5.388 1.00 89.62 399 ALA A N 1
ATOM 2994 C CA . ALA A 1 399 ? 3.264 15.841 -4.984 1.00 89.62 399 ALA A CA 1
ATOM 2995 C C . ALA A 1 399 ? 1.945 15.423 -4.294 1.00 89.62 399 ALA A C 1
ATOM 2997 O O . ALA A 1 399 ? 1.933 15.180 -3.082 1.00 89.62 399 ALA A O 1
ATOM 2998 N N . PRO A 1 400 ? 0.812 15.411 -5.025 1.00 90.44 400 PRO A N 1
ATOM 2999 C CA . PRO A 1 400 ? -0.509 15.169 -4.442 1.00 90.44 400 PRO A CA 1
ATOM 3000 C C . PRO A 1 400 ? -0.643 13.776 -3.810 1.00 90.44 400 PRO A C 1
ATOM 3002 O O . PRO A 1 400 ? -1.316 13.640 -2.796 1.00 90.44 400 PRO A O 1
ATOM 3005 N N . ASP A 1 401 ? 0.034 12.765 -4.356 1.00 86.06 401 ASP A N 1
ATOM 3006 C CA . ASP A 1 401 ? 0.101 11.398 -3.828 1.00 86.06 401 ASP A CA 1
ATOM 3007 C C . ASP A 1 401 ? 0.708 11.370 -2.418 1.00 86.06 401 ASP A C 1
ATOM 3009 O O . ASP A 1 401 ? 0.069 10.945 -1.455 1.00 86.06 401 ASP A O 1
ATOM 3013 N N . LYS A 1 402 ? 1.913 11.927 -2.267 1.00 88.88 402 LYS A N 1
ATOM 3014 C CA . LYS A 1 402 ? 2.622 11.949 -0.982 1.00 88.88 402 LYS A CA 1
ATOM 3015 C C . LYS A 1 402 ? 1.922 12.823 0.050 1.00 88.88 402 LYS A C 1
ATOM 3017 O O . LYS A 1 402 ? 1.933 12.511 1.239 1.00 88.88 402 LYS A O 1
ATOM 3022 N N . VAL A 1 403 ? 1.347 13.946 -0.384 1.00 93.94 403 VAL A N 1
ATOM 3023 C CA . VAL A 1 403 ? 0.608 14.840 0.515 1.00 93.94 403 VAL A CA 1
ATOM 3024 C C . VAL A 1 403 ? -0.679 14.175 0.994 1.00 93.94 403 VAL A C 1
ATOM 3026 O O . VAL A 1 403 ? -0.985 14.262 2.184 1.00 93.94 403 VAL A O 1
ATOM 3029 N N . ALA A 1 404 ? -1.393 13.466 0.116 1.00 93.25 404 ALA A N 1
ATOM 3030 C CA . ALA A 1 404 ? -2.577 12.710 0.496 1.00 93.25 404 ALA A CA 1
ATOM 3031 C C . ALA A 1 404 ? -2.251 11.664 1.570 1.00 93.25 404 ALA A C 1
ATOM 3033 O O . ALA A 1 404 ? -2.944 11.621 2.589 1.00 93.25 404 ALA A O 1
ATOM 3034 N N . GLU A 1 405 ? -1.177 10.888 1.396 1.00 90.69 405 GLU A N 1
ATOM 3035 C CA . GLU A 1 405 ? -0.702 9.922 2.396 1.00 90.69 405 GLU A CA 1
ATOM 3036 C C . GLU A 1 405 ? -0.322 10.597 3.722 1.00 90.69 405 GLU A C 1
ATOM 3038 O O . GLU A 1 405 ? -0.764 10.176 4.795 1.00 90.69 405 GLU A O 1
ATOM 3043 N N . ALA A 1 406 ? 0.425 11.702 3.664 1.00 94.31 406 ALA A N 1
ATOM 3044 C CA . ALA A 1 406 ? 0.801 12.453 4.857 1.00 94.31 406 ALA A CA 1
ATOM 3045 C C . ALA A 1 406 ? -0.425 13.006 5.608 1.00 94.31 406 ALA A C 1
ATOM 3047 O O . ALA A 1 406 ? -0.451 12.997 6.839 1.00 94.31 406 ALA A O 1
ATOM 3048 N N . TYR A 1 407 ? -1.471 13.451 4.903 1.00 96.88 407 TYR A N 1
ATOM 3049 C CA . TYR A 1 407 ? -2.725 13.880 5.526 1.00 96.88 407 TYR A CA 1
ATOM 3050 C C . TYR A 1 407 ? -3.480 12.740 6.206 1.00 96.88 407 TYR A C 1
ATOM 3052 O O . TYR A 1 407 ? -4.085 12.979 7.254 1.00 96.88 407 TYR A O 1
ATOM 3060 N N . ILE A 1 408 ? -3.405 11.509 5.692 1.00 94.62 408 ILE A N 1
ATOM 3061 C CA . ILE A 1 408 ? -3.961 10.335 6.380 1.00 94.62 408 ILE A CA 1
ATOM 3062 C C . ILE A 1 408 ? -3.248 10.142 7.721 1.00 94.62 408 ILE A C 1
ATOM 3064 O O . ILE A 1 408 ? -3.912 10.029 8.754 1.00 94.62 408 ILE A O 1
ATOM 3068 N N . GLU A 1 409 ? -1.914 10.188 7.745 1.00 94.25 409 GLU A N 1
ATOM 3069 C CA . GLU A 1 409 ? -1.154 10.048 8.992 1.00 94.25 409 GLU A CA 1
ATOM 3070 C C . GLU A 1 409 ? -1.444 11.196 9.974 1.00 94.25 409 GLU A C 1
ATOM 3072 O O . GLU A 1 409 ? -1.794 10.957 11.133 1.00 94.25 409 GLU A O 1
ATOM 3077 N N . VAL A 1 410 ? -1.395 12.446 9.506 1.00 97.81 410 VAL A N 1
ATOM 3078 C CA . VAL A 1 410 ? -1.702 13.637 10.315 1.00 97.81 410 VAL A CA 1
ATOM 3079 C C . VAL A 1 410 ? -3.125 13.579 10.876 1.00 97.81 410 VAL A C 1
ATOM 3081 O O . VAL A 1 410 ? -3.332 13.924 12.041 1.00 97.81 410 VAL A O 1
ATOM 3084 N N . SER A 1 411 ? -4.105 13.112 10.097 1.00 97.06 411 SER A N 1
ATOM 3085 C CA . SER A 1 411 ? -5.485 12.964 10.572 1.00 97.06 411 SER A CA 1
ATOM 3086 C C . SER A 1 411 ? -5.588 11.992 11.750 1.00 97.06 411 SER A C 1
ATOM 3088 O O . SER A 1 411 ? -6.274 12.282 12.730 1.00 97.06 411 SER A O 1
ATOM 3090 N N . SER A 1 412 ? -4.834 10.888 11.717 1.00 95.25 412 SER A N 1
ATOM 3091 C CA . SER A 1 412 ? -4.790 9.921 12.815 1.00 95.25 412 SER A CA 1
ATOM 3092 C C . SER A 1 412 ? -4.143 10.506 14.072 1.00 95.25 412 SER A C 1
ATOM 3094 O O . SER A 1 412 ? -4.515 10.136 15.185 1.00 95.25 412 SER A O 1
ATOM 3096 N N . LEU A 1 413 ? -3.180 11.418 13.917 1.00 96.38 413 LEU A N 1
ATOM 3097 C CA . LEU A 1 413 ? -2.572 12.137 15.037 1.00 96.38 413 LEU A CA 1
ATOM 3098 C C . LEU A 1 413 ? -3.534 13.187 15.621 1.00 96.38 413 LEU A C 1
ATOM 3100 O O . LEU A 1 413 ? -3.589 13.334 16.841 1.00 96.38 413 LEU A O 1
ATOM 3104 N N . TYR A 1 414 ? -4.328 13.872 14.787 1.00 97.06 414 TYR A N 1
ATOM 3105 C CA . TYR A 1 414 ? -5.392 14.767 15.260 1.00 97.06 414 TYR A CA 1
ATOM 3106 C C . TYR A 1 414 ? -6.508 14.015 15.996 1.00 97.06 414 TYR A C 1
ATOM 3108 O O . TYR A 1 414 ? -6.972 14.502 17.027 1.00 97.06 414 TYR A O 1
ATOM 3116 N N . GLU A 1 415 ? -6.886 12.815 15.544 1.00 93.69 415 GLU A N 1
ATOM 3117 C CA . GLU A 1 415 ? -7.813 11.943 16.281 1.00 93.69 415 GLU A CA 1
ATOM 3118 C C . GLU A 1 415 ? -7.298 11.644 17.695 1.00 93.69 415 GLU A C 1
ATOM 3120 O O . GLU A 1 415 ? -8.053 11.782 18.652 1.00 93.69 415 GLU A O 1
ATOM 3125 N N . MET A 1 416 ? -6.014 11.297 17.856 1.00 92.50 416 MET A N 1
ATOM 3126 C CA . MET A 1 416 ? -5.444 10.986 19.178 1.00 92.50 416 MET A CA 1
ATOM 3127 C C . MET A 1 416 ? -5.490 12.162 20.161 1.00 92.50 416 MET A C 1
ATOM 3129 O O . MET A 1 416 ? -5.487 11.947 21.370 1.00 92.50 416 MET A O 1
ATOM 3133 N N . VAL A 1 417 ? -5.537 13.401 19.665 1.00 95.06 417 VAL A N 1
ATOM 3134 C CA . VAL A 1 417 ? -5.697 14.608 20.495 1.00 95.06 417 VAL A CA 1
ATOM 3135 C C . VAL A 1 417 ? -7.134 15.146 20.493 1.00 95.06 417 VAL A C 1
ATOM 3137 O O . VAL A 1 417 ? -7.348 16.299 20.875 1.00 95.06 417 VAL A O 1
ATOM 3140 N N . ASN A 1 418 ? -8.104 14.312 20.093 1.00 93.38 418 ASN A N 1
ATOM 3141 C CA . ASN A 1 418 ? -9.546 14.580 20.041 1.00 93.38 418 ASN A CA 1
ATOM 3142 C C . ASN A 1 418 ? -9.956 15.761 19.138 1.00 93.38 418 ASN A C 1
ATOM 3144 O O . ASN A 1 418 ? -10.979 16.402 19.361 1.00 93.38 418 ASN A O 1
ATOM 3148 N N . GLU A 1 419 ? -9.175 16.056 18.097 1.00 96.19 419 GLU A N 1
ATOM 3149 C CA . GLU A 1 419 ? -9.475 17.084 17.088 1.00 96.19 419 GLU A CA 1
ATOM 3150 C C . GLU A 1 419 ? -10.161 16.449 15.864 1.00 96.19 419 GLU A C 1
ATOM 3152 O O . GLU A 1 419 ? -9.632 16.455 14.748 1.00 96.19 419 GLU A O 1
ATOM 3157 N N . PHE A 1 420 ? -11.340 15.855 16.078 1.00 95.69 420 PHE A N 1
ATOM 3158 C CA . PHE A 1 420 ? -12.026 15.042 15.064 1.00 95.69 420 PHE A CA 1
ATOM 3159 C C . PHE A 1 420 ? -12.410 15.829 13.805 1.00 95.69 420 PHE A C 1
ATOM 3161 O O . PHE A 1 420 ? -12.243 15.319 12.701 1.00 95.69 420 PHE A O 1
ATOM 3168 N N . ASP A 1 421 ? -12.856 17.082 13.933 1.00 96.25 421 ASP A N 1
ATOM 3169 C CA . ASP A 1 421 ? -13.231 17.893 12.767 1.00 96.25 421 ASP A CA 1
ATOM 3170 C C . ASP A 1 421 ? -12.019 18.204 11.870 1.00 96.25 421 ASP A C 1
ATOM 3172 O O . ASP A 1 421 ? -12.126 18.150 10.641 1.00 96.25 421 ASP A O 1
ATOM 3176 N N . LYS A 1 422 ? -10.837 18.454 12.460 1.00 96.75 422 LYS A N 1
ATOM 3177 C CA . LYS A 1 422 ? -9.588 18.610 11.693 1.00 96.75 422 LYS A CA 1
ATOM 3178 C C . LYS A 1 422 ? -9.195 17.300 11.014 1.00 96.75 422 LYS A C 1
ATOM 3180 O O . LYS A 1 422 ? -8.838 17.322 9.838 1.00 96.75 422 LYS A O 1
ATOM 3185 N N . ALA A 1 423 ? -9.296 16.172 11.720 1.00 97.50 423 ALA A N 1
ATOM 3186 C CA . ALA A 1 423 ? -9.005 14.856 11.154 1.00 97.50 423 ALA A CA 1
ATOM 3187 C C . ALA A 1 423 ? -9.908 14.539 9.947 1.00 97.50 423 ALA A C 1
ATOM 3189 O O . ALA A 1 423 ? -9.405 14.198 8.878 1.00 97.50 423 ALA A O 1
ATOM 3190 N N . ILE A 1 424 ? -11.225 14.734 10.082 1.00 97.94 424 ILE A N 1
ATOM 3191 C CA . ILE A 1 424 ? -12.201 14.531 9.000 1.00 97.94 424 ILE A CA 1
ATOM 3192 C C . ILE A 1 424 ? -11.910 15.468 7.821 1.00 97.94 424 ILE A C 1
ATOM 3194 O O . ILE A 1 424 ? -11.930 15.027 6.674 1.00 97.94 424 ILE A O 1
ATOM 3198 N N . SER A 1 425 ? -11.619 16.746 8.083 1.00 97.69 425 SER A N 1
ATOM 3199 C CA . SER A 1 425 ? -11.299 17.725 7.036 1.00 97.69 425 SER A CA 1
ATOM 3200 C C . SER A 1 425 ? -10.072 17.311 6.215 1.00 97.69 425 SER A C 1
ATOM 3202 O O . SER A 1 425 ? -10.118 17.305 4.984 1.00 97.69 425 SER A O 1
ATOM 3204 N N . LEU A 1 426 ? -8.997 16.881 6.884 1.00 98.00 426 LEU A N 1
ATOM 3205 C CA . LEU A 1 426 ? -7.784 16.403 6.217 1.00 98.00 426 LEU A CA 1
ATOM 3206 C C . LEU A 1 426 ? -8.018 15.117 5.423 1.00 98.00 426 LEU A C 1
ATOM 3208 O O . LEU A 1 426 ? -7.509 14.998 4.312 1.00 98.00 426 LEU A O 1
ATOM 3212 N N . LEU A 1 427 ? -8.819 14.183 5.941 1.00 97.75 427 LEU A N 1
ATOM 3213 C CA . LEU A 1 427 ? -9.177 12.970 5.204 1.00 97.75 427 LEU A CA 1
ATOM 3214 C C . LEU A 1 427 ? -10.019 13.283 3.962 1.00 97.75 427 LEU A C 1
ATOM 3216 O O . LEU A 1 427 ? -9.738 12.739 2.900 1.00 97.75 427 LEU A O 1
ATOM 3220 N N . LYS A 1 428 ? -10.997 14.197 4.045 1.00 97.38 428 LYS A N 1
ATOM 3221 C CA . LYS A 1 428 ? -11.768 14.648 2.869 1.00 97.38 428 LYS A CA 1
ATOM 3222 C C . LYS A 1 428 ? -10.860 15.306 1.823 1.00 97.38 428 LYS A C 1
ATOM 3224 O O . LYS A 1 428 ? -11.026 15.072 0.628 1.00 97.38 428 LYS A O 1
ATOM 3229 N N . ARG A 1 429 ? -9.877 16.096 2.269 1.00 96.25 429 ARG A N 1
ATOM 3230 C CA . ARG A 1 429 ? -8.869 16.724 1.400 1.00 96.25 429 ARG A CA 1
ATOM 3231 C C . ARG A 1 429 ? -7.964 15.682 0.734 1.00 96.25 429 ARG A C 1
ATOM 3233 O O . ARG A 1 429 ? -7.734 15.779 -0.465 1.00 96.25 429 ARG A O 1
ATOM 3240 N N . SER A 1 430 ? -7.522 14.673 1.489 1.00 95.62 430 SER A N 1
ATOM 3241 C CA . SER A 1 430 ? -6.756 13.523 0.987 1.00 95.62 430 SER A CA 1
ATOM 3242 C C . SER A 1 430 ? -7.549 12.728 -0.056 1.00 95.62 430 SER A C 1
ATOM 3244 O O . SER A 1 430 ? -7.056 12.520 -1.161 1.00 95.62 430 SER A O 1
ATOM 3246 N N . LEU A 1 431 ? -8.814 12.388 0.225 1.00 95.00 431 LEU A N 1
ATOM 3247 C CA . LEU A 1 431 ? -9.683 11.667 -0.711 1.00 95.00 431 LEU A CA 1
ATOM 3248 C C . LEU A 1 431 ? -9.820 12.407 -2.050 1.00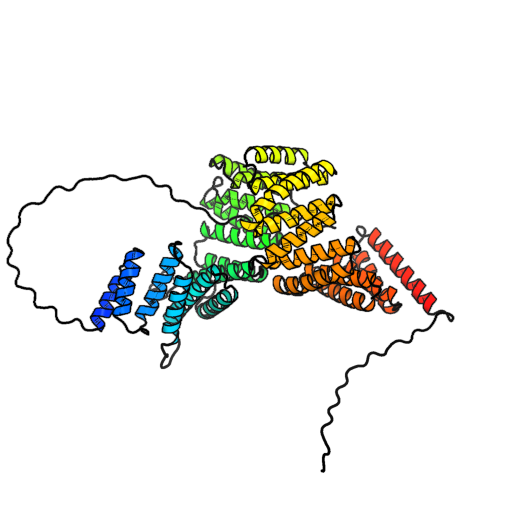 95.00 431 LEU A C 1
ATOM 3250 O O . LEU A 1 431 ? -9.579 11.819 -3.097 1.00 95.00 431 LEU A O 1
ATOM 3254 N N . GLY A 1 432 ? -10.090 13.718 -2.024 1.00 94.00 432 GLY A N 1
ATOM 3255 C CA . GLY A 1 432 ? -10.214 14.518 -3.249 1.00 94.00 432 GLY A CA 1
ATOM 3256 C C . GLY A 1 432 ? -8.913 14.683 -4.053 1.00 94.00 432 GLY A C 1
ATOM 3257 O O . GLY A 1 432 ? -8.960 15.069 -5.224 1.00 94.00 432 GLY A O 1
ATOM 3258 N N . MET A 1 433 ? -7.744 14.425 -3.452 1.00 93.06 433 MET A N 1
ATOM 3259 C CA . MET A 1 433 ? -6.482 14.293 -4.191 1.00 93.06 433 MET A CA 1
ATOM 3260 C C . MET A 1 433 ? -6.363 12.910 -4.824 1.00 93.06 433 MET A C 1
ATOM 3262 O O . MET A 1 433 ? -6.050 12.822 -6.008 1.00 93.06 433 MET A O 1
ATOM 3266 N N . LEU A 1 434 ? -6.631 11.856 -4.047 1.00 90.00 434 LEU A N 1
ATOM 3267 C CA . LEU A 1 434 ? -6.507 10.462 -4.477 1.00 90.00 434 LEU A CA 1
ATOM 3268 C C . LEU A 1 434 ? -7.431 10.134 -5.653 1.00 90.00 434 LEU A C 1
ATOM 3270 O O . LEU A 1 434 ? -6.968 9.521 -6.605 1.00 90.00 434 LEU A O 1
ATOM 3274 N N . GLU A 1 435 ? -8.659 10.663 -5.669 1.00 88.69 435 GLU A N 1
ATOM 3275 C CA . GLU A 1 435 ? -9.617 10.505 -6.783 1.00 88.69 435 GLU A CA 1
ATOM 3276 C C . GLU A 1 435 ? -9.087 11.024 -8.136 1.00 88.69 435 GLU A C 1
ATOM 3278 O O . GLU A 1 435 ? -9.616 10.699 -9.200 1.00 88.69 435 GLU A O 1
ATOM 3283 N N . ARG A 1 436 ? -8.037 11.856 -8.122 1.00 86.69 436 ARG A N 1
ATOM 3284 C CA . ARG A 1 436 ? -7.375 12.384 -9.327 1.00 86.69 436 ARG A CA 1
ATOM 3285 C C . ARG A 1 436 ? -6.113 11.606 -9.702 1.00 86.69 436 ARG A C 1
ATOM 3287 O O . ARG A 1 436 ? -5.458 11.967 -10.679 1.00 86.69 436 ARG A O 1
ATOM 3294 N N . ILE A 1 437 ? -5.761 10.574 -8.937 1.00 83.12 437 ILE A N 1
ATOM 3295 C CA . ILE A 1 437 ? -4.543 9.776 -9.077 1.00 83.12 437 ILE A CA 1
ATOM 3296 C C . ILE A 1 437 ? -4.957 8.315 -9.283 1.00 83.12 437 ILE A C 1
ATOM 3298 O O . ILE A 1 437 ? -5.110 7.569 -8.314 1.00 83.12 437 ILE A O 1
ATOM 3302 N N . PRO A 1 438 ? -5.096 7.854 -10.538 1.00 73.69 438 PRO A N 1
ATOM 3303 C CA . PRO A 1 438 ? -5.514 6.479 -10.814 1.00 73.69 438 PRO A CA 1
ATOM 3304 C C . PRO A 1 438 ? -4.622 5.415 -10.150 1.00 73.69 438 PRO A C 1
ATOM 3306 O O . PRO A 1 438 ? -5.082 4.322 -9.845 1.00 73.69 438 PRO A O 1
ATOM 3309 N N . GLN A 1 439 ? -3.352 5.744 -9.890 1.00 70.88 439 GLN A N 1
ATOM 3310 C CA . GLN A 1 439 ? -2.367 4.859 -9.271 1.00 70.88 439 GLN A CA 1
ATOM 3311 C C . GLN A 1 439 ? -2.600 4.622 -7.762 1.00 70.88 439 GLN A C 1
ATOM 3313 O O . GLN A 1 439 ? -1.975 3.751 -7.154 1.00 70.88 439 GLN A O 1
ATOM 3318 N N . ALA A 1 440 ? -3.468 5.420 -7.133 1.00 75.69 440 ALA A N 1
ATOM 3319 C CA . ALA A 1 440 ? -3.666 5.448 -5.687 1.00 75.69 440 ALA A CA 1
ATOM 3320 C C . ALA A 1 440 ? -5.080 5.019 -5.248 1.00 75.69 440 ALA A C 1
ATOM 3322 O O . ALA A 1 440 ? -5.422 5.149 -4.074 1.00 75.69 440 ALA A O 1
ATOM 3323 N N . GLN A 1 441 ? -5.868 4.426 -6.153 1.00 74.00 441 GLN A N 1
ATOM 3324 C CA . GLN A 1 441 ? -7.270 4.036 -5.913 1.00 74.00 441 GLN A CA 1
ATOM 3325 C C . GLN A 1 441 ? -7.466 3.117 -4.694 1.00 74.00 441 GLN A C 1
ATOM 3327 O O . GLN A 1 441 ? -8.429 3.254 -3.945 1.00 74.00 441 GLN A O 1
ATOM 3332 N N . HIS A 1 442 ? -6.500 2.239 -4.417 1.00 75.31 442 HIS A N 1
ATOM 3333 C CA . HIS A 1 442 ? -6.493 1.373 -3.229 1.00 75.31 442 HIS A CA 1
ATOM 3334 C C . HIS A 1 442 ? -6.533 2.127 -1.884 1.00 75.31 442 HIS A C 1
ATOM 3336 O O . HIS A 1 442 ? -6.933 1.558 -0.863 1.00 75.31 442 HIS A O 1
ATOM 3342 N N . LEU A 1 443 ? -6.096 3.390 -1.847 1.00 83.31 443 LEU A N 1
ATOM 3343 C CA . LEU A 1 443 ? -6.163 4.219 -0.644 1.00 83.31 443 LEU A CA 1
ATOM 3344 C C . LEU A 1 443 ? -7.543 4.855 -0.474 1.00 83.31 443 LEU A C 1
ATOM 3346 O O . LEU A 1 443 ? -7.965 5.052 0.662 1.00 83.31 443 LEU A O 1
ATOM 3350 N N . GLU A 1 444 ? -8.270 5.121 -1.561 1.00 88.88 444 GLU A N 1
ATOM 3351 C CA . GLU A 1 444 ? -9.559 5.821 -1.519 1.00 88.88 444 GLU A CA 1
ATOM 3352 C C . GLU A 1 444 ? -10.568 5.103 -0.619 1.00 88.88 444 GLU A C 1
ATOM 3354 O O . GLU A 1 444 ? -11.145 5.726 0.271 1.00 88.88 444 GLU A O 1
ATOM 3359 N N . GLY A 1 445 ? -10.715 3.781 -0.774 1.00 88.75 445 GLY A N 1
ATOM 3360 C CA . GLY A 1 445 ? -11.618 2.986 0.064 1.00 88.75 445 GLY A CA 1
ATOM 3361 C C . GLY A 1 445 ? -11.248 3.043 1.550 1.00 88.75 445 GLY A C 1
ATOM 3362 O O . GLY A 1 445 ? -12.117 3.204 2.405 1.00 88.75 445 GLY A O 1
ATOM 3363 N N . ASN A 1 446 ? -9.951 2.995 1.874 1.00 89.44 446 ASN A N 1
ATOM 3364 C CA . ASN A 1 446 ? -9.464 3.122 3.252 1.00 89.44 446 ASN A CA 1
ATOM 3365 C C . ASN A 1 446 ? -9.750 4.513 3.839 1.00 89.44 446 ASN A C 1
ATOM 3367 O O . ASN A 1 446 ? -10.188 4.623 4.986 1.00 89.44 446 ASN A O 1
ATOM 3371 N N . VAL A 1 447 ? -9.534 5.574 3.059 1.00 94.50 447 VAL A N 1
ATOM 3372 C CA . VAL A 1 447 ? -9.796 6.956 3.481 1.00 94.50 447 VAL A CA 1
ATOM 3373 C C . VAL A 1 447 ? -11.292 7.196 3.667 1.00 94.50 447 VAL A C 1
ATOM 3375 O O . VAL A 1 447 ? -11.691 7.723 4.707 1.00 94.50 447 VAL A O 1
ATOM 3378 N N . ALA A 1 448 ? -12.128 6.757 2.725 1.00 96.38 448 ALA A N 1
ATOM 3379 C CA . ALA A 1 448 ? -13.583 6.846 2.820 1.00 96.38 448 ALA A CA 1
ATOM 3380 C C . ALA A 1 448 ? -14.111 6.094 4.054 1.00 96.38 448 ALA A C 1
ATOM 3382 O O . ALA A 1 448 ? -14.856 6.666 4.853 1.00 96.38 448 ALA A O 1
ATOM 3383 N N . ALA A 1 449 ? -13.623 4.873 4.308 1.00 95.50 449 ALA A N 1
ATOM 3384 C CA . ALA A 1 449 ? -13.961 4.112 5.510 1.00 95.50 449 ALA A CA 1
ATOM 3385 C C . ALA A 1 449 ? -13.587 4.862 6.798 1.00 95.50 449 ALA A C 1
ATOM 3387 O O . ALA A 1 449 ? -14.355 4.881 7.763 1.00 95.50 449 ALA A O 1
ATOM 3388 N N . ARG A 1 450 ? -12.415 5.511 6.815 1.00 96.00 450 ARG A N 1
ATOM 3389 C CA . ARG A 1 450 ? -11.935 6.298 7.958 1.00 96.00 450 ARG A CA 1
ATOM 3390 C C . ARG A 1 450 ? -12.808 7.523 8.219 1.00 96.00 450 ARG A C 1
ATOM 3392 O O . ARG A 1 450 ? -13.121 7.795 9.378 1.00 96.00 450 ARG A O 1
ATOM 3399 N N . ILE A 1 451 ? -13.210 8.236 7.163 1.00 97.94 451 ILE A N 1
ATOM 3400 C CA . ILE A 1 451 ? -14.146 9.368 7.244 1.00 97.94 451 ILE A CA 1
ATOM 3401 C C . ILE A 1 451 ? -15.482 8.885 7.806 1.00 97.94 451 ILE A C 1
ATOM 3403 O O . ILE A 1 451 ? -15.963 9.452 8.784 1.00 97.94 451 ILE A O 1
ATOM 3407 N N . GLY A 1 452 ? -16.042 7.814 7.236 1.00 97.12 452 GLY A N 1
ATOM 3408 C CA . GLY A 1 452 ? -17.300 7.224 7.687 1.00 97.12 452 GLY A CA 1
ATOM 3409 C C . GLY A 1 452 ? -17.265 6.829 9.164 1.00 97.12 452 GLY A C 1
ATOM 3410 O O . GLY A 1 452 ? -18.153 7.201 9.926 1.00 97.12 452 GLY A O 1
ATOM 3411 N N . TRP A 1 453 ? -16.196 6.163 9.609 1.00 96.25 453 TRP A N 1
ATOM 3412 C CA . TRP A 1 453 ? -16.023 5.798 11.018 1.00 96.25 453 TRP A CA 1
ATOM 3413 C C . TRP A 1 453 ? -15.927 7.020 11.950 1.00 96.25 453 TRP A C 1
ATOM 3415 O O . TRP A 1 453 ? -16.567 7.036 12.998 1.00 96.25 453 TRP A O 1
ATOM 3425 N N . LEU A 1 454 ? -15.173 8.063 11.579 1.00 96.31 454 LEU A N 1
ATOM 3426 C CA . LEU A 1 454 ? -15.075 9.291 12.385 1.00 96.31 454 LEU A CA 1
ATOM 3427 C C . LEU A 1 454 ? -16.402 10.064 12.443 1.00 96.31 454 LEU A C 1
ATOM 3429 O O . LEU A 1 454 ? -16.739 10.645 13.475 1.00 96.31 454 LEU A O 1
ATOM 3433 N N . LEU A 1 455 ? -17.163 10.077 11.347 1.00 97.75 455 LEU A N 1
ATOM 3434 C CA . LEU A 1 455 ? -18.497 10.675 11.313 1.00 97.75 455 LEU A CA 1
ATOM 3435 C C . LEU A 1 455 ? -19.461 9.914 12.227 1.00 97.75 455 LEU A C 1
ATOM 3437 O O . LEU A 1 455 ? -20.168 10.549 13.004 1.00 97.75 455 LEU A O 1
ATOM 3441 N N . LEU A 1 456 ? -19.427 8.578 12.205 1.00 94.88 456 LEU A N 1
ATOM 3442 C CA . LEU A 1 456 ? -20.206 7.744 13.121 1.00 94.88 456 LEU A CA 1
ATOM 3443 C C . LEU A 1 456 ? -19.825 8.021 14.584 1.00 94.88 456 LEU A C 1
ATOM 3445 O O . LEU A 1 456 ? -20.688 8.336 15.394 1.00 94.88 456 LEU A O 1
ATOM 3449 N N . LEU A 1 457 ? -18.525 8.034 14.902 1.00 94.31 457 LEU A N 1
ATOM 3450 C CA . LEU A 1 457 ? -18.021 8.333 16.250 1.00 94.31 457 LEU A CA 1
ATOM 3451 C C . LEU A 1 457 ? -18.468 9.711 16.769 1.00 94.31 457 LEU A C 1
ATOM 3453 O O . LEU A 1 457 ? -18.657 9.895 17.969 1.00 94.31 457 LEU A O 1
ATOM 3457 N N . THR A 1 458 ? -18.625 10.685 15.873 1.00 95.19 458 THR A N 1
ATOM 3458 C CA . THR A 1 458 ? -19.066 12.049 16.208 1.00 95.19 458 THR A CA 1
ATOM 3459 C C . THR A 1 458 ? -20.584 12.241 16.101 1.00 95.19 458 THR A C 1
ATOM 3461 O O . THR A 1 458 ? -21.063 13.370 16.207 1.00 95.19 458 THR A O 1
ATOM 3464 N N . GLY A 1 459 ? -21.352 11.161 15.913 1.00 94.12 459 GLY A N 1
ATOM 3465 C CA . GLY A 1 459 ? -22.818 11.168 15.853 1.00 94.12 459 GLY A CA 1
ATOM 3466 C C . GLY A 1 459 ? -23.408 11.695 14.539 1.00 94.12 459 GLY A C 1
ATOM 3467 O O . GLY A 1 459 ? -24.619 11.883 14.433 1.00 94.12 459 GLY A O 1
ATOM 3468 N N . LYS A 1 460 ? -22.586 11.931 13.510 1.00 97.31 460 LYS A N 1
ATOM 3469 C CA . LYS A 1 460 ? -23.005 12.395 12.174 1.00 97.31 460 LYS A CA 1
ATOM 3470 C C . LYS A 1 460 ? -23.382 11.201 11.284 1.00 97.31 460 LYS A C 1
ATOM 3472 O O . LYS A 1 460 ? -22.863 11.037 10.181 1.00 97.31 460 LYS A O 1
ATOM 3477 N N . VAL A 1 461 ? -24.288 10.351 11.771 1.00 96.44 461 VAL A N 1
ATOM 3478 C CA . VAL A 1 461 ? -24.619 9.033 11.185 1.00 96.44 461 VAL A CA 1
ATOM 3479 C C . VAL A 1 461 ? -25.056 9.124 9.723 1.00 96.44 461 VAL A C 1
ATOM 3481 O O . VAL A 1 461 ? -24.552 8.390 8.876 1.00 96.44 461 VAL A O 1
ATOM 3484 N N . SER A 1 462 ? -25.947 10.064 9.399 1.00 95.69 462 SER A N 1
ATOM 3485 C CA . SER A 1 462 ? -26.454 10.241 8.032 1.00 95.69 462 SER A CA 1
ATOM 3486 C C . SER A 1 462 ? -25.363 10.642 7.035 1.00 95.69 462 SER A C 1
ATOM 3488 O O . SER A 1 462 ? -25.459 10.299 5.862 1.00 95.69 462 SER A O 1
ATOM 3490 N N . GLU A 1 463 ? -24.325 11.356 7.486 1.00 97.12 463 GLU A N 1
ATOM 3491 C CA . GLU A 1 463 ? -23.160 11.670 6.652 1.00 97.12 463 GLU A CA 1
ATOM 3492 C C . GLU A 1 463 ? -22.207 10.474 6.541 1.00 97.12 463 GLU A C 1
ATOM 3494 O O . GLU A 1 463 ? -21.531 10.341 5.528 1.00 97.12 463 GLU A O 1
ATOM 3499 N N . ALA A 1 464 ? -22.138 9.602 7.554 1.00 97.69 464 ALA A N 1
ATOM 3500 C CA . ALA A 1 464 ? -21.232 8.455 7.581 1.00 97.69 464 ALA A CA 1
ATOM 3501 C C . ALA A 1 464 ? -21.588 7.381 6.543 1.00 97.69 464 ALA A C 1
ATOM 3503 O O . ALA A 1 464 ? -20.695 6.859 5.877 1.00 97.69 464 ALA A O 1
ATOM 3504 N N . ILE A 1 465 ? -22.878 7.061 6.402 1.00 97.62 465 ILE A N 1
ATOM 3505 C CA . ILE A 1 465 ? -23.377 5.980 5.533 1.00 97.62 465 ILE A CA 1
ATOM 3506 C C . ILE A 1 465 ? -22.858 6.073 4.090 1.00 97.62 465 ILE A C 1
ATOM 3508 O O . ILE A 1 465 ? -22.249 5.096 3.658 1.00 97.62 465 ILE A O 1
ATOM 3512 N N . PRO A 1 466 ? -23.001 7.198 3.355 1.00 97.81 466 PRO A N 1
ATOM 3513 C CA . PRO A 1 466 ? -22.527 7.260 1.974 1.00 97.81 466 PRO A CA 1
ATOM 3514 C C . PRO A 1 466 ? -21.016 7.031 1.862 1.00 97.81 466 PRO A C 1
ATOM 3516 O O . PRO A 1 466 ? -20.586 6.354 0.939 1.00 97.81 466 PRO A O 1
ATOM 3519 N N . TYR A 1 467 ? -20.204 7.511 2.815 1.00 98.06 467 TYR A N 1
ATOM 3520 C CA . TYR A 1 467 ? -18.762 7.225 2.820 1.00 98.06 467 TYR A CA 1
ATOM 3521 C C . TYR A 1 467 ? -18.453 5.746 3.071 1.00 98.06 467 TYR A C 1
ATOM 3523 O O . TYR A 1 467 ? -17.492 5.218 2.521 1.00 98.06 467 TYR A O 1
ATOM 3531 N N . LEU A 1 468 ? -19.234 5.077 3.920 1.00 97.75 468 LEU A N 1
ATOM 3532 C CA . LEU A 1 468 ? -19.041 3.660 4.207 1.00 97.75 468 LEU A CA 1
ATOM 3533 C C . LEU A 1 468 ? -19.502 2.777 3.035 1.00 97.75 468 LEU A C 1
ATOM 3535 O O . LEU A 1 468 ? -18.790 1.846 2.679 1.00 97.75 468 LEU A O 1
ATOM 3539 N N . GLU A 1 469 ? -20.639 3.071 2.399 1.00 97.19 469 GLU A N 1
ATOM 3540 C CA . GLU A 1 469 ? -21.099 2.362 1.190 1.00 97.19 469 GLU A CA 1
ATOM 3541 C C . GLU A 1 469 ? -20.082 2.503 0.047 1.00 97.19 469 GLU A C 1
ATOM 3543 O O . GLU A 1 469 ? -19.664 1.514 -0.555 1.00 97.19 469 GLU A O 1
ATOM 3548 N N . ASP A 1 470 ? -19.607 3.727 -0.178 1.00 95.62 470 ASP A N 1
ATOM 3549 C CA . ASP A 1 470 ? -18.578 4.059 -1.162 1.00 95.62 470 ASP A CA 1
ATOM 3550 C C . ASP A 1 470 ? -17.243 3.335 -0.893 1.00 95.62 470 ASP A C 1
ATOM 3552 O O . ASP A 1 470 ? -16.597 2.813 -1.809 1.00 95.62 470 ASP A O 1
ATOM 3556 N N . ALA A 1 471 ? -16.860 3.230 0.384 1.00 95.69 471 ALA A N 1
ATOM 3557 C CA . ALA A 1 471 ? -15.677 2.498 0.813 1.00 95.69 471 ALA A CA 1
ATOM 3558 C C . ALA A 1 471 ? -15.780 0.989 0.558 1.00 95.69 471 ALA A C 1
ATOM 3560 O O . ALA A 1 471 ? -14.782 0.386 0.163 1.00 95.69 471 ALA A O 1
ATOM 3561 N N . VAL A 1 472 ? -16.955 0.376 0.765 1.00 95.69 472 VAL A N 1
ATOM 3562 C CA . VAL A 1 472 ? -17.169 -1.056 0.492 1.00 95.69 472 VAL A CA 1
ATOM 3563 C C . VAL A 1 472 ? -16.863 -1.367 -0.969 1.00 95.69 472 VAL A C 1
ATOM 3565 O O . VAL A 1 472 ? -16.093 -2.289 -1.239 1.00 95.69 472 VAL A O 1
ATOM 3568 N N . GLU A 1 473 ? -17.429 -0.603 -1.902 1.00 93.25 473 GLU A N 1
ATOM 3569 C CA . GLU A 1 473 ? -17.256 -0.859 -3.335 1.00 93.25 473 GLU A CA 1
ATOM 3570 C C . GLU A 1 473 ? -15.795 -0.657 -3.766 1.00 93.25 473 GLU A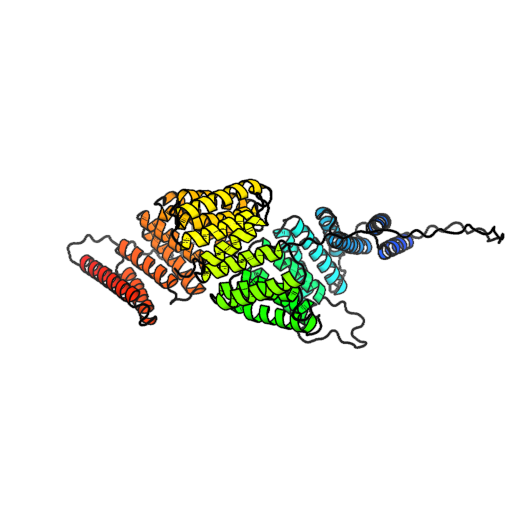 C 1
ATOM 3572 O O . GLU A 1 473 ? -15.189 -1.568 -4.331 1.00 93.25 473 GLU A O 1
ATOM 3577 N N . ARG A 1 474 ? -15.153 0.447 -3.358 1.00 89.44 474 ARG A N 1
ATOM 3578 C CA . ARG A 1 474 ? -13.724 0.686 -3.654 1.00 89.44 474 ARG A CA 1
ATOM 3579 C C . ARG A 1 474 ? -12.798 -0.377 -3.067 1.00 89.44 474 ARG A C 1
ATOM 3581 O O . ARG A 1 474 ? -11.815 -0.770 -3.702 1.00 89.44 474 ARG A O 1
ATOM 3588 N N . MET A 1 475 ? -13.075 -0.840 -1.847 1.00 87.94 475 MET A N 1
ATOM 3589 C CA . MET A 1 475 ? -12.278 -1.894 -1.217 1.00 87.94 475 MET A CA 1
ATOM 3590 C C . MET A 1 475 ? -12.474 -3.247 -1.901 1.00 87.94 475 MET A C 1
ATOM 3592 O O . MET A 1 475 ? -11.492 -3.971 -2.058 1.00 87.94 475 MET A O 1
ATOM 3596 N N . LYS A 1 476 ? -13.697 -3.587 -2.331 1.00 89.31 476 LYS A N 1
ATOM 3597 C CA . LYS A 1 476 ? -13.957 -4.800 -3.122 1.00 89.31 476 LYS A CA 1
ATOM 3598 C C . LYS A 1 476 ? -13.191 -4.774 -4.439 1.00 89.31 476 LYS A C 1
ATOM 3600 O O . LYS A 1 476 ? -12.578 -5.780 -4.786 1.00 89.31 476 LYS A O 1
ATOM 3605 N N . ASP A 1 477 ? -13.184 -3.638 -5.126 1.00 82.50 477 ASP A N 1
ATOM 3606 C CA . ASP A 1 477 ? -12.482 -3.491 -6.402 1.00 82.50 477 ASP A CA 1
ATOM 3607 C C . ASP A 1 477 ? -10.958 -3.580 -6.237 1.00 82.50 477 ASP A C 1
ATOM 3609 O O . ASP A 1 477 ? -10.270 -4.172 -7.069 1.00 82.50 477 ASP A O 1
ATOM 3613 N N . SER A 1 478 ? -10.426 -3.039 -5.136 1.00 78.50 478 SER A N 1
ATOM 3614 C CA . SER A 1 478 ? -8.979 -2.989 -4.886 1.00 78.50 478 SER A CA 1
ATOM 3615 C C . SER A 1 478 ? -8.410 -4.283 -4.294 1.00 78.50 478 SER A C 1
ATOM 3617 O O . SER A 1 478 ? -7.330 -4.724 -4.690 1.00 78.50 478 SER A O 1
ATOM 3619 N N . PHE A 1 479 ? -9.115 -4.881 -3.329 1.00 78.75 479 PHE A N 1
ATOM 3620 C CA . PHE A 1 479 ? -8.619 -5.986 -2.494 1.00 78.75 479 PHE A CA 1
ATOM 3621 C C . PHE A 1 479 ? -9.468 -7.261 -2.594 1.00 78.75 479 PHE A C 1
ATOM 3623 O O . PHE A 1 479 ? -9.133 -8.285 -2.004 1.00 78.75 479 PHE A O 1
ATOM 3630 N N . GLY A 1 480 ? -10.584 -7.219 -3.319 1.00 83.38 480 GLY A N 1
ATOM 3631 C CA . GLY A 1 480 ? -11.536 -8.317 -3.407 1.00 83.38 480 GLY A CA 1
ATOM 3632 C C . GLY A 1 480 ? -12.577 -8.320 -2.277 1.00 83.38 480 GLY A C 1
ATOM 3633 O O . GLY A 1 480 ? -12.374 -7.767 -1.193 1.00 83.38 480 GLY A O 1
ATOM 3634 N N . PRO A 1 481 ? -13.720 -8.997 -2.487 1.00 90.06 481 PRO A N 1
ATOM 3635 C CA . PRO A 1 481 ? -14.865 -8.938 -1.575 1.00 90.06 481 PRO A CA 1
ATOM 3636 C C . PRO A 1 481 ? -14.663 -9.650 -0.237 1.00 90.06 481 PRO A C 1
ATOM 3638 O O . PRO A 1 481 ? -15.473 -9.482 0.669 1.00 90.06 481 PRO A O 1
ATOM 3641 N N . LYS A 1 482 ? -13.601 -10.449 -0.112 1.00 90.12 482 LYS A N 1
ATOM 3642 C CA . LYS A 1 482 ? -13.281 -11.220 1.094 1.00 90.12 482 LYS A CA 1
ATOM 3643 C C . LYS A 1 482 ? -12.173 -10.582 1.933 1.00 90.12 482 LYS A C 1
ATOM 3645 O O . LYS A 1 482 ? -11.752 -11.182 2.914 1.00 90.12 482 LYS A O 1
ATOM 3650 N N . HIS A 1 483 ? -11.690 -9.397 1.566 1.00 86.19 483 HIS A N 1
ATOM 3651 C CA . HIS A 1 483 ? -10.670 -8.696 2.338 1.00 86.19 483 HIS A CA 1
ATOM 3652 C C . HIS A 1 483 ? -11.225 -8.243 3.699 1.00 86.19 483 HIS A C 1
ATOM 3654 O O . HIS A 1 483 ? -12.321 -7.686 3.770 1.00 86.19 483 HIS A O 1
ATOM 3660 N N . TYR A 1 484 ? -10.463 -8.423 4.785 1.00 87.19 484 TYR A N 1
ATOM 3661 C CA . TYR A 1 484 ? -10.922 -8.125 6.153 1.00 87.19 484 TYR A CA 1
ATOM 3662 C C . TYR A 1 484 ? -11.394 -6.668 6.330 1.00 87.19 484 TYR A C 1
ATOM 3664 O O . TYR A 1 484 ? -12.324 -6.400 7.090 1.00 87.19 484 TYR A O 1
ATOM 3672 N N . GLY A 1 485 ? -10.797 -5.726 5.587 1.00 90.06 485 GLY A N 1
ATOM 3673 C CA . GLY A 1 485 ? -11.212 -4.320 5.562 1.00 90.06 485 GLY A CA 1
ATOM 3674 C C . GLY A 1 485 ? -12.666 -4.129 5.117 1.00 90.06 485 GLY A C 1
ATOM 3675 O O . GLY A 1 485 ? -13.381 -3.340 5.726 1.00 90.06 485 GLY A O 1
ATOM 3676 N N . VAL A 1 486 ? -13.144 -4.917 4.145 1.00 94.56 486 VAL A N 1
ATOM 3677 C CA . VAL A 1 486 ? -14.554 -4.901 3.711 1.00 94.56 486 VAL A CA 1
ATOM 3678 C C . VAL A 1 486 ? -15.468 -5.321 4.866 1.00 94.56 486 VAL A C 1
ATOM 3680 O O . VAL A 1 486 ? -16.493 -4.686 5.111 1.00 94.56 486 VAL A O 1
ATOM 3683 N N . GLY A 1 487 ? -15.063 -6.338 5.634 1.00 95.81 487 GLY A N 1
ATOM 3684 C CA . GLY A 1 487 ? -15.785 -6.778 6.829 1.00 95.81 487 GLY A CA 1
ATOM 3685 C C . GLY A 1 487 ? -15.897 -5.678 7.888 1.00 95.81 487 GLY A C 1
ATOM 3686 O O . GLY A 1 487 ? -16.974 -5.461 8.441 1.00 95.81 487 GLY A O 1
ATOM 3687 N N . TYR A 1 488 ? -14.816 -4.931 8.129 1.00 95.19 488 TYR A N 1
ATOM 3688 C CA . TYR A 1 488 ? -14.824 -3.783 9.044 1.00 95.19 488 TYR A CA 1
ATOM 3689 C C . TYR A 1 488 ? -15.809 -2.692 8.611 1.00 95.19 488 TYR A C 1
ATOM 3691 O O . TYR A 1 488 ? -16.541 -2.154 9.443 1.00 95.19 488 TYR A O 1
ATOM 3699 N N . VAL A 1 489 ? -15.850 -2.368 7.316 1.00 97.06 489 VAL A N 1
ATOM 3700 C CA . VAL A 1 489 ? -16.770 -1.348 6.797 1.00 97.06 489 VAL A CA 1
ATOM 3701 C C . VAL A 1 489 ? -18.224 -1.811 6.905 1.00 97.06 489 VAL A C 1
ATOM 3703 O O . VAL A 1 489 ? -19.065 -1.031 7.349 1.00 97.06 489 VAL A O 1
ATOM 3706 N N . TYR A 1 490 ? -18.525 -3.082 6.616 1.00 98.44 490 TYR A N 1
ATOM 3707 C CA . TYR A 1 490 ? -19.860 -3.638 6.860 1.00 98.44 490 TYR A CA 1
ATOM 3708 C C . TYR A 1 490 ? -20.256 -3.595 8.338 1.00 98.44 490 TYR A C 1
ATOM 3710 O O . TYR A 1 490 ? -21.390 -3.244 8.655 1.00 98.44 490 TYR A O 1
ATOM 3718 N N . ASN A 1 491 ? -19.336 -3.886 9.260 1.00 97.19 491 ASN A N 1
ATOM 3719 C CA . ASN A 1 491 ? -19.622 -3.763 10.689 1.00 97.19 491 ASN A CA 1
ATOM 3720 C C . ASN A 1 491 ? -19.958 -2.306 11.066 1.00 97.19 491 ASN A C 1
ATOM 3722 O O . ASN A 1 491 ? -20.920 -2.060 11.790 1.00 97.19 491 ASN A O 1
ATOM 3726 N N . ASN A 1 492 ? -19.239 -1.328 10.509 1.00 97.31 492 ASN A N 1
ATOM 3727 C CA . ASN A 1 492 ? -19.539 0.092 10.721 1.00 97.31 492 ASN A CA 1
ATOM 3728 C C . ASN A 1 492 ? -20.886 0.513 10.104 1.00 97.31 492 ASN A C 1
ATOM 3730 O O . ASN A 1 492 ? -21.615 1.282 10.727 1.00 97.31 492 ASN A O 1
ATOM 3734 N N . LEU A 1 493 ? -21.253 -0.004 8.925 1.00 98.19 493 LEU A N 1
ATOM 3735 C CA . LEU A 1 493 ? -22.587 0.202 8.338 1.00 98.19 493 LEU A CA 1
ATOM 3736 C C . LEU A 1 493 ? -23.685 -0.390 9.224 1.00 98.19 493 LEU A C 1
ATOM 3738 O O . LEU A 1 493 ? -24.713 0.245 9.446 1.00 98.19 493 LEU A O 1
ATOM 3742 N N . GLY A 1 494 ? -23.453 -1.584 9.776 1.00 97.88 494 GLY A N 1
ATOM 3743 C CA . GLY A 1 494 ? -24.361 -2.203 10.734 1.00 97.88 494 GLY A CA 1
ATOM 3744 C C . GLY A 1 494 ? -24.564 -1.332 11.972 1.00 97.88 494 GLY A C 1
ATOM 3745 O O . GLY A 1 494 ? -25.702 -1.084 12.369 1.00 97.88 494 GLY A O 1
ATOM 3746 N N . ALA A 1 495 ? -23.480 -0.797 12.537 1.00 97.38 495 ALA A N 1
ATOM 3747 C CA . ALA A 1 495 ? -23.540 0.128 13.665 1.00 97.38 495 ALA A CA 1
ATOM 3748 C C . ALA A 1 495 ? -24.293 1.424 13.314 1.00 97.38 495 ALA A C 1
ATOM 3750 O O . ALA A 1 495 ? -25.174 1.836 14.066 1.00 97.38 495 ALA A O 1
ATOM 3751 N N . ALA A 1 496 ? -24.037 2.008 12.139 1.00 97.69 496 ALA A N 1
ATOM 3752 C CA . ALA A 1 496 ? -24.766 3.180 11.658 1.00 97.69 496 ALA A CA 1
ATOM 3753 C C . ALA A 1 496 ? -26.279 2.913 11.545 1.00 97.69 496 ALA A C 1
ATOM 3755 O O . ALA A 1 496 ? -27.090 3.721 11.995 1.00 97.69 496 ALA A O 1
ATOM 3756 N N . TYR A 1 497 ? -26.686 1.755 11.015 1.00 98.00 497 TYR A N 1
ATOM 3757 C CA . TYR A 1 497 ? -28.104 1.391 10.956 1.00 98.00 497 TYR A CA 1
ATOM 3758 C C . TYR A 1 497 ? -28.716 1.106 12.332 1.00 98.00 497 TYR A C 1
ATOM 3760 O O . TYR A 1 497 ? -29.890 1.418 12.527 1.00 98.00 497 TYR A O 1
ATOM 3768 N N . MET A 1 498 ? -27.956 0.580 13.298 1.00 96.62 498 MET A N 1
ATOM 3769 C CA . MET A 1 498 ? -28.428 0.465 14.685 1.00 96.62 498 MET A CA 1
ATOM 3770 C C . MET A 1 498 ? -28.707 1.839 15.301 1.00 96.62 498 MET A C 1
ATOM 3772 O O . MET A 1 498 ? -29.737 2.007 15.948 1.00 96.62 498 MET A O 1
ATOM 3776 N N . GLU A 1 499 ? -27.839 2.829 15.076 1.00 96.12 499 GLU A N 1
ATOM 3777 C CA . GLU A 1 499 ? -28.052 4.202 15.561 1.00 96.12 499 GLU A CA 1
ATOM 3778 C C . GLU A 1 499 ? -29.252 4.892 14.894 1.00 96.12 499 GLU A C 1
ATOM 3780 O O . GLU A 1 499 ? -29.886 5.755 15.498 1.00 96.12 499 GLU A O 1
ATOM 3785 N N . MET A 1 500 ? -29.618 4.474 13.678 1.00 96.12 500 MET A N 1
ATOM 3786 C CA . MET A 1 500 ? -30.842 4.910 12.994 1.00 96.12 500 MET A CA 1
ATOM 3787 C C . MET A 1 500 ? -32.101 4.114 13.382 1.00 96.12 500 MET A C 1
ATOM 3789 O O . MET A 1 500 ? -33.136 4.290 12.737 1.00 96.12 500 MET A O 1
ATOM 3793 N N . ASP A 1 501 ? -32.020 3.227 14.378 1.00 95.62 501 ASP A N 1
ATOM 3794 C CA . ASP A 1 501 ? -33.106 2.324 14.786 1.00 95.62 501 ASP A CA 1
ATOM 3795 C C . ASP A 1 501 ? -33.619 1.435 13.630 1.00 95.62 501 ASP A C 1
ATOM 3797 O O . ASP A 1 501 ? -34.812 1.189 13.454 1.00 95.62 501 ASP A O 1
ATOM 3801 N N . ARG A 1 502 ? -32.689 0.944 12.796 1.00 97.44 502 ARG A N 1
ATOM 3802 C CA . ARG A 1 502 ? -32.941 0.021 11.671 1.00 97.44 502 ARG A CA 1
ATOM 3803 C C . ARG A 1 502 ? -32.268 -1.336 11.904 1.00 97.44 502 ARG A C 1
ATOM 3805 O O . ARG A 1 502 ? -31.354 -1.714 11.161 1.00 97.44 502 ARG A O 1
ATOM 3812 N N . PRO A 1 503 ? -32.697 -2.109 12.914 1.00 96.81 503 PRO A N 1
ATOM 3813 C CA . PRO A 1 503 ? -31.981 -3.309 13.328 1.00 96.81 503 PRO A CA 1
ATOM 3814 C C . PRO A 1 503 ? -32.019 -4.443 12.285 1.00 96.81 503 PRO A C 1
ATOM 3816 O O . PRO A 1 503 ? -31.100 -5.256 12.248 1.00 96.81 503 PRO A O 1
ATOM 3819 N N . GLN A 1 504 ? -33.009 -4.479 11.382 1.00 97.25 504 GLN A N 1
ATOM 3820 C CA . GLN A 1 504 ? -33.052 -5.433 10.263 1.00 97.25 504 GLN A CA 1
ATOM 3821 C C . GLN A 1 504 ? -31.923 -5.176 9.254 1.00 97.25 504 GLN A C 1
ATOM 3823 O O . GLN A 1 504 ? -31.197 -6.101 8.889 1.00 97.25 504 GLN A O 1
ATOM 3828 N N . SER A 1 505 ? -31.748 -3.921 8.825 1.00 97.62 505 SER A N 1
ATOM 3829 C CA . SER A 1 505 ? -30.646 -3.522 7.937 1.00 97.62 505 SER A CA 1
ATOM 3830 C C . SER A 1 505 ? -29.296 -3.722 8.622 1.00 97.62 505 SER A C 1
ATOM 3832 O O . SER A 1 505 ? -28.353 -4.207 8.001 1.00 97.62 505 SER A O 1
ATOM 3834 N N . ALA A 1 506 ? -29.214 -3.431 9.924 1.00 98.06 506 ALA A N 1
ATOM 3835 C CA . ALA A 1 506 ? -28.013 -3.691 10.704 1.00 98.06 506 ALA A CA 1
ATOM 3836 C C . ALA A 1 506 ? -27.646 -5.180 10.743 1.00 98.06 506 ALA A C 1
ATOM 3838 O O . ALA A 1 506 ? -26.495 -5.530 10.497 1.00 98.06 506 ALA A O 1
ATOM 3839 N N . ALA A 1 507 ? -28.618 -6.066 10.990 1.00 97.94 507 ALA A N 1
ATOM 3840 C CA . ALA A 1 507 ? -28.394 -7.509 11.001 1.00 97.94 507 ALA A CA 1
ATOM 3841 C C . ALA A 1 507 ? -27.863 -8.024 9.652 1.00 97.94 507 ALA A C 1
ATOM 3843 O O . ALA A 1 507 ? -26.961 -8.858 9.635 1.00 97.94 507 ALA A O 1
ATOM 3844 N N . GLN A 1 508 ? -28.358 -7.497 8.526 1.00 98.12 508 GLN A N 1
ATOM 3845 C CA . GLN A 1 508 ? -27.829 -7.836 7.198 1.00 98.12 508 GLN A CA 1
ATOM 3846 C C . GLN A 1 508 ? -26.352 -7.440 7.061 1.00 98.12 508 GLN A C 1
ATOM 3848 O O . GLN A 1 508 ? -25.530 -8.262 6.660 1.00 98.12 508 GLN A O 1
ATOM 3853 N N . MET A 1 509 ? -25.998 -6.211 7.450 1.00 98.44 509 MET A N 1
ATOM 3854 C CA . MET A 1 509 ? -24.614 -5.733 7.374 1.00 98.44 509 MET A CA 1
ATOM 3855 C C . MET A 1 509 ? -23.682 -6.495 8.324 1.00 98.44 509 MET A C 1
ATOM 3857 O O . MET A 1 509 ? -22.600 -6.908 7.918 1.00 98.44 509 MET A O 1
ATOM 3861 N N . PHE A 1 510 ? -24.102 -6.767 9.563 1.00 98.31 510 PHE A N 1
ATOM 3862 C CA . PHE A 1 510 ? -23.308 -7.565 10.503 1.00 98.31 510 PHE A CA 1
ATOM 3863 C C . PHE A 1 510 ? -23.138 -9.020 10.051 1.00 98.31 510 PHE A C 1
ATOM 3865 O O . PHE A 1 510 ? -22.082 -9.608 10.282 1.00 98.31 510 PHE A O 1
ATOM 3872 N N . ALA A 1 511 ? -24.133 -9.607 9.379 1.00 97.94 511 ALA A N 1
ATOM 3873 C CA . ALA A 1 511 ? -24.003 -10.939 8.796 1.00 97.94 511 ALA A CA 1
ATOM 3874 C C . ALA A 1 511 ? -22.945 -10.968 7.680 1.00 97.94 511 ALA A C 1
ATOM 3876 O O . ALA A 1 511 ? -22.081 -11.845 7.700 1.00 97.94 511 ALA A O 1
ATOM 3877 N N . LEU A 1 512 ? -22.953 -9.976 6.779 1.00 97.88 512 LEU A N 1
ATOM 3878 C CA . LEU A 1 512 ? -21.915 -9.814 5.752 1.00 97.88 512 LEU A CA 1
ATOM 3879 C C . LEU A 1 512 ? -20.531 -9.585 6.375 1.00 97.88 512 LEU A C 1
ATOM 3881 O O . LEU A 1 512 ? -19.556 -10.207 5.958 1.00 97.88 512 LEU A O 1
ATOM 3885 N N . ALA A 1 513 ? -20.440 -8.738 7.407 1.00 97.75 513 ALA A N 1
ATOM 3886 C CA . ALA A 1 513 ? -19.197 -8.502 8.138 1.00 97.75 513 ALA A CA 1
ATOM 3887 C C . ALA A 1 513 ? -18.631 -9.803 8.721 1.00 97.75 513 ALA A C 1
ATOM 3889 O O . ALA A 1 513 ? -17.464 -10.125 8.501 1.00 97.75 513 ALA A O 1
ATOM 3890 N N . LYS A 1 514 ? -19.478 -10.578 9.409 1.00 97.19 514 LYS A N 1
ATOM 3891 C CA . LYS A 1 514 ? -19.105 -11.864 9.997 1.00 97.19 514 LYS A CA 1
ATOM 3892 C C . LYS A 1 514 ? -18.648 -12.862 8.932 1.00 97.19 514 LYS A C 1
ATOM 3894 O O . LYS A 1 514 ? -17.639 -13.519 9.144 1.00 97.19 514 LYS A O 1
ATOM 3899 N N . GLU A 1 515 ? -19.354 -12.980 7.807 1.00 96.81 515 GLU A N 1
ATOM 3900 C CA . GLU A 1 515 ? -18.967 -13.887 6.716 1.00 96.81 515 GLU A CA 1
ATOM 3901 C C . GLU A 1 515 ? -17.581 -13.538 6.156 1.00 96.81 515 GLU A C 1
ATOM 3903 O O . GLU A 1 515 ? -16.721 -14.409 6.017 1.00 96.81 515 GLU A O 1
ATOM 3908 N N . VAL A 1 516 ? -17.334 -12.253 5.884 1.00 96.19 516 VAL A N 1
ATOM 3909 C CA . VAL A 1 516 ? -16.033 -11.786 5.387 1.00 96.19 516 VAL A CA 1
ATOM 3910 C C . VAL A 1 516 ? -14.926 -12.038 6.416 1.00 96.19 516 VAL A C 1
ATOM 3912 O O . VAL A 1 516 ? -13.850 -12.522 6.056 1.00 96.19 516 VAL A O 1
ATOM 3915 N N . MET A 1 517 ? -15.173 -11.751 7.697 1.00 94.94 517 MET A N 1
ATOM 3916 C CA . MET A 1 517 ? -14.197 -11.953 8.775 1.00 94.94 517 MET A CA 1
ATOM 3917 C C . MET A 1 517 ? -13.942 -13.438 9.082 1.00 94.94 517 MET A C 1
ATOM 3919 O O . MET A 1 517 ? -12.792 -13.818 9.293 1.00 94.94 517 MET A O 1
ATOM 3923 N N . ASP A 1 518 ? -14.960 -14.302 9.014 1.00 94.38 518 ASP A N 1
ATOM 3924 C CA . ASP A 1 518 ? -14.805 -15.759 9.136 1.00 94.38 518 ASP A CA 1
ATOM 3925 C C . ASP A 1 518 ? -13.821 -16.296 8.090 1.00 94.38 518 ASP A C 1
ATOM 3927 O O . ASP A 1 518 ? -12.970 -17.126 8.410 1.00 94.38 518 ASP A O 1
ATOM 3931 N N . VAL A 1 519 ? -13.922 -15.822 6.842 1.00 94.12 519 VAL A N 1
ATOM 3932 C CA . VAL A 1 519 ? -13.051 -16.281 5.752 1.00 94.12 519 VAL A CA 1
ATOM 3933 C C . VAL A 1 519 ? -11.648 -15.680 5.842 1.00 94.12 519 VAL A C 1
ATOM 3935 O O . VAL A 1 519 ? -10.675 -16.380 5.573 1.00 94.12 519 VAL A O 1
ATOM 3938 N N . SER A 1 520 ? -11.532 -14.398 6.193 1.00 88.00 520 SER A N 1
ATOM 3939 C CA . SER A 1 520 ? -10.247 -13.681 6.166 1.00 88.00 520 SER A CA 1
ATOM 3940 C C . SER A 1 520 ? -9.408 -13.844 7.432 1.00 88.00 520 SER A C 1
ATOM 3942 O O . SER A 1 520 ? -8.186 -13.937 7.341 1.00 88.00 520 SER A O 1
ATOM 3944 N N . LEU A 1 521 ? -10.043 -13.882 8.603 1.00 88.25 521 LEU A N 1
ATOM 3945 C CA . LEU A 1 521 ? -9.378 -13.914 9.911 1.00 88.25 521 LEU A CA 1
ATOM 3946 C C . LEU A 1 521 ? -9.590 -15.246 10.642 1.00 88.25 521 LEU A C 1
ATOM 3948 O O . LEU A 1 521 ? -8.818 -15.600 11.534 1.00 88.25 521 LEU A O 1
ATOM 3952 N N . GLY A 1 522 ? -10.621 -15.998 10.255 1.00 90.31 522 GLY A N 1
ATOM 3953 C CA . GLY A 1 522 ? -11.037 -17.231 10.910 1.00 90.31 522 GLY A CA 1
ATOM 3954 C C . GLY A 1 522 ? -12.139 -17.008 11.957 1.00 90.31 522 GLY A C 1
ATOM 3955 O O . GLY A 1 522 ? -12.293 -15.908 12.498 1.00 90.31 522 GLY A O 1
ATOM 3956 N N . PRO A 1 523 ? -12.892 -18.067 12.304 1.00 90.25 523 PRO A N 1
ATOM 3957 C CA . PRO A 1 523 ? -14.085 -17.975 13.156 1.00 90.25 523 PRO A CA 1
ATOM 3958 C C . PRO A 1 523 ? -13.793 -17.654 14.627 1.00 90.25 523 PRO A C 1
ATOM 3960 O O . PRO A 1 523 ? -14.684 -17.236 15.361 1.00 90.25 523 PRO A O 1
ATOM 3963 N N . HIS A 1 524 ? -12.551 -17.859 15.070 1.00 89.56 524 HIS A N 1
ATOM 3964 C CA . HIS A 1 524 ? -12.117 -17.588 16.440 1.00 89.56 524 HIS A CA 1
ATOM 3965 C C . HIS A 1 524 ? -11.321 -16.287 16.564 1.00 89.56 524 HIS A C 1
ATOM 3967 O O . HIS A 1 524 ? -10.810 -16.003 17.634 1.00 89.56 524 HIS A O 1
ATOM 3973 N N . HIS A 1 525 ? -11.178 -15.491 15.506 1.00 90.25 525 HIS A N 1
ATOM 3974 C CA . HIS A 1 525 ? -10.513 -14.200 15.642 1.00 90.25 525 HIS A CA 1
ATOM 3975 C C . HIS A 1 525 ? -11.400 -13.214 16.420 1.00 90.25 525 HIS A C 1
ATOM 3977 O O . HIS A 1 525 ? -12.614 -13.196 16.221 1.00 90.25 525 HIS A O 1
ATOM 3983 N N . SER A 1 526 ? -10.802 -12.366 17.267 1.00 91.12 526 SER A N 1
ATOM 3984 C CA . SER A 1 526 ? -11.523 -11.378 18.094 1.00 91.12 526 SER A CA 1
ATOM 3985 C C . SER A 1 526 ? -12.526 -10.551 17.282 1.00 91.12 526 SER A C 1
ATOM 3987 O O . SER A 1 526 ? -13.685 -10.445 17.665 1.00 91.12 526 SER A O 1
ATOM 3989 N N . ASP A 1 527 ? -12.101 -10.013 16.138 1.00 89.81 527 ASP A N 1
ATOM 3990 C CA . ASP A 1 527 ? -12.955 -9.177 15.280 1.00 89.81 527 ASP A CA 1
ATOM 3991 C C . ASP A 1 527 ? -14.150 -9.968 14.706 1.00 89.81 527 ASP A C 1
ATOM 3993 O O . ASP A 1 527 ? -15.271 -9.465 14.645 1.00 89.81 527 ASP A O 1
ATOM 3997 N N . THR A 1 528 ? -13.950 -11.245 14.362 1.00 93.94 528 THR A N 1
ATOM 3998 C CA . THR A 1 528 ? -15.025 -12.135 13.898 1.00 93.94 528 THR A CA 1
ATOM 3999 C C . THR A 1 528 ? -16.044 -12.408 15.005 1.00 93.94 528 THR A C 1
ATOM 4001 O O . THR A 1 528 ? -17.256 -12.442 14.764 1.00 93.94 528 THR A O 1
ATOM 4004 N N . ILE A 1 529 ? -15.561 -12.579 16.239 1.00 95.56 529 ILE A N 1
ATOM 4005 C CA . ILE A 1 529 ? -16.411 -12.757 17.418 1.00 95.56 529 ILE A CA 1
ATOM 4006 C C . ILE A 1 529 ? -17.208 -11.476 17.692 1.00 95.56 529 ILE A C 1
ATOM 4008 O O . ILE A 1 529 ? -18.408 -11.560 17.955 1.00 95.56 529 ILE A O 1
ATOM 4012 N N . GLU A 1 530 ? -16.583 -10.304 17.566 1.00 94.44 530 GLU A N 1
ATOM 4013 C CA . GLU A 1 530 ? -17.242 -9.003 17.720 1.00 94.44 530 GLU A CA 1
ATOM 4014 C C . GLU A 1 530 ? -18.351 -8.802 16.674 1.00 94.44 530 GLU A C 1
ATOM 4016 O O . GLU A 1 530 ? -19.476 -8.462 17.040 1.00 94.44 530 GLU A O 1
ATOM 4021 N N . ALA A 1 531 ? -18.106 -9.113 15.396 1.00 94.75 531 ALA A N 1
ATOM 4022 C CA . ALA A 1 531 ? -19.142 -9.057 14.358 1.00 94.75 531 ALA A CA 1
ATOM 4023 C C . ALA A 1 531 ? -20.324 -10.004 14.661 1.00 94.75 531 ALA A C 1
ATOM 4025 O O . ALA A 1 531 ? -21.492 -9.644 14.490 1.00 94.75 531 ALA A O 1
ATOM 4026 N N . CYS A 1 532 ? -20.039 -11.207 15.174 1.00 97.50 532 CYS A N 1
ATOM 4027 C CA . CYS A 1 532 ? -21.059 -12.160 15.621 1.00 97.50 532 CYS A CA 1
ATOM 4028 C C . CYS A 1 532 ? -21.878 -11.622 16.811 1.00 97.50 532 CYS A C 1
ATOM 4030 O O . CYS A 1 532 ? -23.096 -11.806 16.872 1.00 97.50 532 CYS A O 1
ATOM 4032 N N . GLN A 1 533 ? -21.229 -10.917 17.738 1.00 97.44 533 GLN A N 1
ATOM 4033 C CA . GLN A 1 533 ? -21.872 -10.277 18.883 1.00 97.44 533 GLN A CA 1
ATOM 4034 C C . GLN A 1 533 ? -22.749 -9.092 18.460 1.00 97.44 533 GLN A C 1
ATOM 4036 O O . GLN A 1 533 ? -23.880 -8.966 18.933 1.00 97.44 533 GLN A O 1
ATOM 4041 N N . SER A 1 534 ? -22.287 -8.274 17.514 1.00 97.81 534 SER A N 1
ATOM 4042 C CA . SER A 1 534 ? -23.081 -7.200 16.909 1.00 97.81 534 SER A CA 1
ATOM 4043 C C . SER A 1 534 ? -24.334 -7.742 16.217 1.00 97.81 534 SER A C 1
ATOM 4045 O O . SER A 1 534 ? -25.429 -7.203 16.399 1.00 97.81 534 SER A O 1
ATOM 4047 N N . LEU A 1 535 ? -24.212 -8.870 15.511 1.00 97.81 535 LEU A N 1
ATOM 4048 C CA . LEU A 1 535 ? -25.348 -9.569 14.910 1.00 97.81 535 LEU A CA 1
ATOM 4049 C C . LEU A 1 535 ? -26.338 -10.088 15.969 1.00 97.81 535 LEU A C 1
ATOM 4051 O O . LEU A 1 535 ? -27.549 -9.907 15.826 1.00 97.81 535 LEU A O 1
ATOM 4055 N N . ALA A 1 536 ? -25.844 -10.685 17.060 1.00 97.81 536 ALA A N 1
ATOM 4056 C CA . ALA A 1 536 ? -26.684 -11.111 18.180 1.00 97.81 536 ALA A CA 1
ATOM 4057 C C . ALA A 1 536 ? -27.440 -9.929 18.811 1.00 97.81 536 ALA A C 1
ATOM 4059 O O . ALA A 1 536 ? -28.626 -10.042 19.133 1.00 97.81 536 ALA A O 1
ATOM 4060 N N . ASN A 1 537 ? -26.771 -8.782 18.949 1.00 97.44 537 ASN A N 1
ATOM 4061 C CA . ASN A 1 537 ? -27.373 -7.563 19.471 1.00 97.44 537 ASN A CA 1
ATOM 4062 C C . ASN A 1 537 ? -28.462 -7.009 18.539 1.00 97.44 537 ASN A C 1
ATOM 4064 O O . ASN A 1 537 ? -29.536 -6.649 19.017 1.00 97.44 537 ASN A O 1
ATOM 4068 N N . ALA A 1 538 ? -28.242 -7.013 17.221 1.00 97.88 538 ALA A N 1
ATOM 4069 C CA . ALA A 1 538 ? -29.261 -6.603 16.253 1.00 97.88 538 ALA A CA 1
ATOM 4070 C C . ALA A 1 538 ? -30.530 -7.471 16.362 1.00 97.88 538 ALA A C 1
ATOM 4072 O O . ALA A 1 538 ? -31.635 -6.938 16.493 1.00 97.88 538 ALA A O 1
ATOM 4073 N N . TYR A 1 539 ? -30.389 -8.801 16.438 1.00 98.12 539 TYR A N 1
ATOM 4074 C CA . TYR A 1 539 ? -31.533 -9.698 16.655 1.00 98.12 539 TYR A CA 1
ATOM 4075 C C . TYR A 1 539 ? -32.217 -9.494 18.012 1.00 98.12 539 TYR A C 1
ATOM 4077 O O . TYR A 1 539 ? -33.442 -9.602 18.105 1.00 98.12 539 TYR A O 1
ATOM 4085 N N . ASN A 1 540 ? -31.455 -9.182 19.064 1.00 96.62 540 ASN A N 1
ATOM 4086 C CA . ASN A 1 540 ? -32.004 -8.861 20.383 1.00 96.62 540 ASN A CA 1
ATOM 4087 C C . ASN A 1 540 ? -32.871 -7.596 20.330 1.00 96.62 540 ASN A C 1
ATOM 4089 O O . ASN A 1 540 ? -33.961 -7.585 20.898 1.00 96.62 540 ASN A O 1
ATOM 4093 N N . THR A 1 541 ? -32.421 -6.558 19.621 1.00 96.62 541 THR A N 1
ATOM 4094 C CA . THR A 1 541 ? -33.187 -5.319 19.411 1.00 96.62 541 THR A CA 1
ATOM 4095 C C . THR A 1 541 ? -34.453 -5.563 18.590 1.00 96.62 541 THR A C 1
ATOM 4097 O O . THR A 1 541 ? -35.493 -4.990 18.896 1.00 96.62 541 THR A O 1
ATOM 4100 N N . MET A 1 542 ? -34.420 -6.485 17.622 1.00 95.69 542 MET A N 1
ATOM 4101 C CA . MET A 1 542 ? -35.616 -6.919 16.880 1.00 95.69 542 MET A CA 1
ATOM 4102 C C . MET A 1 542 ? -36.603 -7.759 17.711 1.00 95.69 542 MET A C 1
ATOM 4104 O O . MET A 1 542 ? -37.662 -8.124 17.205 1.00 95.69 542 MET A O 1
ATOM 4108 N N . GLY A 1 543 ? -36.250 -8.161 18.937 1.00 94.69 543 GLY A N 1
ATOM 4109 C CA . GLY A 1 543 ? -37.027 -9.129 19.720 1.00 94.69 543 GLY A CA 1
ATOM 4110 C C . GLY A 1 543 ? -36.962 -10.565 19.180 1.00 94.69 543 GLY A C 1
ATOM 4111 O O . GLY A 1 543 ? -37.672 -11.445 19.661 1.00 94.69 543 GLY A O 1
ATOM 4112 N N . SER A 1 544 ? -36.085 -10.839 18.209 1.00 95.94 544 SER A N 1
ATOM 4113 C CA . SER A 1 544 ? -35.828 -12.178 17.666 1.00 95.94 544 SER A CA 1
ATOM 4114 C C . SER A 1 544 ? -34.914 -12.967 18.608 1.00 95.94 544 SER A C 1
ATOM 4116 O O . SER A 1 544 ? -33.789 -13.338 18.268 1.00 95.94 544 SER A O 1
ATOM 4118 N N . TYR A 1 545 ? -35.390 -13.204 19.833 1.00 96.38 545 TYR A N 1
ATOM 4119 C CA . TYR A 1 545 ? -34.561 -13.706 20.927 1.00 96.38 545 TYR A CA 1
ATOM 4120 C C . TYR A 1 545 ? -33.961 -15.092 20.672 1.00 96.38 545 TYR A C 1
ATOM 4122 O O . TYR A 1 545 ? -32.867 -15.363 21.155 1.00 96.38 545 TYR A O 1
ATOM 4130 N N . ALA A 1 546 ? -34.628 -15.954 19.898 1.00 95.00 546 ALA A N 1
ATOM 4131 C CA . ALA A 1 546 ? -34.090 -17.266 19.538 1.00 95.00 546 ALA A CA 1
ATOM 4132 C C . ALA A 1 546 ? -32.774 -17.142 18.746 1.00 95.00 546 ALA A C 1
ATOM 4134 O O . ALA A 1 546 ? -31.760 -17.709 19.153 1.00 95.00 546 ALA A O 1
ATOM 4135 N N . LEU A 1 547 ? -32.771 -16.327 17.684 1.00 95.75 547 LEU A N 1
ATOM 4136 C CA . LEU A 1 547 ? -31.576 -16.045 16.881 1.00 95.75 547 LEU A CA 1
ATOM 4137 C C . LEU A 1 547 ? -30.526 -15.287 17.698 1.00 95.75 547 LEU A C 1
ATOM 4139 O O . LEU A 1 547 ? -29.350 -15.646 17.678 1.00 95.75 547 LEU A O 1
ATOM 4143 N N . ALA A 1 548 ? -30.944 -14.288 18.481 1.00 97.44 548 ALA A N 1
ATOM 4144 C CA . ALA A 1 548 ? -30.039 -13.538 19.351 1.00 97.44 548 ALA A CA 1
ATOM 4145 C C . ALA A 1 548 ? -29.299 -14.458 20.337 1.00 97.44 548 ALA A C 1
ATOM 4147 O O . ALA A 1 548 ? -28.085 -14.356 20.498 1.00 97.44 548 ALA A O 1
ATOM 4148 N N . MET A 1 549 ? -30.011 -15.397 20.970 1.00 97.62 549 MET A N 1
ATOM 4149 C CA . MET A 1 549 ? -29.412 -16.391 21.859 1.00 97.62 549 MET A CA 1
ATOM 4150 C C . MET A 1 549 ? -28.501 -17.362 21.110 1.00 97.62 549 MET A C 1
ATOM 4152 O O . MET A 1 549 ? -27.466 -17.740 21.653 1.00 97.62 549 MET A O 1
ATOM 4156 N N . GLU A 1 550 ? -28.857 -17.777 19.894 1.00 97.44 550 GLU A N 1
ATOM 4157 C CA . GLU A 1 550 ? -28.018 -18.661 19.085 1.00 97.44 550 GLU A CA 1
ATOM 4158 C C . GLU A 1 550 ? -26.660 -18.017 18.779 1.00 97.44 550 GLU A C 1
ATOM 4160 O O . GLU A 1 550 ? -25.619 -18.593 19.103 1.00 97.44 550 GLU A O 1
ATOM 4165 N N . PHE A 1 551 ? -26.657 -16.804 18.219 1.00 97.38 551 PHE A N 1
ATOM 4166 C CA . PHE A 1 551 ? -25.420 -16.087 17.909 1.00 97.38 551 PHE A CA 1
ATOM 4167 C C . PHE A 1 551 ? -24.639 -15.734 19.176 1.00 97.38 551 PHE A C 1
ATOM 4169 O O . PHE A 1 551 ? -23.436 -15.985 19.238 1.00 97.38 551 PHE A O 1
ATOM 4176 N N . GLN A 1 552 ? -25.310 -15.273 20.235 1.00 97.94 552 GLN A N 1
ATOM 4177 C CA . GLN A 1 552 ? -24.632 -14.965 21.494 1.00 97.94 552 GLN A CA 1
ATOM 4178 C C . GLN A 1 552 ? -24.027 -16.213 22.154 1.00 97.94 552 GLN A C 1
ATOM 4180 O O . GLN A 1 552 ? -22.977 -16.134 22.789 1.00 97.94 552 GLN A O 1
ATOM 4185 N N . LYS A 1 553 ? -24.641 -17.390 21.988 1.00 97.50 553 LYS A N 1
ATOM 4186 C CA . LYS A 1 553 ? -24.043 -18.648 22.442 1.00 97.50 553 LYS A CA 1
ATOM 4187 C C . LYS A 1 553 ? -22.755 -18.953 21.676 1.00 97.50 553 LYS A C 1
ATOM 4189 O O . LYS A 1 553 ? -21.764 -19.299 22.308 1.00 97.50 553 LYS A O 1
ATOM 4194 N N . ARG A 1 554 ? -22.730 -18.752 20.352 1.00 96.31 554 ARG A N 1
ATOM 4195 C CA . ARG A 1 554 ? -21.502 -18.903 19.545 1.00 96.31 554 ARG A CA 1
ATOM 4196 C C . ARG A 1 554 ? -20.397 -17.942 19.999 1.00 96.31 554 ARG A C 1
ATOM 4198 O O . ARG A 1 554 ? -19.236 -18.340 20.030 1.00 96.31 554 ARG A O 1
ATOM 4205 N N . VAL A 1 555 ? -20.749 -16.715 20.392 1.00 96.94 555 VAL A N 1
ATOM 4206 C CA . VAL A 1 555 ? -19.814 -15.740 20.990 1.00 96.94 555 VAL A CA 1
ATOM 4207 C C . VAL A 1 555 ? -19.239 -16.271 22.306 1.00 96.94 555 VAL A C 1
ATOM 4209 O O . VAL A 1 555 ? -18.024 -16.285 22.480 1.00 96.94 555 VAL A O 1
ATOM 4212 N N . VAL A 1 556 ? -20.086 -16.777 23.212 1.00 96.75 556 VAL A N 1
ATOM 4213 C CA . VAL A 1 556 ? -19.646 -17.395 24.478 1.00 96.75 556 VAL A CA 1
ATOM 4214 C C . VAL A 1 556 ? -18.727 -18.590 24.230 1.00 96.75 556 VAL A C 1
ATOM 4216 O O . VAL A 1 556 ? -17.687 -18.704 24.877 1.00 96.75 556 VAL A O 1
ATOM 4219 N N . ASP A 1 557 ? -19.093 -19.474 23.304 1.00 94.75 557 ASP A N 1
ATOM 4220 C CA . ASP A 1 557 ? -18.309 -20.666 22.980 1.00 94.75 557 ASP A CA 1
ATOM 4221 C C . ASP A 1 557 ? -16.945 -20.286 22.372 1.00 94.75 557 ASP A C 1
ATOM 4223 O O . ASP A 1 557 ? -15.925 -20.871 22.739 1.00 94.75 557 ASP A O 1
ATOM 4227 N N . SER A 1 558 ? -16.906 -19.250 21.527 1.00 93.75 558 SER A N 1
ATOM 4228 C CA . SER A 1 558 ? -15.668 -18.738 20.922 1.00 93.75 558 SER A CA 1
ATOM 4229 C C . SER A 1 558 ? -14.762 -18.056 21.947 1.00 93.75 558 SER A C 1
ATOM 4231 O O . SER A 1 558 ? -13.572 -18.345 21.994 1.00 93.75 558 SER A O 1
ATOM 4233 N N . TRP A 1 559 ? -15.292 -17.214 22.839 1.00 95.19 559 TRP A N 1
ATOM 4234 C CA . TRP A 1 559 ? -14.478 -16.646 23.921 1.00 95.19 559 TRP A CA 1
ATOM 4235 C C . TRP A 1 559 ? -14.006 -17.710 24.912 1.00 95.19 559 TRP A C 1
ATOM 4237 O O . TRP A 1 559 ? -12.891 -17.642 25.419 1.00 95.19 559 TRP A O 1
ATOM 4247 N N . ARG A 1 560 ? -14.806 -18.755 25.150 1.00 93.00 560 ARG A N 1
ATOM 4248 C CA . ARG A 1 560 ? -14.397 -19.877 26.002 1.00 93.00 560 ARG A CA 1
ATOM 4249 C C . ARG A 1 560 ? -13.204 -20.637 25.421 1.00 93.00 560 ARG A C 1
ATOM 4251 O O . ARG A 1 560 ? -12.363 -21.087 26.197 1.00 93.00 560 ARG A O 1
ATOM 4258 N N . SER A 1 561 ? -13.100 -20.770 24.097 1.00 90.81 561 SER A N 1
ATOM 4259 C CA . SER A 1 561 ? -11.967 -21.459 23.467 1.00 90.81 561 SER A CA 1
ATOM 4260 C C . SER A 1 561 ? -10.645 -20.685 23.547 1.00 90.81 561 SER A C 1
ATOM 4262 O O . SER A 1 561 ? -9.597 -21.294 23.364 1.00 90.81 561 SER A O 1
ATOM 4264 N N . HIS A 1 562 ? -10.670 -19.385 23.865 1.00 87.50 562 HIS A N 1
ATOM 4265 C CA . HIS A 1 562 ? -9.461 -18.569 24.069 1.00 87.50 562 HIS A CA 1
ATOM 4266 C C . HIS A 1 562 ? -8.782 -18.821 25.422 1.00 87.50 562 HIS A C 1
ATOM 4268 O O . HIS A 1 562 ? -7.644 -18.413 25.635 1.00 87.50 562 HIS A O 1
ATOM 4274 N N . GLY A 1 563 ? -9.456 -19.517 26.341 1.00 87.50 563 GLY A N 1
ATOM 4275 C CA . GLY A 1 563 ? -8.880 -19.871 27.630 1.00 87.50 563 GLY A CA 1
ATOM 4276 C C . GLY A 1 563 ? -8.812 -18.693 28.616 1.00 87.50 563 GLY A C 1
ATOM 4277 O O . GLY A 1 563 ? -9.678 -17.816 28.593 1.00 87.50 563 GLY A O 1
ATOM 4278 N N . PRO A 1 564 ? -7.839 -18.698 29.548 1.00 85.62 564 PRO A N 1
ATOM 4279 C CA . PRO A 1 564 ? -7.782 -17.742 30.657 1.00 85.62 564 PRO A CA 1
ATOM 4280 C C . PRO A 1 564 ? -7.624 -16.277 30.239 1.00 85.62 564 PRO A C 1
ATOM 4282 O O . PRO A 1 564 ? -8.070 -15.400 30.978 1.00 85.62 564 PRO A O 1
ATOM 4285 N N . ASP A 1 565 ? -7.020 -16.022 29.078 1.00 84.81 565 ASP A N 1
ATOM 4286 C CA . ASP A 1 565 ? -6.671 -14.672 28.624 1.00 84.81 565 ASP A CA 1
ATOM 4287 C C . ASP A 1 565 ? -7.893 -13.859 28.174 1.00 84.81 565 ASP A C 1
ATOM 4289 O O . ASP A 1 565 ? -7.865 -12.638 28.243 1.00 84.81 565 ASP A O 1
ATOM 4293 N N . ALA A 1 566 ? -8.996 -14.522 27.806 1.00 89.31 566 ALA A N 1
ATOM 4294 C CA . ALA A 1 566 ? -10.256 -13.882 27.408 1.00 89.31 566 ALA A CA 1
ATOM 4295 C C . ALA A 1 566 ? -11.324 -13.915 28.519 1.00 89.31 566 ALA A C 1
ATOM 4297 O O . ALA A 1 566 ? -12.530 -14.032 28.269 1.00 89.31 566 ALA A O 1
ATOM 4298 N N . ARG A 1 567 ? -10.899 -13.937 29.789 1.00 92.12 567 ARG A N 1
ATOM 4299 C CA . ARG A 1 567 ? -11.809 -14.153 30.924 1.00 92.12 567 ARG A CA 1
ATOM 4300 C C . ARG A 1 567 ? -12.861 -13.054 31.047 1.00 92.12 567 ARG A C 1
ATOM 4302 O O . ARG A 1 567 ? -13.985 -13.353 31.456 1.00 92.12 567 ARG A O 1
ATOM 4309 N N . ASP A 1 568 ? -12.502 -11.809 30.769 1.00 92.56 568 ASP A N 1
ATOM 4310 C CA . ASP A 1 568 ? -13.408 -10.678 30.953 1.00 92.56 568 ASP A CA 1
ATOM 4311 C C . ASP A 1 568 ? -14.388 -10.558 29.782 1.00 92.56 568 ASP A C 1
ATOM 4313 O O . ASP A 1 568 ? -15.590 -10.409 30.011 1.00 92.56 568 ASP A O 1
ATOM 4317 N N . GLU A 1 569 ? -13.920 -10.795 28.559 1.00 94.19 569 GLU A N 1
ATOM 4318 C CA . GLU A 1 569 ? -14.733 -10.932 27.352 1.00 94.19 569 GLU A CA 1
ATOM 4319 C C . GLU A 1 569 ? -15.737 -12.081 27.497 1.00 94.19 569 GLU A C 1
ATOM 4321 O O . GLU A 1 569 ? -16.928 -11.916 27.230 1.00 94.19 569 GLU A O 1
ATOM 4326 N N . LEU A 1 570 ? -15.299 -13.235 28.016 1.00 95.50 570 LEU A N 1
ATOM 4327 C CA . LEU A 1 570 ? -16.173 -14.377 28.277 1.00 95.50 570 LEU A CA 1
ATOM 4328 C C . LEU A 1 570 ? -17.242 -14.059 29.332 1.00 95.50 570 LEU A C 1
ATOM 4330 O O . LEU A 1 570 ? -18.410 -14.415 29.153 1.00 95.50 570 LEU A O 1
ATOM 4334 N N . LYS A 1 571 ? -16.871 -13.407 30.443 1.00 95.88 571 LYS A N 1
ATOM 4335 C CA . LYS A 1 571 ? -17.847 -12.983 31.465 1.00 95.88 571 LYS A CA 1
ATOM 4336 C C . LYS A 1 571 ? -18.891 -12.055 30.859 1.00 95.88 571 LYS A C 1
ATOM 4338 O O . LYS A 1 571 ? -20.080 -12.228 31.128 1.00 95.88 571 LYS A O 1
ATOM 4343 N N . GLU A 1 572 ? -18.452 -11.096 30.052 1.00 95.69 572 GLU A N 1
ATOM 4344 C CA . GLU A 1 572 ? -19.326 -10.127 29.407 1.00 95.69 572 GLU A CA 1
ATOM 4345 C C . GLU A 1 572 ? -20.256 -10.803 28.391 1.00 95.69 572 GLU A C 1
ATOM 4347 O O . GLU A 1 572 ? -21.471 -10.598 28.426 1.00 95.69 572 GLU A O 1
ATOM 4352 N N . ALA A 1 573 ? -19.731 -11.722 27.579 1.00 96.25 573 ALA A N 1
ATOM 4353 C CA . ALA A 1 573 ? -20.523 -12.518 26.650 1.00 96.25 573 ALA A CA 1
ATOM 4354 C C . ALA A 1 573 ? -21.595 -13.362 27.363 1.00 96.25 573 ALA A C 1
ATOM 4356 O O . ALA A 1 573 ? -22.746 -13.407 26.919 1.00 96.25 573 ALA A O 1
ATOM 4357 N N . ILE A 1 574 ? -21.254 -13.992 28.497 1.00 97.25 574 ILE A N 1
ATOM 4358 C CA . ILE A 1 574 ? -22.200 -14.762 29.324 1.00 97.25 574 ILE A CA 1
ATOM 4359 C C . ILE A 1 574 ? -23.250 -13.840 29.952 1.00 97.25 574 ILE A C 1
ATOM 4361 O O . ILE A 1 574 ? -24.434 -14.187 29.995 1.00 97.25 574 ILE A O 1
ATOM 4365 N N . ARG A 1 575 ? -22.846 -12.660 30.436 1.00 97.50 575 ARG A N 1
ATOM 4366 C CA . ARG A 1 575 ? -23.764 -11.658 30.993 1.00 97.50 575 ARG A CA 1
ATOM 4367 C C . ARG A 1 575 ? -24.802 -11.248 29.952 1.00 97.50 575 ARG A C 1
ATOM 4369 O O . ARG A 1 575 ? -25.996 -11.293 30.246 1.00 97.50 575 ARG A O 1
ATOM 4376 N N . GLN A 1 576 ? -24.360 -10.921 28.741 1.00 96.25 576 GLN A N 1
ATOM 4377 C CA . GLN A 1 576 ? -25.241 -10.566 27.630 1.00 96.25 576 GLN A CA 1
ATOM 4378 C C . GLN A 1 576 ? -26.146 -11.735 27.223 1.00 96.25 576 GLN A C 1
ATOM 4380 O O . GLN A 1 576 ? -27.351 -11.545 27.080 1.00 96.25 576 GLN A O 1
ATOM 4385 N N . TYR A 1 577 ? -25.622 -12.964 27.149 1.00 97.69 577 TYR A N 1
ATOM 4386 C CA . TYR A 1 577 ? -26.435 -14.160 26.893 1.00 97.69 577 TYR A CA 1
ATOM 4387 C C . TYR A 1 577 ? -27.571 -14.316 27.912 1.00 97.69 577 TYR A C 1
ATOM 4389 O O . TYR A 1 577 ? -28.728 -14.527 27.543 1.00 97.69 577 TYR A O 1
ATOM 4397 N N . ASN A 1 578 ? -27.266 -14.153 29.201 1.00 96.94 578 ASN A N 1
ATOM 4398 C CA . ASN A 1 578 ? -28.262 -14.236 30.267 1.00 96.94 578 ASN A CA 1
ATOM 4399 C C . ASN A 1 578 ? -29.288 -13.095 30.203 1.00 96.94 578 ASN A C 1
ATOM 4401 O O . ASN A 1 578 ? -30.461 -13.314 30.500 1.00 96.94 578 ASN A O 1
ATOM 4405 N N . GLN A 1 579 ? -28.885 -11.891 29.793 1.00 96.19 579 GLN A N 1
ATOM 4406 C CA . GLN A 1 579 ? -29.821 -10.785 29.575 1.00 96.19 579 GLN A CA 1
ATOM 4407 C C . GLN A 1 579 ? -30.794 -11.085 28.436 1.00 96.19 579 GLN A C 1
ATOM 4409 O O . GLN A 1 579 ? -32.000 -10.921 28.620 1.00 96.19 579 GLN A O 1
ATOM 4414 N N . ILE A 1 580 ? -30.295 -11.571 27.295 1.00 96.00 580 ILE A N 1
ATOM 4415 C CA . ILE A 1 580 ? -31.138 -11.973 26.160 1.00 96.00 580 ILE A CA 1
ATOM 4416 C C . ILE A 1 580 ? -32.093 -13.088 26.601 1.00 96.00 580 ILE A C 1
ATOM 4418 O O . ILE A 1 580 ? -33.290 -13.003 26.347 1.00 96.00 580 ILE A O 1
ATOM 4422 N N . LYS A 1 581 ? -31.601 -14.087 27.346 1.00 95.44 581 LYS A N 1
ATOM 4423 C CA . LYS A 1 581 ? -32.424 -15.178 27.889 1.00 95.44 581 LYS A CA 1
ATOM 4424 C C . LYS A 1 581 ? -33.547 -14.673 28.802 1.00 95.44 581 LYS A C 1
ATOM 4426 O O . LYS A 1 581 ? -34.676 -15.146 28.699 1.00 95.44 581 LYS A O 1
ATOM 4431 N N . THR A 1 582 ? -33.261 -13.708 29.675 1.00 94.88 582 THR A N 1
ATOM 4432 C CA . THR A 1 582 ? -34.277 -13.094 30.544 1.00 94.88 582 THR A CA 1
ATOM 4433 C C . THR A 1 582 ? -35.326 -12.339 29.728 1.00 94.88 582 THR A C 1
ATOM 4435 O O . THR A 1 582 ? -36.518 -12.504 29.982 1.00 94.88 582 THR A O 1
ATOM 4438 N N . LYS A 1 583 ? -34.916 -11.564 28.712 1.00 93.25 583 LYS A N 1
ATOM 4439 C CA . LYS A 1 583 ? -35.849 -10.879 27.799 1.00 93.25 583 LYS A CA 1
ATOM 4440 C C . LYS A 1 583 ? -36.712 -11.872 27.011 1.00 93.25 583 LYS A C 1
ATOM 4442 O O . LYS A 1 583 ? -37.921 -11.679 26.918 1.00 93.25 583 LYS A O 1
ATOM 4447 N N . ALA A 1 584 ? -36.116 -12.964 26.531 1.00 92.31 584 ALA A N 1
ATOM 4448 C CA . ALA A 1 584 ? -36.820 -14.050 25.854 1.00 92.31 584 ALA A CA 1
ATOM 4449 C C . ALA A 1 584 ? -37.915 -14.646 26.748 1.00 92.31 584 ALA A C 1
ATOM 4451 O O . ALA A 1 584 ? -39.067 -14.756 26.337 1.00 92.31 584 ALA A O 1
ATOM 4452 N N . PHE A 1 585 ? -37.582 -14.960 28.003 1.00 90.38 585 PHE A N 1
ATOM 4453 C CA . PHE A 1 585 ? -38.542 -15.497 28.968 1.00 90.38 585 PHE A CA 1
ATOM 4454 C C . PHE A 1 585 ? -39.664 -14.499 29.296 1.00 90.38 585 PHE A C 1
ATOM 4456 O O . PHE A 1 585 ? -40.836 -14.872 29.337 1.00 90.38 585 PHE A O 1
ATOM 4463 N N . ALA A 1 586 ? -39.323 -13.220 29.475 1.00 88.38 586 ALA A N 1
ATOM 4464 C CA . ALA A 1 586 ? -40.309 -12.166 29.697 1.00 88.38 586 ALA A CA 1
ATOM 4465 C C . ALA A 1 586 ? -41.274 -12.016 28.504 1.00 88.38 586 ALA A C 1
ATOM 4467 O O . ALA A 1 586 ? -42.469 -11.833 28.715 1.00 88.38 586 ALA A O 1
ATOM 4468 N N . SER A 1 587 ? -40.785 -12.165 27.267 1.00 81.94 587 SER A N 1
ATOM 4469 C CA . SER A 1 587 ? -41.613 -12.075 26.052 1.00 81.94 587 SER A CA 1
ATOM 4470 C C . SER A 1 587 ? -42.601 -13.234 25.867 1.00 81.94 587 SER A C 1
ATOM 4472 O O . SER A 1 587 ? -43.608 -13.071 25.189 1.00 81.94 587 SER A O 1
ATOM 4474 N N . LEU A 1 588 ? -42.341 -14.384 26.500 1.00 78.00 588 LEU A N 1
ATOM 4475 C CA . LEU A 1 588 ? -43.214 -15.564 26.479 1.00 78.00 588 LEU A CA 1
ATOM 4476 C C . LEU A 1 588 ? -44.297 -15.530 27.573 1.00 78.00 588 LEU A C 1
ATOM 4478 O O . LEU A 1 588 ? -45.163 -16.402 27.610 1.00 78.00 588 LEU A O 1
ATOM 4482 N N . SER A 1 589 ? -44.247 -14.555 28.489 1.00 65.69 589 SER A N 1
ATOM 4483 C CA . SER A 1 589 ? -45.231 -14.430 29.568 1.00 65.69 589 SER A CA 1
ATOM 4484 C C . SER A 1 589 ? -46.543 -13.804 29.049 1.00 65.69 589 SER A C 1
ATOM 4486 O O . SER A 1 589 ? -46.471 -12.909 28.207 1.00 65.69 589 SER A O 1
ATOM 4488 N N . PRO A 1 590 ? -47.741 -14.195 29.543 1.00 48.78 590 PRO A N 1
ATOM 4489 C CA . PRO A 1 590 ? -49.043 -13.922 28.897 1.00 48.78 590 PRO A CA 1
ATOM 4490 C C . PRO A 1 590 ? -49.551 -12.460 28.913 1.00 48.78 590 PRO A C 1
ATOM 4492 O O . PRO A 1 590 ? -50.757 -12.231 28.909 1.00 48.78 590 PRO A O 1
ATOM 4495 N N . GLY A 1 591 ? -48.666 -11.461 28.954 1.00 54.12 591 GLY A N 1
ATOM 4496 C CA . GLY A 1 591 ? -49.015 -10.035 29.006 1.00 54.12 591 GLY A CA 1
ATOM 4497 C C . GLY A 1 591 ? -48.235 -9.124 28.048 1.00 54.12 591 GLY A C 1
ATOM 4498 O O . GLY A 1 591 ? -48.419 -7.912 28.113 1.00 54.12 591 GLY A O 1
ATOM 4499 N N . GLY A 1 592 ? -47.364 -9.661 27.183 1.00 43.19 592 GLY A N 1
ATOM 4500 C CA . GLY A 1 592 ? -46.591 -8.890 26.197 1.00 43.19 592 GLY A CA 1
ATOM 4501 C C . GLY A 1 592 ? -47.179 -9.000 24.787 1.00 43.19 592 GLY A C 1
ATOM 4502 O O . GLY A 1 592 ? -47.497 -10.096 24.337 1.00 43.19 592 GLY A O 1
ATOM 4503 N N . SER A 1 593 ? -47.343 -7.872 24.091 1.00 42.97 593 SER A N 1
ATOM 4504 C CA . SER A 1 593 ? -47.947 -7.790 22.753 1.00 42.97 593 SER A CA 1
ATOM 4505 C C . SER A 1 593 ? -47.235 -8.684 21.730 1.00 42.97 593 SER A C 1
ATOM 4507 O O . SER A 1 593 ? -46.081 -8.437 21.374 1.00 42.97 593 SER A O 1
ATOM 4509 N N . ALA A 1 594 ? -47.945 -9.692 21.226 1.00 40.06 594 ALA A N 1
ATOM 4510 C CA . ALA A 1 594 ? -47.509 -10.532 20.122 1.00 40.06 594 ALA A CA 1
ATOM 4511 C C . ALA A 1 594 ? -47.510 -9.726 18.811 1.00 40.06 594 ALA A C 1
ATOM 4513 O O . ALA A 1 594 ? -48.557 -9.546 18.191 1.00 40.06 594 ALA A O 1
ATOM 4514 N N . ASN A 1 595 ? -46.340 -9.252 18.377 1.00 40.25 595 ASN A N 1
ATOM 4515 C CA . ASN A 1 595 ? -46.149 -8.883 16.977 1.00 40.25 595 ASN A CA 1
ATOM 4516 C C . ASN A 1 595 ? -45.932 -10.169 16.178 1.00 40.25 595 ASN A C 1
ATOM 4518 O O . ASN A 1 595 ? -44.934 -10.870 16.336 1.00 40.25 595 ASN A O 1
ATOM 4522 N N . VAL A 1 596 ? -46.936 -10.484 15.366 1.00 39.19 596 VAL A N 1
ATOM 4523 C CA . VAL A 1 596 ? -46.985 -11.610 14.438 1.00 39.19 596 VAL A CA 1
ATOM 4524 C C . VAL A 1 596 ? -45.863 -11.470 13.398 1.00 39.19 596 VAL A C 1
ATOM 4526 O O . VAL A 1 596 ? -45.664 -10.400 12.825 1.00 39.19 596 VAL A O 1
ATOM 4529 N N . LEU A 1 597 ? -45.120 -12.559 13.190 1.00 36.56 597 LEU A N 1
ATOM 4530 C CA . LEU A 1 597 ? -44.083 -12.727 12.166 1.00 36.56 597 LEU A CA 1
ATOM 4531 C C . LEU A 1 597 ? -44.668 -12.566 10.746 1.00 36.56 597 LEU A C 1
ATOM 4533 O O . LEU A 1 597 ? -45.740 -13.116 10.495 1.00 36.56 597 LEU A O 1
ATOM 4537 N N . PRO A 1 598 ? -43.972 -11.934 9.781 1.00 37.50 598 PRO A N 1
ATOM 4538 C CA . PRO A 1 598 ? -44.229 -12.173 8.367 1.00 37.50 598 PRO A CA 1
ATOM 4539 C C . PRO A 1 598 ? -43.576 -13.500 7.958 1.00 37.50 598 PRO A C 1
ATOM 4541 O O . PRO A 1 598 ? -42.374 -13.694 8.150 1.00 37.50 598 PRO A O 1
ATOM 4544 N N . GLU A 1 599 ? -44.374 -14.414 7.409 1.00 31.11 599 GLU A N 1
ATOM 4545 C CA . GLU A 1 599 ? -43.901 -15.651 6.787 1.00 31.11 599 GLU A CA 1
ATOM 4546 C C . GLU A 1 599 ? -42.932 -15.348 5.634 1.00 31.11 599 GLU A C 1
ATOM 4548 O O . GLU A 1 599 ? -43.177 -14.489 4.785 1.00 31.11 599 GLU A O 1
ATOM 4553 N N . LEU A 1 600 ? -41.825 -16.092 5.604 1.00 32.53 600 LEU A N 1
ATOM 4554 C CA . LEU A 1 600 ? -40.933 -16.201 4.456 1.00 32.53 600 LEU A CA 1
ATOM 4555 C C . LEU A 1 600 ? -41.726 -16.779 3.275 1.00 32.53 600 LEU A C 1
ATOM 4557 O O . LEU A 1 600 ? -41.968 -17.984 3.229 1.00 32.53 600 LEU A O 1
ATOM 4561 N N . GLN A 1 601 ? -42.117 -15.941 2.314 1.00 29.45 601 GLN A N 1
ATOM 4562 C CA . GLN A 1 601 ? -42.573 -16.432 1.016 1.00 29.45 601 GLN A CA 1
ATOM 4563 C C . GL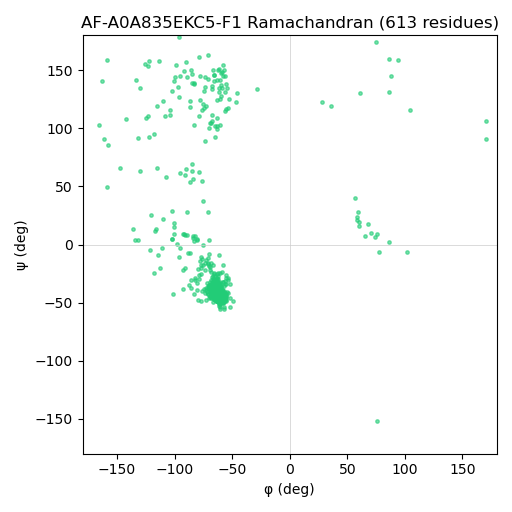N A 1 601 ? -41.373 -17.019 0.270 1.00 29.45 601 GLN A C 1
ATOM 4565 O O . GLN A 1 601 ? -40.504 -16.301 -0.227 1.00 29.45 601 GLN A O 1
ATOM 4570 N N . ALA A 1 602 ? -41.326 -18.349 0.227 1.00 30.92 602 ALA A N 1
ATOM 4571 C CA . ALA A 1 602 ? -40.526 -19.083 -0.731 1.00 30.92 602 ALA A CA 1
ATOM 4572 C C . ALA A 1 602 ? -41.054 -18.771 -2.137 1.00 30.92 602 ALA A C 1
ATOM 4574 O O . ALA A 1 602 ? -42.237 -18.942 -2.425 1.00 30.92 602 ALA A O 1
ATOM 4575 N N . HIS A 1 603 ? -40.165 -18.291 -3.003 1.00 35.56 603 HIS A N 1
ATOM 4576 C CA . HIS A 1 603 ? -40.389 -18.273 -4.439 1.00 35.56 603 HIS A CA 1
ATOM 4577 C C . HIS A 1 603 ? -40.501 -19.723 -4.925 1.00 35.56 603 HIS A C 1
ATOM 4579 O O . HIS A 1 603 ? -39.484 -20.383 -5.135 1.00 35.56 603 HIS A O 1
ATOM 4585 N N . GLU A 1 604 ? -41.726 -20.208 -5.110 1.00 30.00 604 GLU A N 1
ATOM 4586 C CA . GLU A 1 604 ? -41.995 -21.337 -5.993 1.00 30.00 604 GLU A CA 1
ATOM 4587 C C . GLU A 1 604 ? -42.431 -20.806 -7.358 1.00 30.00 604 GLU A C 1
ATOM 4589 O O . GLU A 1 604 ? -43.281 -19.928 -7.504 1.00 30.00 604 GLU A O 1
ATOM 4594 N N . THR A 1 605 ? -41.713 -21.301 -8.353 1.00 39.75 605 THR A N 1
ATOM 4595 C CA . THR A 1 605 ? -41.896 -21.121 -9.784 1.00 39.75 605 THR A CA 1
ATOM 4596 C C . THR A 1 605 ? -43.263 -21.630 -10.215 1.00 39.75 605 THR A C 1
ATOM 4598 O O . THR A 1 605 ? -43.538 -22.806 -9.994 1.00 39.75 605 THR A O 1
ATOM 4601 N N . ASP A 1 606 ? -44.046 -20.810 -10.917 1.00 28.14 606 ASP A N 1
ATOM 4602 C CA . ASP A 1 606 ? -45.155 -21.326 -11.718 1.00 28.14 606 ASP A CA 1
ATOM 4603 C C . ASP A 1 606 ? -45.012 -20.886 -13.175 1.00 28.14 606 ASP A C 1
ATOM 4605 O O . ASP A 1 606 ? -45.077 -19.709 -13.540 1.00 28.14 606 ASP A O 1
ATOM 4609 N N . SER A 1 607 ? -44.723 -21.890 -13.993 1.00 36.97 607 SER A N 1
ATOM 4610 C CA . SER A 1 607 ? -44.869 -21.893 -15.433 1.00 36.97 607 SER A CA 1
ATOM 4611 C C . SER A 1 607 ? -46.347 -22.056 -15.759 1.00 36.97 607 SER A C 1
ATOM 4613 O O . SER A 1 607 ? -46.888 -23.128 -15.513 1.00 36.97 607 SER A O 1
ATOM 4615 N N . ASP A 1 608 ? -46.968 -21.059 -16.384 1.00 30.59 608 ASP A N 1
ATOM 4616 C CA . ASP A 1 608 ? -48.251 -21.271 -17.053 1.00 30.59 608 ASP A CA 1
ATOM 4617 C C . ASP A 1 608 ? -48.212 -20.679 -18.462 1.00 30.59 608 ASP A C 1
ATOM 4619 O O . ASP A 1 608 ? -48.437 -19.496 -18.729 1.00 30.59 608 ASP A O 1
ATOM 4623 N N . SER A 1 609 ? -47.830 -21.561 -19.381 1.00 32.69 609 SER A N 1
ATOM 4624 C CA . SER A 1 609 ? -48.215 -21.511 -20.779 1.00 32.69 609 SER A CA 1
ATOM 4625 C C . SER A 1 609 ? -49.678 -21.929 -20.922 1.00 32.69 609 SER A C 1
ATOM 4627 O O . SER A 1 609 ? -50.092 -22.904 -20.307 1.00 32.69 609 SER A O 1
ATOM 4629 N N . ASP A 1 610 ? -50.352 -21.279 -21.870 1.00 32.31 610 ASP A N 1
ATOM 4630 C CA . ASP A 1 610 ? -51.565 -21.681 -22.593 1.00 32.31 610 ASP A CA 1
ATOM 4631 C C . ASP A 1 610 ? -52.9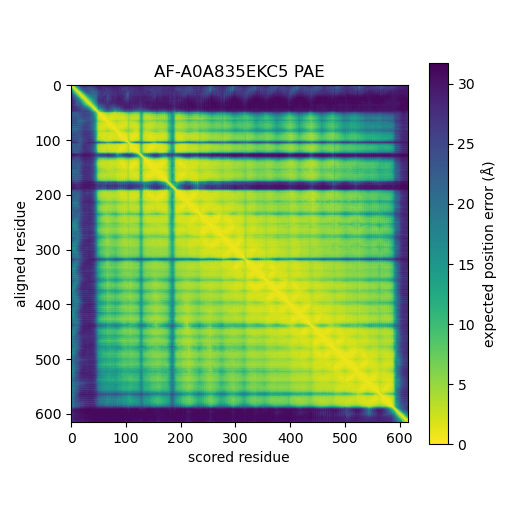23 -21.038 -22.242 1.00 32.31 610 ASP A C 1
ATOM 4633 O O . ASP A 1 610 ? -53.576 -21.348 -21.252 1.00 32.31 610 ASP A O 1
ATOM 4637 N N . LYS A 1 611 ? -53.408 -20.325 -23.281 1.00 31.98 611 LYS A N 1
ATOM 4638 C CA . LYS A 1 611 ? -54.801 -20.041 -23.698 1.00 31.98 611 LYS A CA 1
ATOM 4639 C C . LYS A 1 611 ? -55.475 -18.825 -23.045 1.00 31.98 611 LYS A C 1
ATOM 4641 O O . LYS A 1 611 ? -55.531 -18.698 -21.839 1.00 31.98 611 LYS A O 1
ATOM 4646 N N . ALA A 1 612 ? -56.109 -17.907 -23.775 1.00 32.53 612 ALA A N 1
ATOM 4647 C CA . ALA A 1 612 ? -56.395 -17.792 -25.202 1.00 32.53 612 ALA A CA 1
ATOM 4648 C C . ALA A 1 612 ? -56.789 -16.336 -25.521 1.00 32.53 612 ALA A C 1
ATOM 4650 O O . ALA A 1 612 ? -57.554 -15.728 -24.777 1.00 32.53 612 ALA A O 1
ATOM 4651 N N . VAL A 1 613 ? -56.339 -15.818 -26.668 1.00 31.89 613 VAL A N 1
ATOM 4652 C CA . VAL A 1 613 ? -56.936 -14.646 -27.325 1.00 31.89 613 VAL A CA 1
ATOM 4653 C C . VAL A 1 613 ? -57.669 -15.140 -28.569 1.00 31.89 613 VAL A C 1
ATOM 4655 O O . VAL A 1 613 ? -57.056 -15.581 -29.539 1.00 31.89 613 VAL A O 1
ATOM 4658 N N . GLN A 1 614 ? -58.998 -15.068 -28.520 1.00 36.94 614 GLN A N 1
ATOM 4659 C CA . GLN A 1 614 ? -59.873 -14.959 -29.683 1.00 36.94 614 GLN A CA 1
ATOM 4660 C C . GLN A 1 614 ? -60.628 -13.632 -29.570 1.00 36.94 614 GLN A C 1
ATOM 4662 O O . GLN A 1 614 ? -61.650 -13.569 -28.888 1.00 36.94 614 GLN A O 1
ATOM 4667 N N . LYS A 1 615 ? -60.101 -12.599 -30.228 1.00 39.28 615 LYS A N 1
ATOM 4668 C CA . LYS A 1 615 ? -60.776 -11.623 -31.106 1.00 39.28 615 LYS A CA 1
ATOM 4669 C C . LYS A 1 615 ? -59.962 -10.348 -31.223 1.00 39.28 615 LYS A C 1
ATOM 4671 O O . LYS A 1 615 ? -59.506 -9.849 -30.175 1.00 39.28 615 LYS A O 1
#

Secondary structure (DSSP, 8-state):
--SSSS-SS--------PPPP------PPPPPPPPP------PPPPPPPPHHHHHHHHHHHHHT--SHHHHHHHHHHHHHHS-TT-HHHHHHHHHHHHHHHHHT-S-HHHHHHHHHHHHHHHHHS--SSS---HHHHHHHHHHHHHHHHHHHHTT-HHHHHHHHHHHHHHHGGGSPPTT----SSGGGTT----HHHHHHHHHHHHHHHHHTT-HHHHHHHHHHHHHHHHHHSPTT-HHHHHHHHHHHHHHHHTT-HHHHHHHHHHHHHHHHHHH-SSSHHHHHHHHHHHHHHHHTT-HHHHHHHHHHHHHHHHHTT--SHHHHHHHHHHHHHHHHTT-HHHHHHHHHHHHHHS-TT-HHHHHHHHHHHHHHHHTT-HHHHHHHHHHHHHHHTTTTTT-HHHHHHHHHHHHHHHHHTT-HHHHHHHHHHHHHHHTT-GGGHHHHHHHHHHHHHHHHHTT-HHHHHHHHHHHHHHHHHHH-TT-HHHHHHHHHHHHHHHHTT-HHHHHHHHHHHHHHHHHHT-TTSHHHHHHHHHHHHHHHHTT-HHHHHHHHHHHHHHHHHTGGGGHHHHHHHHHHHHHHHHHHHHHTSTTS---PPPP----------------

Solvent-accessible surface area (backbone atoms only — not comparable to full-atom values): 32942 Å² total; per-residue (Å²): 133,86,83,84,79,75,88,87,82,84,91,89,87,82,87,86,87,81,88,89,84,87,83,89,85,91,81,83,84,83,84,85,84,84,84,82,91,72,92,70,80,79,79,73,81,79,74,81,69,51,67,65,56,47,31,52,52,24,48,51,50,31,72,70,37,85,48,74,68,47,34,54,56,24,44,58,48,29,61,73,43,45,64,93,70,35,67,69,59,22,53,49,24,38,54,52,28,52,51,43,60,74,63,73,79,60,64,41,70,57,31,27,52,26,13,52,51,18,45,54,30,67,68,65,58,76,74,82,74,75,77,82,48,74,67,55,42,48,54,51,23,53,24,24,34,45,30,12,52,22,24,45,76,67,68,37,45,70,59,13,50,52,30,27,54,53,17,49,62,56,44,57,85,66,50,76,64,93,85,68,69,89,52,99,46,89,86,51,78,84,68,83,80,50,54,66,57,50,31,53,38,29,49,49,46,20,50,48,26,39,31,59,24,29,44,72,65,14,47,56,27,42,50,53,31,40,55,42,46,63,74,73,47,66,88,69,35,60,70,53,16,52,42,30,34,54,46,14,51,54,30,42,72,70,68,39,29,79,67,12,47,64,32,30,51,51,12,34,54,23,30,33,74,70,62,36,82,78,30,73,65,30,23,51,37,27,38,50,48,16,47,34,25,45,64,66,71,38,40,68,60,12,40,52,30,32,51,53,17,48,52,39,37,52,74,71,67,46,87,46,73,69,46,53,50,50,50,50,52,45,22,54,38,27,37,76,71,66,40,33,70,62,17,45,51,48,40,56,56,51,53,72,77,42,57,89,77,36,71,67,38,25,53,40,26,47,54,42,19,55,34,30,47,77,67,69,36,50,71,64,18,52,55,25,45,53,55,19,47,65,35,41,68,77,32,43,89,81,41,37,70,64,37,24,53,48,27,49,55,51,18,57,54,29,44,78,65,70,37,51,69,60,16,44,51,34,31,54,53,20,40,67,40,34,81,75,33,73,56,40,46,50,50,40,16,56,42,28,34,52,44,12,52,53,27,43,75,70,70,39,40,83,69,10,49,62,31,26,58,53,12,38,55,39,32,28,74,23,64,38,77,51,31,52,68,41,15,53,35,28,38,51,49,12,51,45,26,46,78,67,74,34,33,69,63,12,29,54,26,13,49,52,11,23,55,18,18,33,74,56,66,30,72,76,30,70,69,21,35,48,26,36,39,52,26,14,48,22,26,45,75,67,64,41,34,70,60,13,46,52,35,24,46,52,34,29,54,44,30,55,74,61,44,81,86,32,49,66,61,26,51,50,34,48,51,51,36,51,51,47,50,50,52,42,55,56,58,71,39,100,83,52,88,83,78,80,79,83,78,84,81,74,89,73,87,79,89,82,85,84,86,83,90,91,131

InterPro domains:
  IPR011990 Tetratricopeptide-like helical domain superfamily [G3DSA:1.25.40.10] (186-359)
  IPR011990 Tetratricopeptide-like helical domain superfamily [G3DSA:1.25.40.10] (360-588)
  IPR011990 Tetratricopeptide-like helical domain superfamily [SSF48452] (183-557)
  IPR011990 Tetratricopeptide-like helical domain superfamily [SSF48452] (401-550)
  IPR019734 Tetratricopeptide repeat [PS50005] (404-437)
  IPR019734 Tetratricopeptide repeat [SM00028] (141-174)
  IPR019734 Tetratricopeptide repeat [SM00028] (199-232)
  IPR019734 Tetratricopeptide repeat [SM00028] (241-274)
  IPR019734 Tetratricopeptide repeat [SM00028] (283-316)
  IPR019734 Tetratricopeptide repeat [SM00028] (324-357)
  IPR019734 Tetratricopeptide repeat [SM00028] (404-437)
  IPR019734 Tetratricopeptide repeat [SM00028] (445-478)
  IPR019734 Tetratricopeptide repeat [SM00028] (487-520)
  IPR019734 Tetratricopeptide repeat [SM00028] (529-562)

Radius of gyration: 32.78 Å; Cα contacts (8 Å, |Δi|>4): 770; chains: 1; bounding box: 111×53×98 Å

Foldseek 3Di:
DVPPPFPDDDDDDDDDDDDDDDDDDDDDDDDDDDDDDDDDPDDDDDDPDDLVRQLVVLLVQCVPDDDLVSNVVSLVSNPVSDDLLDLSNLVSLLVNLVVQVVVVPDQLVSSLVSLVSSLVSLVPPDPPDDDDDLVSLLSQLSSLLSNLVSCVVVVVLVSSLVSLVSSLVSCVVVADDPPDACDPDPVSPPDDHCLVSNLSSLQSNLVSCLLQLVLVVSLVSLVSNLVSCVRVDDPLDLVNLVSLQVSLSSCVNVLVLVVSQVSLVVSLVSCCVPPNLLDLSNLSSLQSNLSSCVSVVVLVSSLVSLVSSLVSCVVVVNPDPVNLVSLLSNLLSCLSVLVLVVSLVSLVVSCVVDDQLDLSNLSSLLSNLSSCLVVVVLVSSVVSLVSSVVSLVVCCVPCVPSSLSSLQSSLVSCVSSVVLVSSLVSLVSSLVSQVVRSSRLCVNLVSLLVNLLSCVVVVVLVVSQVSLVVSLVSNCSNPNNLELSNLVSLQSNLSSCVSVVNLVSSLVSLVSSLVSCCVHVNCLDPSNLVSLLSNLVSCLSVVVLVSSLVSLVSSLVSLVVVPPVSVVSNVVSVVVSVVSVVSNVVCPDPPHDDPDDDDDDDDDDDDDDDDDDDD

Sequence (615 aa):
MALRRAAATLLLRSRLRGPVSTPAHRTLNPLPAPPRRHFSPRPRPPVPASAAAVADAAEEAFEAARTTNDMLASFSRLEAAVPANDRRLALACLKLGQHLEASGSVDPSRVLSLALRCLGILEATPNASASVSASDAVSLAMALHLAGSASFDLSRFHDALSFLARSLRLLTPLIPERGVSFGTGEEAAEGFDVRPVAHAVRLQLANVKTALGRREEALADMRACLDLKESILPPGSRELGAAYRDLAEAHASLLDFKQALPLCHKALELHESTLGKNSMEVAQDRRLLGVIYTGLEQHEQALEQNEISQKVMKSWGAAGPELLHAEIDAANIKIALGKFDEAIGVLKNVAKQVEKDSEMRALVFISMAKALANQEKAGDTKRCLEIACGILEKKELAAPDKVAEAYIEVSSLYEMVNEFDKAISLLKRSLGMLERIPQAQHLEGNVAARIGWLLLLTGKVSEAIPYLEDAVERMKDSFGPKHYGVGYVYNNLGAAYMEMDRPQSAAQMFALAKEVMDVSLGPHHSDTIEACQSLANAYNTMGSYALAMEFQKRVVDSWRSHGPDARDELKEAIRQYNQIKTKAFASLSPGGSANVLPELQAHETDSDSDKAVQK

Nearest PDB structures (foldseek):
  7aie-assembly1_A  TM=8.345E-01  e=3.868E-06  Homo sapiens
  7ai4-assembly1_A  TM=6.063E-01  e=1.187E-06  Homo sapiens
  3nf1-assembly1_A  TM=6.235E-01  e=3.176E-06  Homo sapiens
  6swu-assembly3_E  TM=5.466E-01  e=2.713E-06  Mus musculus
  6swu-assembly1_B  TM=5.449E-01  e=3.437E-06  Mus musculus

pLDDT: mean 83.9, std 21.49, range [20.81, 98.44]

Organism: NCBI:txid1010633